Protein AF-A0A5N7AML8-F1 (afdb_monomer_lite)

Structure (mmCIF, N/CA/C/O backbone):
data_AF-A0A5N7AML8-F1
#
_entry.id   AF-A0A5N7AML8-F1
#
loop_
_atom_site.group_PDB
_atom_site.id
_atom_site.type_symbol
_atom_site.label_atom_id
_atom_site.label_alt_id
_atom_site.label_comp_id
_atom_site.label_asym_id
_atom_site.label_entity_id
_atom_site.label_seq_id
_atom_site.pdbx_PDB_ins_code
_atom_site.Cartn_x
_atom_site.Cartn_y
_atom_site.Cartn_z
_atom_site.occupancy
_atom_site.B_iso_or_equiv
_atom_site.auth_seq_id
_atom_site.auth_comp_id
_atom_site.auth_asym_id
_atom_site.auth_atom_id
_atom_site.pdbx_PDB_model_num
ATOM 1 N N . MET A 1 1 ? -9.901 -1.190 57.148 1.00 31.34 1 MET A N 1
ATOM 2 C CA . MET A 1 1 ? -10.291 -2.579 56.826 1.00 31.34 1 MET A CA 1
ATOM 3 C C . MET A 1 1 ? -9.968 -2.795 55.362 1.00 31.34 1 MET A C 1
ATOM 5 O O . MET A 1 1 ? -10.323 -1.932 54.569 1.00 31.34 1 MET A O 1
ATOM 9 N N . SER A 1 2 ? -9.229 -3.846 55.004 1.00 43.22 2 SER A N 1
ATOM 10 C CA . SER A 1 2 ? -9.078 -4.234 53.597 1.00 43.22 2 SER A CA 1
ATOM 11 C C . SER A 1 2 ? -10.476 -4.530 53.052 1.00 43.22 2 SER A C 1
ATOM 13 O O . SER A 1 2 ? -11.112 -5.478 53.507 1.00 43.22 2 SER A O 1
ATOM 15 N N . GLY A 1 3 ? -10.994 -3.649 52.194 1.00 60.44 3 GLY A N 1
ATOM 16 C CA . GLY A 1 3 ? -12.309 -3.821 51.578 1.00 60.44 3 GLY A CA 1
ATOM 17 C C . GLY A 1 3 ? -12.346 -5.071 50.697 1.00 60.44 3 GLY A C 1
ATOM 18 O O . GLY A 1 3 ? -11.305 -5.507 50.209 1.00 60.44 3 GLY A O 1
ATOM 19 N N . LEU A 1 4 ? -13.539 -5.641 50.519 1.00 68.75 4 LEU A N 1
ATOM 20 C CA . LEU A 1 4 ? -13.793 -6.784 49.634 1.00 68.75 4 LEU A CA 1
ATOM 21 C C . LEU A 1 4 ? -13.397 -6.442 48.191 1.00 68.75 4 LEU A C 1
ATOM 23 O O . LEU A 1 4 ? -13.870 -5.457 47.647 1.00 68.75 4 LEU A O 1
ATOM 27 N N . GLU A 1 5 ? -12.556 -7.225 47.528 1.00 75.69 5 GLU A N 1
ATOM 28 C CA . GLU A 1 5 ? -12.208 -6.944 46.132 1.00 75.69 5 GLU A CA 1
ATOM 29 C C . GLU A 1 5 ? -13.267 -7.513 45.168 1.00 75.69 5 GLU A C 1
ATOM 31 O O . GLU A 1 5 ? -14.006 -8.440 45.486 1.00 75.69 5 GLU A O 1
ATOM 36 N N . TYR A 1 6 ? -13.310 -7.017 43.928 1.00 81.31 6 TYR A N 1
ATOM 37 C CA . TYR A 1 6 ? -14.171 -7.542 42.852 1.00 81.31 6 TYR A CA 1
ATOM 38 C C . TYR A 1 6 ? -14.155 -9.081 42.728 1.00 81.31 6 TYR A C 1
ATOM 40 O O . TYR A 1 6 ? -15.182 -9.707 42.468 1.00 81.31 6 TYR A O 1
ATOM 48 N N . ALA A 1 7 ? -12.993 -9.711 42.938 1.00 81.69 7 ALA A N 1
ATOM 49 C CA . ALA A 1 7 ? -12.851 -11.165 42.903 1.00 81.69 7 ALA A CA 1
ATOM 50 C C . ALA A 1 7 ? -13.606 -11.879 44.039 1.00 81.69 7 ALA A C 1
ATOM 52 O O . ALA A 1 7 ? -13.976 -13.042 43.880 1.00 81.69 7 ALA A O 1
ATOM 53 N N . ASP A 1 8 ? -13.837 -11.216 45.171 1.00 83.81 8 ASP A N 1
ATOM 54 C CA . ASP A 1 8 ? -14.619 -11.753 46.285 1.00 83.81 8 ASP A CA 1
ATOM 55 C C . ASP A 1 8 ? -16.102 -11.801 45.911 1.00 83.81 8 ASP A C 1
ATOM 57 O O . ASP A 1 8 ? -16.722 -12.858 46.004 1.00 83.81 8 ASP A O 1
ATOM 61 N N . TYR A 1 9 ? -16.637 -10.712 45.350 1.00 85.31 9 TYR A N 1
ATOM 62 C CA . TYR A 1 9 ? -18.018 -10.664 44.854 1.00 85.31 9 TYR A CA 1
ATOM 63 C C . TYR A 1 9 ? -18.273 -11.643 43.702 1.00 85.31 9 TYR A C 1
ATOM 65 O O . TYR A 1 9 ? -19.340 -12.248 43.636 1.00 85.31 9 TYR A O 1
ATOM 73 N N . ARG A 1 10 ? -17.289 -11.837 42.812 1.00 85.31 10 ARG A N 1
ATOM 74 C CA . ARG A 1 10 ? -17.400 -12.779 41.686 1.00 85.31 10 ARG A CA 1
ATOM 75 C C . ARG A 1 10 ? -17.424 -14.243 42.125 1.00 85.31 10 ARG A C 1
ATOM 77 O O . ARG A 1 10 ? -18.009 -15.076 41.440 1.00 85.31 10 ARG A O 1
ATOM 84 N N . ARG A 1 11 ? -16.751 -14.569 43.233 1.00 86.44 11 ARG A N 1
ATOM 85 C CA . ARG A 1 11 ? -16.707 -15.928 43.800 1.00 86.44 11 ARG A CA 1
ATOM 86 C C . ARG A 1 11 ? -17.864 -16.210 44.753 1.00 86.44 11 ARG A C 1
ATOM 88 O O . ARG A 1 11 ? -18.130 -17.376 45.033 1.00 86.44 11 ARG A O 1
ATOM 95 N N . ALA A 1 12 ? -18.517 -15.173 45.271 1.00 88.06 12 ALA A N 1
ATOM 96 C CA . ALA A 1 12 ? -19.638 -15.328 46.179 1.00 88.06 12 ALA A CA 1
ATOM 97 C C . ALA A 1 12 ? -20.819 -16.018 45.465 1.00 88.06 12 ALA A C 1
ATOM 99 O O . ALA A 1 12 ? -21.200 -15.587 44.374 1.00 88.06 12 ALA A O 1
ATOM 100 N N . PRO A 1 13 ? -21.432 -17.053 46.070 1.00 86.38 13 PRO A N 1
ATOM 101 C CA . PRO A 1 13 ? -22.597 -17.716 45.485 1.00 86.38 13 PRO A CA 1
ATOM 102 C C . PRO A 1 13 ? -23.830 -16.803 45.450 1.00 86.38 13 PRO A C 1
ATOM 104 O O . PRO A 1 13 ? -24.708 -16.996 44.618 1.00 86.38 13 PRO A O 1
ATOM 107 N N . MET A 1 14 ? -23.895 -15.815 46.347 1.00 87.50 14 MET A N 1
ATOM 108 C CA . MET A 1 14 ? -24.961 -14.822 46.431 1.00 87.50 14 MET A CA 1
ATOM 109 C C . MET A 1 14 ? -24.443 -13.561 47.131 1.00 87.50 14 MET A C 1
ATOM 111 O O . MET A 1 14 ? -23.677 -13.652 48.092 1.00 87.50 14 MET A O 1
ATOM 115 N N . CYS A 1 15 ? -24.889 -12.392 46.677 1.00 90.19 15 CYS A N 1
ATOM 116 C CA . CYS A 1 15 ? -24.667 -11.105 47.326 1.00 90.19 15 CYS A CA 1
ATOM 117 C C . CYS A 1 15 ? -25.982 -10.590 47.933 1.00 90.19 15 CYS A C 1
ATOM 119 O O . CYS A 1 15 ? -26.996 -10.462 47.246 1.00 90.19 15 CYS A O 1
ATOM 121 N N . LEU A 1 16 ? -25.974 -10.300 49.234 1.00 89.94 16 LEU A N 1
ATOM 122 C CA . LEU A 1 16 ? -27.120 -9.725 49.938 1.00 89.94 16 LEU A CA 1
ATOM 123 C C . LEU A 1 16 ? -26.881 -8.226 50.118 1.00 89.94 16 LEU A C 1
ATOM 125 O O . LEU A 1 16 ? -25.919 -7.818 50.770 1.00 89.94 16 LEU A O 1
ATOM 129 N N . VAL A 1 17 ? -27.752 -7.408 49.535 1.00 87.62 17 VAL A N 1
ATOM 130 C CA . VAL A 1 17 ? -27.670 -5.948 49.605 1.00 87.62 17 VAL A CA 1
ATOM 131 C C . VAL A 1 17 ? -28.743 -5.454 50.563 1.00 87.62 17 VAL A C 1
ATOM 133 O O . VAL A 1 17 ? -29.922 -5.407 50.224 1.00 87.62 17 VAL A O 1
ATOM 136 N N . TYR A 1 18 ? -28.319 -5.093 51.770 1.00 87.38 18 TYR A N 1
ATOM 137 C CA . TYR A 1 18 ? -29.163 -4.424 52.755 1.00 87.38 18 TYR A CA 1
ATOM 138 C C . TYR A 1 18 ? -29.206 -2.916 52.477 1.00 87.38 18 TYR A C 1
ATOM 140 O O . TYR A 1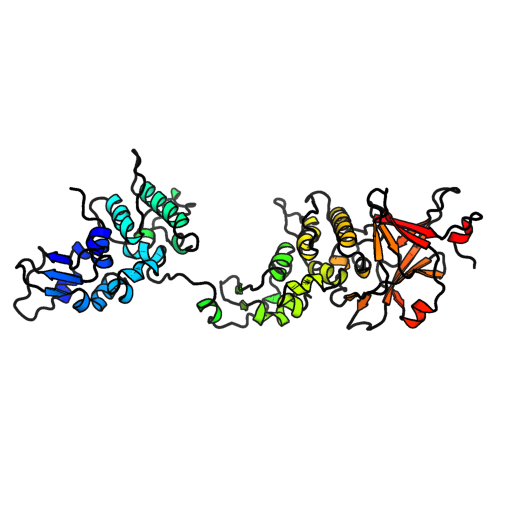 18 ? -28.155 -2.280 52.333 1.00 87.38 18 TYR A O 1
ATOM 148 N N . LEU A 1 19 ? -30.416 -2.371 52.366 1.00 85.56 19 LEU A N 1
ATOM 149 C CA . LEU A 1 19 ? -30.694 -0.978 52.026 1.00 85.56 19 LEU A CA 1
ATOM 150 C C . LEU A 1 19 ? -31.276 -0.264 53.246 1.00 85.56 19 LEU A C 1
ATOM 152 O O . LEU A 1 19 ? -32.486 -0.249 53.463 1.00 85.56 19 LEU A O 1
ATOM 156 N N . GLU A 1 20 ? -30.393 0.309 54.059 1.00 83.56 20 GLU A N 1
ATOM 157 C CA . GLU A 1 20 ? -30.750 0.966 55.323 1.00 83.56 20 GLU A CA 1
ATOM 158 C C . GLU A 1 20 ? -31.683 2.176 55.134 1.00 83.56 20 GLU A C 1
ATOM 160 O O . GLU A 1 20 ? -32.464 2.507 56.022 1.00 83.56 20 GLU A O 1
ATOM 165 N N . ASP A 1 21 ? -31.633 2.818 53.967 1.00 82.12 21 ASP A N 1
ATOM 166 C CA . ASP A 1 21 ? -32.429 3.987 53.593 1.00 82.12 21 ASP A CA 1
ATOM 167 C C . ASP A 1 21 ? -33.782 3.642 52.941 1.00 82.12 21 ASP A C 1
ATOM 169 O O . ASP A 1 21 ? -34.565 4.548 52.648 1.00 82.12 21 ASP A O 1
ATOM 173 N N . VAL A 1 22 ? -34.101 2.356 52.744 1.00 82.38 22 VAL A N 1
ATOM 174 C CA . VAL A 1 22 ? -35.320 1.916 52.044 1.00 82.38 22 VAL A CA 1
ATOM 175 C C . VAL A 1 22 ? -36.285 1.218 52.996 1.00 82.38 22 VAL A C 1
ATOM 177 O O . VAL A 1 22 ? -36.000 0.137 53.502 1.00 82.38 22 VAL A O 1
ATOM 180 N N . VAL A 1 23 ? -37.462 1.811 53.188 1.00 83.44 23 VAL A N 1
ATOM 181 C CA . VAL A 1 23 ? -38.575 1.219 53.951 1.00 83.44 23 VAL A CA 1
ATOM 182 C C . VAL A 1 23 ? -39.371 0.279 53.050 1.00 83.44 23 VAL A C 1
ATOM 184 O O . VAL A 1 23 ? -39.671 0.635 51.909 1.00 83.44 23 VAL A O 1
ATOM 187 N N . TYR A 1 24 ? -39.728 -0.907 53.544 1.00 81.25 24 TYR A N 1
ATOM 188 C CA . TYR A 1 24 ? -40.573 -1.835 52.790 1.00 81.25 24 TYR A CA 1
ATOM 189 C C . TYR A 1 24 ? -41.964 -1.223 52.516 1.00 81.25 24 TYR A C 1
ATOM 191 O O . TYR A 1 24 ? -42.627 -0.781 53.459 1.00 81.25 24 TYR A O 1
ATOM 199 N N . PRO A 1 25 ? -42.448 -1.196 51.260 1.00 77.31 25 PRO A N 1
ATOM 200 C CA . PRO A 1 25 ? -43.792 -0.714 50.965 1.00 77.31 25 PRO A CA 1
ATOM 201 C C . PRO A 1 25 ? -44.823 -1.747 51.453 1.00 77.31 25 PRO A C 1
ATOM 203 O O . PRO A 1 25 ? -44.999 -2.797 50.845 1.00 77.31 25 PRO A O 1
ATOM 206 N N . HIS A 1 26 ? -45.472 -1.476 52.591 1.00 69.19 26 HIS A N 1
ATOM 207 C CA . HIS A 1 26 ? -46.481 -2.369 53.188 1.00 69.19 26 HIS A CA 1
ATOM 208 C C . HIS A 1 26 ? -47.805 -2.426 52.400 1.00 69.19 26 HIS A C 1
ATOM 210 O O . HIS A 1 26 ? -48.512 -3.428 52.464 1.00 69.19 26 HIS A O 1
ATOM 216 N N . GLU A 1 27 ? -48.125 -1.373 51.649 1.00 61.12 27 GLU A N 1
ATOM 217 C CA . GLU A 1 27 ? -49.216 -1.329 50.664 1.00 61.12 27 GLU A CA 1
ATOM 218 C C . GLU A 1 27 ? -48.614 -1.325 49.253 1.00 61.12 27 GLU A C 1
ATOM 220 O O . GLU A 1 27 ? -47.395 -1.252 49.144 1.00 61.12 27 GLU A O 1
ATOM 225 N N . SER A 1 28 ? -49.425 -1.421 48.190 1.00 57.75 28 SER A N 1
ATOM 226 C CA . SER A 1 28 ? -49.054 -1.577 46.764 1.00 57.75 28 SER A CA 1
ATOM 227 C C . SER A 1 28 ? -48.188 -0.448 46.159 1.00 57.75 28 SER A C 1
ATOM 229 O O . SER A 1 28 ? -48.493 0.092 45.095 1.00 57.75 28 SER A O 1
ATOM 231 N N . GLY A 1 29 ? -47.128 -0.044 46.847 1.00 60.75 29 GLY A N 1
ATOM 232 C CA . GLY A 1 29 ? -46.110 0.886 46.417 1.00 60.75 29 GLY A CA 1
ATOM 233 C C . GLY A 1 29 ? -45.116 0.186 45.505 1.00 60.75 29 GLY A C 1
ATOM 234 O O . GLY A 1 29 ? -44.716 -0.958 45.728 1.00 60.75 29 GLY A O 1
ATOM 235 N N . ASP A 1 30 ? -44.714 0.898 44.462 1.00 73.12 30 ASP A N 1
ATOM 236 C CA . ASP A 1 30 ? -43.780 0.394 43.473 1.00 73.12 30 ASP A CA 1
ATOM 237 C C . ASP A 1 30 ? -42.346 0.419 44.026 1.00 73.12 30 ASP A C 1
ATOM 239 O O . ASP A 1 30 ? -41.678 1.460 44.032 1.00 73.12 30 ASP A O 1
ATOM 243 N N . PHE A 1 31 ? -41.859 -0.740 44.482 1.00 73.69 31 PHE A N 1
ATOM 244 C CA . PHE A 1 31 ? -40.484 -0.912 44.958 1.00 73.69 31 PHE A CA 1
ATOM 245 C C . PHE A 1 31 ? -39.437 -0.501 43.906 1.00 73.69 31 PHE A C 1
ATOM 247 O O . PHE A 1 31 ? -38.312 -0.159 44.272 1.00 73.69 31 PHE A O 1
ATOM 254 N N . MET A 1 32 ? -39.793 -0.450 42.616 1.00 75.25 32 MET A N 1
ATOM 255 C CA . MET A 1 32 ? -38.900 0.014 41.552 1.00 75.25 32 MET A CA 1
ATOM 256 C C . MET A 1 32 ? -38.517 1.483 41.725 1.00 75.25 32 MET A C 1
ATOM 258 O O . MET A 1 32 ? -37.357 1.844 41.521 1.00 75.25 32 MET A O 1
ATOM 262 N N . THR A 1 33 ? -39.459 2.328 42.153 1.00 75.50 33 THR A N 1
ATOM 263 C CA . THR A 1 33 ? -39.199 3.756 42.409 1.00 75.50 33 THR A CA 1
ATOM 264 C C . THR A 1 33 ? -38.303 3.968 43.628 1.00 75.50 33 THR A C 1
ATOM 266 O O . THR A 1 33 ? -37.468 4.877 43.636 1.00 75.50 33 THR A O 1
ATOM 269 N N . LEU A 1 34 ? -38.430 3.097 44.636 1.00 74.62 34 LEU A N 1
ATOM 270 C CA . LEU A 1 34 ? -37.553 3.086 45.803 1.00 74.62 34 LEU A CA 1
ATOM 271 C C . LEU A 1 34 ? -36.131 2.730 45.374 1.00 74.62 34 LEU A C 1
ATOM 273 O O . LEU A 1 34 ? -35.203 3.470 45.687 1.00 74.62 34 LEU A O 1
ATOM 277 N N . ILE A 1 35 ? -35.974 1.662 44.581 1.00 75.56 35 ILE A N 1
ATOM 278 C CA . ILE A 1 35 ? -34.658 1.193 44.138 1.00 75.56 35 ILE A CA 1
ATOM 279 C C . ILE A 1 35 ? -33.960 2.204 43.226 1.00 75.56 35 ILE A C 1
ATOM 281 O O . ILE A 1 35 ? -32.763 2.447 43.382 1.00 75.56 35 ILE A O 1
ATOM 285 N N . GLN A 1 36 ? -34.697 2.848 42.321 1.00 76.31 36 GLN A N 1
ATOM 286 C CA . GLN A 1 36 ? -34.146 3.856 41.414 1.00 76.31 36 GLN A CA 1
ATOM 287 C C . GLN A 1 36 ? -33.448 5.012 42.149 1.00 76.31 36 GLN A C 1
ATOM 289 O O . GLN A 1 36 ? -32.462 5.564 41.654 1.00 76.31 36 GLN A O 1
ATOM 294 N N . ASN A 1 37 ? -33.965 5.398 43.317 1.00 71.94 37 ASN A N 1
ATOM 295 C CA . ASN A 1 37 ? -33.485 6.559 44.063 1.00 71.94 37 ASN A CA 1
ATOM 296 C C . ASN A 1 37 ? -32.366 6.240 45.061 1.00 71.94 37 ASN A C 1
ATOM 298 O O . ASN A 1 37 ? -31.838 7.165 45.682 1.00 71.94 37 ASN A O 1
ATOM 302 N N . ILE A 1 38 ? -31.961 4.972 45.181 1.00 74.94 38 ILE A N 1
ATOM 303 C CA . ILE A 1 38 ? -30.946 4.548 46.147 1.00 74.94 38 ILE A CA 1
ATOM 304 C C . ILE A 1 38 ? -29.604 5.228 45.862 1.00 74.94 38 ILE A C 1
ATOM 306 O O . ILE A 1 38 ? -29.041 5.152 44.765 1.00 74.94 38 ILE A O 1
ATOM 310 N N . SER A 1 39 ? -29.057 5.840 46.911 1.00 66.38 39 SER A N 1
ATOM 311 C CA . SER A 1 39 ? -27.739 6.481 46.935 1.00 66.38 39 SER A CA 1
ATOM 312 C C . SER A 1 39 ? -26.613 5.522 46.521 1.00 66.38 39 SER A C 1
ATOM 314 O O . SER A 1 39 ? -25.782 5.863 45.679 1.00 66.38 39 SER A O 1
ATOM 316 N N . ARG A 1 40 ? -26.662 4.280 47.013 1.00 73.81 40 ARG A N 1
ATOM 317 C CA . ARG A 1 40 ? -25.714 3.194 46.728 1.00 73.81 40 ARG A CA 1
ATOM 318 C C . ARG A 1 40 ? -25.516 2.912 45.235 1.00 73.81 40 ARG A C 1
ATOM 320 O O . ARG A 1 40 ? -24.384 2.703 44.827 1.00 73.81 40 ARG A O 1
ATOM 327 N N . LEU A 1 41 ? -26.544 2.984 44.378 1.00 72.81 41 LEU A N 1
ATOM 328 C CA . LEU A 1 41 ? -26.370 2.771 42.923 1.00 72.81 41 LEU A CA 1
ATOM 329 C C . LEU A 1 41 ? -25.516 3.864 42.248 1.00 72.81 41 LEU A C 1
ATOM 331 O O . LEU A 1 41 ? -24.949 3.642 41.172 1.00 72.81 41 LEU A O 1
ATOM 335 N N . LYS A 1 42 ? -25.403 5.035 42.885 1.00 74.19 42 LYS A N 1
ATOM 336 C CA . LYS A 1 42 ? -24.563 6.152 42.439 1.00 74.19 42 LYS A CA 1
ATOM 337 C C . LYS A 1 42 ? -23.140 6.064 42.991 1.00 74.19 42 LYS A C 1
ATOM 339 O O . LYS A 1 42 ? -22.281 6.799 42.512 1.00 74.19 42 LYS A O 1
ATOM 344 N N . GLU A 1 43 ? -22.859 5.172 43.940 1.00 80.06 43 GLU A N 1
ATOM 345 C CA . GLU A 1 43 ? -21.527 5.010 44.521 1.00 80.06 43 GLU A CA 1
ATOM 346 C C . GLU A 1 43 ? -20.588 4.228 43.603 1.00 80.06 43 GLU A C 1
ATOM 348 O O . GLU A 1 43 ? -20.958 3.214 43.009 1.00 80.06 43 GLU A O 1
ATOM 353 N N . ALA A 1 44 ? -19.331 4.668 43.516 1.00 76.94 44 ALA A N 1
ATOM 354 C CA . ALA A 1 44 ? -18.315 4.022 42.686 1.00 76.94 44 ALA A CA 1
ATOM 355 C C . ALA A 1 44 ? -18.157 2.521 42.990 1.00 76.94 44 ALA A C 1
ATOM 357 O O . ALA A 1 44 ? -18.019 1.714 42.071 1.00 76.94 44 ALA A O 1
ATOM 358 N N . TRP A 1 45 ? -18.228 2.145 44.270 1.00 77.44 45 TRP A N 1
ATOM 359 C CA . TRP A 1 45 ? -18.021 0.771 44.722 1.00 77.44 45 TRP A CA 1
ATOM 360 C C . TRP A 1 45 ? -19.149 -0.186 44.336 1.00 77.44 45 TRP A C 1
ATOM 362 O O . TRP A 1 45 ? -18.881 -1.320 43.939 1.00 77.44 45 TRP A O 1
ATOM 372 N N . ALA A 1 46 ? -20.398 0.285 44.363 1.00 81.12 46 ALA A N 1
ATOM 373 C CA . ALA A 1 46 ? -21.563 -0.529 44.031 1.00 81.12 46 ALA A CA 1
ATOM 374 C C . ALA A 1 46 ? -21.504 -1.102 42.610 1.00 81.12 46 ALA A C 1
ATOM 376 O O . ALA A 1 46 ? -22.131 -2.121 42.330 1.00 81.12 46 ALA A O 1
ATOM 377 N N . LEU A 1 47 ? -20.710 -0.500 41.714 1.00 83.62 47 LEU A N 1
ATOM 378 C CA . LEU A 1 47 ? -20.488 -1.062 40.386 1.00 83.62 47 LEU A CA 1
ATOM 379 C C . LEU A 1 47 ? -19.802 -2.420 40.425 1.00 83.62 47 LEU A C 1
ATOM 381 O O . LEU A 1 47 ? -20.171 -3.305 39.659 1.00 83.62 47 LEU A O 1
ATOM 385 N N . GLN A 1 48 ? -18.799 -2.583 41.287 1.00 84.25 48 GLN A N 1
ATOM 386 C CA . GLN A 1 48 ? -18.117 -3.864 41.414 1.00 84.25 48 GLN A CA 1
ATOM 387 C C . GLN A 1 48 ? -19.077 -4.920 41.951 1.00 84.25 48 GLN A C 1
ATOM 389 O O . GLN A 1 48 ? -19.112 -6.014 41.404 1.00 84.25 48 GLN A O 1
ATOM 394 N N . GLU A 1 49 ? -19.896 -4.578 42.947 1.00 85.81 49 GLU A N 1
ATOM 395 C CA . GLU A 1 49 ? -20.900 -5.488 43.509 1.00 85.81 49 GLU A CA 1
ATOM 396 C C . GLU A 1 49 ? -21.907 -5.917 42.433 1.00 85.81 49 GLU A C 1
ATOM 398 O O . GLU A 1 49 ? -22.134 -7.110 42.223 1.00 85.81 49 GLU A O 1
ATOM 403 N N . LEU A 1 50 ? -22.433 -4.935 41.690 1.00 87.81 50 LEU A N 1
ATOM 404 C CA . LEU A 1 50 ? -23.431 -5.134 40.646 1.00 87.81 50 LEU A CA 1
ATOM 405 C C . LEU A 1 50 ? -22.904 -5.964 39.471 1.00 87.81 50 LEU A C 1
ATOM 407 O O . LEU A 1 50 ? -23.629 -6.809 38.956 1.00 87.81 50 LEU A O 1
ATOM 411 N N . LEU A 1 51 ? -21.669 -5.721 39.028 1.00 88.81 51 LEU A N 1
ATOM 412 C CA . LEU A 1 51 ? -21.088 -6.380 37.855 1.00 88.81 51 LEU A CA 1
ATOM 413 C C . LEU A 1 51 ? -20.390 -7.703 38.173 1.00 88.81 51 LEU A C 1
ATOM 415 O O . LEU A 1 51 ? -20.303 -8.564 37.306 1.00 88.81 51 LEU A O 1
ATOM 419 N N . ALA A 1 52 ? -19.838 -7.872 39.372 1.00 87.44 52 ALA A N 1
ATOM 420 C CA . ALA A 1 52 ? -19.105 -9.087 39.714 1.00 87.44 52 ALA A CA 1
ATOM 421 C C . ALA A 1 52 ? -20.037 -10.247 40.066 1.00 87.44 52 ALA A C 1
ATOM 423 O O . ALA A 1 52 ? -19.735 -11.389 39.722 1.00 87.44 52 ALA A O 1
ATOM 424 N N . SER A 1 53 ? -21.137 -9.968 40.772 1.00 88.69 53 SER A N 1
ATOM 425 C CA . SER A 1 53 ? -22.006 -11.010 41.309 1.00 88.69 53 SER A CA 1
ATOM 426 C C . SER A 1 53 ? -23.127 -11.381 40.338 1.00 88.69 53 SER A C 1
ATOM 428 O O . SER A 1 53 ? -23.814 -10.516 39.781 1.00 88.69 53 SER A O 1
ATOM 430 N N . LYS A 1 54 ? -23.316 -12.690 40.148 1.00 86.75 54 LYS A N 1
ATOM 431 C CA . LYS A 1 54 ? -24.403 -13.241 39.330 1.00 86.75 54 LYS A CA 1
ATOM 432 C C . LYS A 1 54 ? -25.753 -13.106 40.041 1.00 86.75 54 LYS A C 1
ATOM 434 O O . LYS A 1 54 ? -26.711 -12.634 39.444 1.00 86.75 54 LYS A O 1
ATOM 439 N N . GLU A 1 55 ? -25.786 -13.433 41.330 1.00 89.44 55 GLU A N 1
ATOM 440 C CA . GLU A 1 55 ? -26.996 -13.440 42.154 1.00 89.44 55 GLU A CA 1
ATOM 441 C C . GLU A 1 55 ? -26.930 -12.323 43.200 1.00 89.44 55 GLU A C 1
ATOM 443 O O . GLU A 1 55 ? -26.113 -12.376 44.122 1.00 89.44 55 GLU A O 1
ATOM 448 N N . ILE A 1 56 ? -27.803 -11.318 43.086 1.00 91.00 56 ILE A N 1
ATOM 449 C CA . ILE A 1 56 ? -27.936 -10.249 44.088 1.00 91.00 56 ILE A CA 1
ATOM 450 C C . ILE A 1 56 ? -29.378 -10.198 44.571 1.00 91.00 56 ILE A C 1
ATOM 452 O O . ILE A 1 56 ? -30.300 -10.193 43.758 1.00 91.00 56 ILE A O 1
ATOM 456 N N . THR A 1 57 ? -29.574 -10.137 45.886 1.00 91.38 57 THR A N 1
ATOM 457 C CA . THR A 1 57 ? -30.894 -9.954 46.499 1.00 91.38 57 THR A CA 1
ATOM 458 C C . THR A 1 57 ? -30.908 -8.687 47.345 1.00 91.38 57 THR A C 1
ATOM 460 O O . THR A 1 57 ? -30.043 -8.508 48.204 1.00 91.38 57 THR A O 1
ATOM 463 N N . PHE A 1 58 ? -31.892 -7.822 47.108 1.00 89.62 58 PHE A N 1
ATOM 464 C CA . PHE A 1 58 ? -32.067 -6.553 47.808 1.00 89.62 58 PHE A CA 1
ATOM 465 C C . PHE A 1 58 ? -33.037 -6.707 48.981 1.00 89.62 58 PHE A C 1
ATOM 467 O O . PHE A 1 58 ? -34.105 -7.308 48.840 1.00 89.62 58 PHE A O 1
ATOM 474 N N . TYR A 1 59 ? -32.674 -6.137 50.127 1.00 89.38 59 TYR A N 1
ATOM 475 C CA . TYR A 1 59 ? -33.463 -6.141 51.357 1.00 89.38 59 TYR A CA 1
ATOM 476 C C . TYR A 1 59 ? -33.717 -4.714 51.824 1.00 89.38 59 TYR A C 1
ATOM 478 O O . TYR A 1 59 ? -32.818 -3.877 51.750 1.00 89.38 59 TYR A O 1
ATOM 486 N N . SER A 1 60 ? -34.926 -4.456 52.320 1.00 89.00 60 SER A N 1
ATOM 487 C CA . SER A 1 60 ? -35.273 -3.196 52.978 1.00 89.00 60 SER A CA 1
ATOM 488 C C . SER A 1 60 ? -34.585 -3.065 54.342 1.00 89.00 60 SER A C 1
ATOM 490 O O . SER A 1 60 ? -34.002 -4.023 54.861 1.00 89.00 60 SER A O 1
ATOM 492 N N . ARG A 1 61 ? -34.726 -1.894 54.963 1.00 88.00 61 ARG A N 1
ATOM 493 C CA . ARG A 1 61 ? -34.308 -1.596 56.337 1.00 88.00 61 ARG A CA 1
ATOM 494 C C . ARG A 1 61 ? -34.923 -2.547 57.368 1.00 88.00 61 ARG A C 1
ATOM 496 O O . ARG A 1 61 ? -34.297 -2.885 58.362 1.00 88.00 61 ARG A O 1
ATOM 503 N N . GLU A 1 62 ? -36.136 -3.029 57.128 1.00 91.25 62 GLU A N 1
ATOM 504 C CA . GLU A 1 62 ? -36.820 -4.011 57.980 1.00 91.25 62 GLU A CA 1
ATOM 505 C C . GLU A 1 62 ? -36.346 -5.458 57.719 1.00 91.25 62 GLU A C 1
ATOM 507 O O . GLU A 1 62 ? -36.955 -6.408 58.208 1.00 91.25 62 GLU A O 1
ATOM 512 N N . ALA A 1 63 ? -35.270 -5.637 56.940 1.00 89.75 63 ALA A N 1
ATOM 513 C CA . ALA A 1 63 ? -34.728 -6.923 56.500 1.00 89.75 63 ALA A CA 1
ATOM 514 C C . ALA A 1 63 ? -35.731 -7.781 55.705 1.00 89.75 63 ALA A C 1
ATOM 516 O O . ALA A 1 63 ? -35.628 -9.009 55.664 1.00 89.75 63 ALA A O 1
ATOM 517 N N . ILE A 1 64 ? -36.680 -7.136 55.022 1.00 89.38 64 ILE A N 1
ATOM 518 C CA . ILE A 1 64 ? -37.646 -7.806 54.149 1.00 89.38 64 ILE A CA 1
ATOM 519 C C . ILE A 1 64 ? -37.094 -7.819 52.724 1.00 89.38 64 ILE A C 1
ATOM 521 O O . ILE A 1 64 ? -36.632 -6.798 52.211 1.00 89.38 64 ILE A O 1
ATOM 525 N N . ARG A 1 65 ? -37.136 -8.985 52.069 1.00 89.88 65 ARG A N 1
ATOM 526 C CA . ARG A 1 65 ? -36.690 -9.135 50.678 1.00 89.88 65 ARG A CA 1
ATOM 527 C C . ARG A 1 65 ? -37.572 -8.298 49.749 1.00 89.88 65 ARG A C 1
ATOM 529 O O . ARG A 1 65 ? -38.776 -8.532 49.678 1.00 89.88 65 ARG A O 1
ATOM 536 N N . LEU A 1 66 ? -36.954 -7.382 49.007 1.00 87.94 66 LEU A N 1
ATOM 537 C CA . LEU A 1 66 ? -37.618 -6.548 48.004 1.00 87.94 66 LEU A CA 1
ATOM 538 C C . LEU A 1 66 ? -37.683 -7.279 46.661 1.00 87.94 66 LEU A C 1
ATOM 540 O O . LEU A 1 66 ? -38.763 -7.608 46.183 1.00 87.94 66 LEU A O 1
ATOM 544 N N . CYS A 1 67 ? -36.521 -7.575 46.078 1.00 88.88 67 CYS A N 1
ATOM 545 C CA . CYS A 1 67 ? -36.397 -8.248 44.786 1.00 88.88 67 CYS A CA 1
ATOM 546 C C . CYS A 1 67 ? -34.996 -8.854 44.606 1.00 88.88 67 CYS A C 1
ATOM 548 O O . CYS A 1 67 ? -34.075 -8.600 45.390 1.00 88.88 67 CYS A O 1
ATOM 550 N N . THR A 1 68 ? -34.823 -9.645 43.554 1.00 90.88 68 THR A N 1
ATOM 551 C CA . THR A 1 68 ? -33.522 -10.101 43.053 1.00 90.88 68 THR A CA 1
ATOM 552 C C . THR A 1 68 ? -33.052 -9.229 41.889 1.00 90.88 68 THR A C 1
ATOM 554 O O . THR A 1 68 ? -33.833 -8.496 41.286 1.00 90.88 68 THR A O 1
ATOM 557 N N . LYS A 1 69 ? -31.762 -9.300 41.549 1.00 90.56 69 LYS A N 1
ATOM 558 C CA . LYS A 1 69 ? -31.183 -8.633 40.372 1.00 90.56 69 LYS A CA 1
ATOM 559 C C . LYS A 1 69 ? -31.918 -9.008 39.090 1.00 90.56 69 LYS A C 1
ATOM 561 O O . LYS A 1 69 ? -32.216 -8.122 38.293 1.00 90.56 69 LYS A O 1
ATOM 566 N N . SER A 1 70 ? -32.222 -10.296 38.935 1.00 90.88 70 SER A N 1
ATOM 567 C CA . SER A 1 70 ? -32.932 -10.864 37.788 1.00 90.88 70 SER A CA 1
ATOM 568 C C . SER A 1 70 ? -34.315 -10.238 37.604 1.00 90.88 70 SER A C 1
ATOM 570 O O . SER A 1 70 ? -34.691 -9.932 36.475 1.00 90.88 70 SER A O 1
ATOM 572 N N . ASP A 1 71 ? -35.017 -9.939 38.703 1.00 89.75 71 ASP A N 1
ATOM 573 C CA . ASP A 1 71 ? -36.348 -9.313 38.673 1.00 89.75 71 ASP A CA 1
ATOM 574 C C . ASP A 1 71 ? -36.323 -7.882 38.105 1.00 89.75 71 ASP A C 1
ATOM 576 O O . ASP A 1 71 ? -37.334 -7.394 37.604 1.00 89.75 71 ASP A O 1
ATOM 580 N N . ILE A 1 72 ? -35.174 -7.197 38.170 1.00 89.00 72 ILE A N 1
ATOM 581 C CA . ILE A 1 72 ? -35.047 -5.769 37.838 1.00 89.00 72 ILE A CA 1
ATOM 582 C C . ILE A 1 72 ? -33.995 -5.469 36.762 1.00 89.00 72 ILE A C 1
ATOM 584 O O . ILE A 1 72 ? -33.619 -4.310 36.590 1.00 89.00 72 ILE A O 1
ATOM 588 N N . LEU A 1 73 ? -33.524 -6.471 36.009 1.00 90.88 73 LEU A N 1
ATOM 589 C CA . LEU A 1 73 ? -32.446 -6.313 35.017 1.00 90.88 73 LEU A CA 1
ATOM 590 C C . LEU A 1 73 ? -32.709 -5.196 34.000 1.00 90.88 73 LEU A C 1
ATOM 592 O O . LEU A 1 73 ? -31.824 -4.384 33.730 1.00 90.88 73 LEU A O 1
ATOM 596 N N . GLN A 1 74 ? -33.928 -5.127 33.460 1.00 90.88 74 GLN A N 1
ATOM 597 C CA . GLN A 1 74 ? -34.296 -4.113 32.466 1.00 90.88 74 GLN A CA 1
ATOM 598 C C . GLN A 1 74 ? -34.235 -2.698 33.046 1.00 90.88 74 GLN A C 1
ATOM 600 O O . GLN A 1 74 ? -33.695 -1.778 32.430 1.00 90.88 74 GLN A O 1
ATOM 605 N N . SER A 1 75 ? -34.728 -2.528 34.268 1.00 89.38 75 SER A N 1
ATOM 606 C CA . SER A 1 75 ? -34.710 -1.236 34.948 1.00 89.38 75 SER A CA 1
ATOM 607 C C . SER A 1 75 ? -33.306 -0.855 35.405 1.00 89.38 75 SER A C 1
ATOM 609 O O . SER A 1 75 ? -32.897 0.287 35.213 1.00 89.38 75 SER A O 1
ATOM 611 N N . LEU A 1 76 ? -32.508 -1.813 35.889 1.00 89.12 76 LEU A N 1
ATOM 612 C CA . LEU A 1 76 ? -31.085 -1.606 36.164 1.00 89.12 76 LEU A CA 1
ATOM 613 C C . LEU A 1 76 ? -30.334 -1.165 34.908 1.00 89.12 76 LEU A C 1
ATOM 615 O O . LEU A 1 76 ? -29.538 -0.229 34.981 1.00 89.12 76 LEU A O 1
ATOM 619 N N . SER A 1 77 ? -30.606 -1.784 33.758 1.00 90.81 77 SER A N 1
ATOM 620 C CA . SER A 1 77 ? -30.024 -1.374 32.480 1.00 90.81 77 SER A CA 1
ATOM 621 C C . SER A 1 77 ? -30.431 0.054 32.116 1.00 90.81 77 SER A C 1
ATOM 623 O O . SER A 1 77 ? -29.586 0.882 31.769 1.00 90.81 77 SER A O 1
ATOM 625 N N . LEU A 1 78 ? -31.708 0.402 32.300 1.00 88.19 78 LEU A N 1
ATOM 626 C CA . LEU A 1 78 ? -32.210 1.749 32.050 1.00 88.19 78 LEU A CA 1
ATOM 627 C C . LEU A 1 78 ? -31.550 2.805 32.951 1.00 88.19 78 LEU A C 1
ATOM 629 O O . LEU A 1 78 ? -31.229 3.893 32.462 1.00 88.19 78 LEU A O 1
ATOM 633 N N . TRP A 1 79 ? -31.351 2.507 34.236 1.00 86.19 79 TRP A N 1
ATOM 634 C CA . TRP A 1 79 ? -30.798 3.443 35.218 1.00 86.19 79 TRP A CA 1
ATOM 635 C C . TRP A 1 79 ? -29.277 3.573 35.114 1.00 86.19 79 TRP A C 1
ATOM 637 O O . TRP A 1 79 ? -28.752 4.683 35.129 1.00 86.19 79 TRP A O 1
ATOM 647 N N . THR A 1 80 ? -28.568 2.452 34.975 1.00 86.44 80 THR A N 1
ATOM 648 C CA . THR A 1 80 ? -27.094 2.416 34.956 1.00 86.44 80 THR A CA 1
ATOM 649 C C . THR A 1 80 ? -26.499 2.581 33.563 1.00 86.44 80 THR A C 1
ATOM 651 O O . THR A 1 80 ? -25.305 2.850 33.444 1.00 86.44 80 THR A O 1
ATOM 654 N N . LYS A 1 81 ? -27.317 2.421 32.511 1.00 87.69 81 LYS A N 1
ATOM 655 C CA . LYS A 1 81 ? -26.893 2.386 31.101 1.00 87.69 81 LYS A CA 1
ATOM 656 C C . LYS A 1 81 ? -25.881 1.271 30.801 1.00 87.69 81 LYS A C 1
ATOM 658 O O . LYS A 1 81 ? -25.077 1.391 29.877 1.00 87.69 81 LYS A O 1
ATOM 663 N N . ILE A 1 82 ? -25.915 0.200 31.590 1.00 90.31 82 ILE A N 1
ATOM 664 C CA . ILE A 1 82 ? -25.176 -1.042 31.353 1.00 90.31 82 ILE A CA 1
ATOM 665 C C . ILE A 1 82 ? -26.111 -1.992 30.608 1.00 90.31 82 ILE A C 1
ATOM 667 O O . ILE A 1 82 ? -27.281 -2.100 30.971 1.00 90.31 82 ILE A O 1
ATOM 671 N N . ASP A 1 83 ? -25.628 -2.663 29.566 1.00 90.62 83 ASP A N 1
ATOM 672 C CA . ASP A 1 83 ? -26.463 -3.579 28.787 1.00 90.62 83 ASP A CA 1
ATOM 673 C C . ASP A 1 83 ? -26.954 -4.754 29.650 1.00 90.62 83 ASP A C 1
ATOM 675 O O . ASP A 1 83 ? -26.253 -5.226 30.551 1.00 90.62 83 ASP A O 1
ATOM 679 N N . VAL A 1 84 ? -28.179 -5.213 29.383 1.00 91.94 84 VAL A N 1
ATOM 680 C CA . VAL A 1 84 ? -28.844 -6.282 30.150 1.00 91.94 84 VAL A CA 1
ATOM 681 C C . VAL A 1 84 ? -28.012 -7.559 30.177 1.00 91.94 84 VAL A C 1
ATOM 683 O O . VAL A 1 84 ? -27.889 -8.181 31.225 1.00 91.94 84 VAL A O 1
ATOM 686 N N . ASP A 1 85 ? -27.402 -7.922 29.053 1.00 91.31 85 ASP A N 1
ATOM 687 C CA . ASP A 1 85 ? -26.594 -9.131 28.925 1.00 91.31 85 ASP A CA 1
ATOM 688 C C . ASP A 1 85 ? -25.309 -9.080 29.768 1.00 91.31 85 ASP A C 1
ATOM 690 O O . ASP A 1 85 ? -24.896 -10.100 30.313 1.00 91.31 85 ASP A O 1
ATOM 694 N N . ILE A 1 86 ? -24.710 -7.897 29.926 1.00 91.56 86 ILE A N 1
ATOM 695 C CA . ILE A 1 86 ? -23.559 -7.663 30.811 1.00 91.56 86 ILE A CA 1
ATOM 696 C C . ILE A 1 86 ? -23.982 -7.704 32.284 1.00 91.56 86 ILE A C 1
ATOM 698 O O . ILE A 1 86 ? -23.236 -8.199 33.128 1.00 91.56 86 ILE A O 1
ATOM 702 N N . LEU A 1 87 ? -25.167 -7.176 32.611 1.00 91.38 87 LEU A N 1
ATOM 703 C CA . LEU A 1 87 ? -25.716 -7.270 33.965 1.00 91.38 87 LEU A CA 1
ATOM 704 C C . LEU A 1 87 ? -26.067 -8.718 34.321 1.00 91.38 87 LEU A C 1
ATOM 706 O O . LEU A 1 87 ? -25.834 -9.128 35.452 1.00 91.38 87 LEU A O 1
ATOM 710 N N . GLU A 1 88 ? -26.606 -9.492 33.388 1.00 91.44 88 GLU A N 1
ATOM 711 C CA . GLU A 1 88 ? -27.001 -10.885 33.600 1.00 91.44 88 GLU A CA 1
ATOM 712 C C . GLU A 1 88 ? -25.792 -11.822 33.753 1.00 91.44 88 GLU A C 1
ATOM 714 O O . GLU A 1 88 ? -25.774 -12.672 34.646 1.00 91.44 88 GLU A O 1
ATOM 719 N N . ASP A 1 89 ? -24.757 -11.643 32.925 1.00 90.31 89 ASP A N 1
ATOM 720 C CA . ASP A 1 89 ? -23.572 -12.500 32.912 1.00 90.31 89 ASP A CA 1
ATOM 721 C C . ASP A 1 89 ? -22.267 -11.709 33.141 1.00 90.31 89 ASP A C 1
ATOM 723 O O . ASP A 1 89 ? -21.741 -11.079 32.214 1.00 90.31 89 ASP A O 1
ATOM 727 N N . PRO A 1 90 ? -21.656 -11.817 34.341 1.00 87.50 90 PRO A N 1
ATOM 728 C CA . PRO A 1 90 ? -20.356 -11.215 34.639 1.00 87.50 90 PRO A CA 1
ATOM 729 C C . PRO A 1 90 ? -19.228 -11.609 33.669 1.00 87.50 90 PRO A C 1
ATOM 731 O O . PRO A 1 90 ? -18.222 -10.902 33.578 1.00 87.50 90 PRO A O 1
ATOM 734 N N . ALA A 1 91 ? -19.339 -12.732 32.946 1.00 87.06 91 ALA A N 1
ATOM 735 C CA . ALA A 1 91 ? -18.331 -13.137 31.966 1.00 87.06 91 ALA A CA 1
ATOM 736 C C . ALA A 1 91 ? -18.253 -12.181 30.760 1.00 87.06 91 ALA A C 1
ATOM 738 O O . ALA A 1 91 ? -17.157 -11.968 30.233 1.00 87.06 91 ALA A O 1
ATOM 739 N N . LYS A 1 92 ? -19.369 -11.539 30.385 1.00 88.88 92 LYS A N 1
ATOM 740 C CA . LYS A 1 92 ? -19.476 -10.646 29.215 1.00 88.88 92 LYS A CA 1
ATOM 741 C C . LYS A 1 92 ? -18.865 -9.262 29.414 1.00 88.88 92 LYS A C 1
ATOM 743 O O . LYS A 1 92 ? -18.702 -8.499 28.467 1.00 88.88 92 LYS A O 1
ATOM 748 N N . ILE A 1 93 ? -18.441 -8.923 30.631 1.00 88.94 93 ILE A N 1
ATOM 749 C CA . ILE A 1 93 ? -17.769 -7.643 30.922 1.00 88.94 93 ILE A CA 1
ATOM 750 C C . ILE A 1 93 ? -16.519 -7.437 30.058 1.00 88.94 93 ILE A C 1
ATOM 752 O O . ILE A 1 93 ? -16.170 -6.300 29.735 1.00 88.94 93 ILE A O 1
ATOM 756 N N . ARG A 1 94 ? -15.834 -8.526 29.688 1.00 86.25 94 ARG A N 1
ATOM 757 C CA . ARG A 1 94 ? -14.630 -8.480 28.848 1.00 86.25 94 ARG A CA 1
ATOM 758 C C . ARG A 1 94 ? -14.924 -8.173 27.378 1.00 86.25 94 ARG A C 1
ATOM 760 O O . ARG A 1 94 ? -14.011 -7.723 26.694 1.00 86.25 94 ARG A O 1
ATOM 767 N N . ASP A 1 95 ? -16.163 -8.356 26.930 1.00 86.25 95 ASP A N 1
ATOM 768 C CA . ASP A 1 95 ? -16.584 -8.068 25.554 1.00 86.25 95 ASP A CA 1
ATOM 769 C C . ASP A 1 95 ? -16.816 -6.563 25.341 1.00 86.25 95 ASP A C 1
ATOM 771 O O . ASP A 1 95 ? -16.764 -6.054 24.219 1.00 86.25 95 ASP A O 1
ATOM 775 N N . ALA A 1 96 ? -17.036 -5.819 26.430 1.00 90.06 96 ALA A N 1
ATOM 776 C CA . ALA A 1 96 ? -17.150 -4.371 26.395 1.00 90.06 96 ALA A CA 1
ATOM 777 C C . ALA A 1 96 ? -15.781 -3.696 26.228 1.00 90.06 96 ALA A C 1
ATOM 779 O O . ALA A 1 96 ? -14.807 -4.004 26.923 1.00 90.06 96 ALA A O 1
ATOM 780 N N . CYS A 1 97 ? -15.736 -2.697 25.349 1.00 92.06 97 CYS A N 1
ATOM 781 C CA . CYS A 1 97 ? -14.538 -1.900 25.120 1.00 92.06 97 CYS A CA 1
ATOM 782 C C . CYS A 1 97 ? -14.156 -1.040 26.335 1.00 92.06 97 CYS A C 1
ATOM 784 O O . CYS A 1 97 ? -14.970 -0.789 27.234 1.00 92.06 97 CYS A O 1
ATOM 786 N N . ILE A 1 98 ? -12.919 -0.540 26.347 1.00 94.56 98 ILE A N 1
ATOM 787 C CA . ILE A 1 98 ? -12.392 0.325 27.403 1.00 94.56 98 ILE A CA 1
ATOM 788 C C . ILE A 1 98 ? -13.297 1.533 27.621 1.00 94.56 98 ILE A C 1
ATOM 790 O O . ILE A 1 98 ? -13.676 1.788 28.763 1.00 94.56 98 ILE A O 1
ATOM 794 N N . ALA A 1 99 ? -13.686 2.248 26.561 1.00 94.31 99 ALA A N 1
ATOM 795 C CA . ALA A 1 99 ? -14.527 3.439 26.689 1.00 94.31 99 ALA A CA 1
ATOM 796 C C . ALA A 1 99 ? -15.868 3.143 27.364 1.00 94.31 99 ALA A C 1
ATOM 798 O O . ALA A 1 99 ? -16.340 3.937 28.174 1.00 94.31 99 ALA A O 1
ATOM 799 N N . LYS A 1 100 ? -16.473 1.991 27.061 1.00 92.69 100 LYS A N 1
ATOM 800 C CA . LYS A 1 100 ? -17.766 1.584 27.618 1.00 92.69 100 LYS A CA 1
ATOM 801 C C . LYS A 1 100 ? -17.643 1.206 29.094 1.00 92.69 100 LYS A C 1
ATOM 803 O O . LYS A 1 100 ? -18.438 1.655 29.913 1.00 92.69 100 LYS A O 1
ATOM 808 N N . ARG A 1 101 ? -16.583 0.479 29.459 1.00 92.75 101 ARG A N 1
ATOM 809 C CA . ARG A 1 101 ? -16.252 0.173 30.863 1.00 92.75 101 ARG A CA 1
ATOM 810 C C . ARG A 1 101 ? -15.929 1.434 31.669 1.00 92.75 101 ARG A C 1
ATOM 812 O O . ARG A 1 101 ? -16.367 1.554 32.810 1.00 92.75 101 ARG A O 1
ATOM 819 N N . MET A 1 102 ? -15.218 2.395 31.073 1.00 92.62 102 MET A N 1
ATOM 820 C CA . MET A 1 102 ? -14.980 3.714 31.673 1.00 92.62 102 MET A CA 1
ATOM 821 C C . MET A 1 102 ? -16.282 4.498 31.845 1.00 92.62 102 MET A C 1
ATOM 823 O O . MET A 1 102 ? -16.503 5.076 32.907 1.00 92.62 102 MET A O 1
ATOM 827 N N . PHE A 1 103 ? -17.159 4.474 30.836 1.00 92.25 103 PHE A N 1
ATOM 828 C CA . PHE A 1 103 ? -18.481 5.092 30.893 1.00 92.25 103 PHE A CA 1
ATOM 829 C C . PHE A 1 103 ? -19.308 4.557 32.058 1.00 92.25 103 PHE A C 1
ATOM 831 O O . PHE A 1 103 ? -19.945 5.346 32.746 1.00 92.25 103 PHE A O 1
ATOM 838 N N . TRP A 1 104 ? -19.259 3.254 32.350 1.00 89.50 104 TRP A N 1
ATOM 839 C CA . TRP A 1 104 ? -19.995 2.728 33.496 1.00 89.50 104 TRP A CA 1
ATOM 840 C C . TRP A 1 104 ? -19.570 3.381 34.799 1.00 89.50 104 TRP A C 1
ATOM 842 O O . TRP A 1 104 ? -20.408 3.499 35.676 1.00 89.50 104 TRP A O 1
ATOM 852 N N . ALA A 1 105 ? -18.313 3.799 34.956 1.00 88.00 105 ALA A N 1
ATOM 853 C CA . ALA A 1 105 ? -17.846 4.552 36.122 1.00 88.00 105 ALA A CA 1
ATOM 854 C C . ALA A 1 105 ? -18.042 6.073 36.003 1.00 88.00 105 ALA A C 1
ATOM 856 O O . ALA A 1 105 ? -17.861 6.786 36.992 1.00 88.00 105 ALA A O 1
ATOM 857 N N . ALA A 1 106 ? -18.414 6.581 34.828 1.00 85.88 106 ALA A N 1
ATOM 858 C CA . ALA A 1 106 ? -18.645 7.998 34.610 1.00 85.88 106 ALA A CA 1
ATOM 859 C C . ALA A 1 106 ? -19.882 8.465 35.395 1.00 85.88 106 ALA A C 1
ATOM 861 O O . ALA A 1 106 ? -20.964 7.898 35.280 1.00 85.88 106 ALA A O 1
ATOM 862 N N . GLY A 1 107 ? -19.716 9.505 36.215 1.00 77.94 107 GLY A N 1
ATOM 863 C CA . GLY A 1 107 ? -20.803 10.091 37.008 1.00 77.94 107 GLY A CA 1
ATOM 864 C C . GLY A 1 107 ? -21.070 9.421 38.359 1.00 77.94 107 GLY A C 1
ATOM 865 O O . GLY A 1 107 ? -21.974 9.860 39.068 1.00 77.94 107 GLY A O 1
ATOM 866 N N . ARG A 1 108 ? -20.290 8.403 38.752 1.00 82.31 108 ARG A N 1
ATOM 867 C CA . ARG A 1 108 ? -20.389 7.839 40.105 1.00 82.31 108 ARG A CA 1
ATOM 868 C C . ARG A 1 108 ? -19.663 8.678 41.145 1.00 82.31 108 ARG A C 1
ATOM 870 O O . ARG A 1 108 ? -18.601 9.239 40.887 1.00 82.31 108 ARG A O 1
ATOM 877 N N . GLN A 1 109 ? -20.252 8.724 42.331 1.00 76.19 109 GLN A N 1
ATOM 878 C CA . GLN A 1 109 ? -19.777 9.482 43.476 1.00 76.19 109 GLN A CA 1
ATOM 879 C C . GLN A 1 109 ? -18.916 8.594 44.380 1.00 76.19 109 GLN A C 1
ATOM 881 O O . GLN A 1 109 ? -19.170 7.400 44.542 1.00 76.19 109 GLN A O 1
ATOM 886 N N . SER A 1 110 ? -17.886 9.180 44.978 1.00 75.81 110 SER A N 1
ATOM 887 C CA . SER A 1 110 ? -17.159 8.583 46.096 1.00 75.81 110 SER A CA 1
ATOM 888 C C . SER A 1 110 ? -16.632 9.681 47.014 1.00 75.81 110 SER A C 1
ATOM 890 O O . SER A 1 110 ? -16.487 10.827 46.590 1.00 75.81 110 SER A O 1
ATOM 892 N N . ARG A 1 111 ? -16.322 9.326 48.265 1.00 70.44 111 ARG A N 1
ATOM 893 C CA . ARG A 1 111 ? -15.716 10.238 49.249 1.00 70.44 111 ARG A CA 1
ATOM 894 C C . ARG A 1 111 ? -14.307 10.673 48.840 1.00 70.44 111 ARG A C 1
ATOM 896 O O . ARG A 1 111 ? -13.904 11.788 49.151 1.00 70.44 111 ARG A O 1
ATOM 903 N N . LEU A 1 112 ? -13.574 9.807 48.139 1.00 72.44 112 LEU A N 1
ATOM 904 C CA . LEU A 1 112 ? -12.262 10.097 47.566 1.00 72.44 112 LEU A CA 1
ATOM 905 C C . LEU A 1 112 ? -12.279 9.777 46.067 1.00 72.44 112 LEU A C 1
ATOM 907 O O . LEU A 1 112 ? -12.660 8.678 45.664 1.00 72.44 112 LEU A O 1
ATOM 911 N N . GLU A 1 113 ? -11.795 10.694 45.225 1.00 69.31 1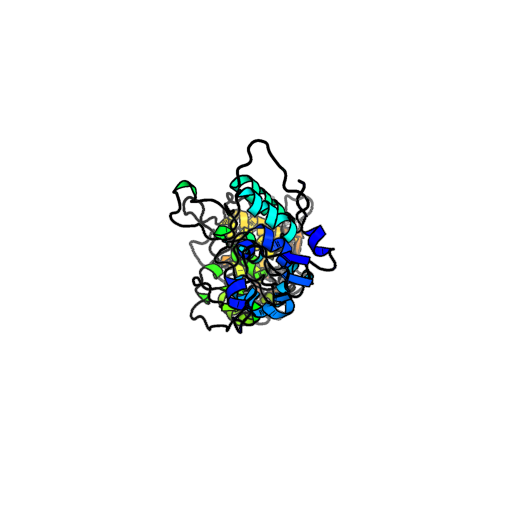13 GLU A N 1
ATOM 912 C CA . GLU A 1 113 ? -11.680 10.462 43.772 1.00 69.31 113 GLU A CA 1
ATOM 913 C C . GLU A 1 113 ? -10.804 9.240 43.433 1.00 69.31 113 GLU A C 1
ATOM 915 O O . GLU A 1 113 ? -11.005 8.572 42.417 1.00 69.31 113 GLU A O 1
ATOM 920 N N . THR A 1 114 ? -9.851 8.896 44.306 1.00 73.62 114 THR A N 1
ATOM 921 C CA . THR A 1 114 ? -9.026 7.689 44.171 1.00 73.62 114 THR A CA 1
ATOM 922 C C . THR A 1 114 ? -9.842 6.404 44.234 1.00 73.62 114 THR A C 1
ATOM 924 O O . THR A 1 114 ? -9.483 5.435 43.567 1.00 73.62 114 THR A O 1
ATOM 927 N N . ASP A 1 115 ? -10.947 6.389 44.977 1.00 74.81 115 ASP A N 1
ATOM 928 C CA . ASP A 1 115 ? -11.791 5.203 45.127 1.00 74.81 115 ASP A CA 1
ATOM 929 C C . ASP A 1 115 ? -12.553 4.903 43.838 1.00 74.81 115 ASP A C 1
ATOM 931 O O . ASP A 1 115 ? -12.783 3.739 43.517 1.00 74.81 115 ASP A O 1
ATOM 935 N N . VAL A 1 116 ? -12.866 5.930 43.037 1.00 76.44 116 VAL A N 1
ATOM 936 C CA . VAL A 1 116 ? -13.435 5.739 41.696 1.00 76.44 116 VAL A CA 1
ATOM 937 C C . VAL A 1 116 ? -12.447 4.970 40.822 1.00 76.44 116 VAL A C 1
ATOM 939 O O . VAL A 1 116 ? -12.814 3.987 40.180 1.00 76.44 116 VAL A O 1
ATOM 942 N N . VAL A 1 117 ? -11.165 5.342 40.850 1.00 77.88 117 VAL A N 1
ATOM 943 C CA . VAL A 1 117 ? -10.124 4.638 40.086 1.00 77.88 117 VAL A CA 1
ATOM 944 C C . VAL A 1 117 ? -9.886 3.224 40.627 1.00 77.88 117 VAL A C 1
ATOM 946 O O . VAL A 1 117 ? -9.690 2.295 39.845 1.00 77.88 117 VAL A O 1
ATOM 949 N N . GLN A 1 118 ? -9.956 3.020 41.945 1.00 77.00 118 GLN A N 1
ATOM 950 C CA . GLN A 1 118 ? -9.860 1.679 42.534 1.00 77.00 118 GLN A CA 1
ATOM 951 C C . GLN A 1 118 ? -11.075 0.806 42.194 1.00 77.00 118 GLN A C 1
ATOM 953 O O . GLN A 1 118 ? -10.913 -0.383 41.920 1.00 77.00 118 GLN A O 1
ATOM 958 N N . SER A 1 119 ? -12.275 1.386 42.097 1.00 78.69 119 SER A N 1
ATOM 959 C CA . SER A 1 119 ? -13.482 0.670 41.665 1.00 78.69 119 SER A CA 1
ATOM 960 C C . SER A 1 119 ? -13.366 0.138 40.226 1.00 78.69 119 SER A C 1
ATOM 962 O O . SER A 1 119 ? -13.951 -0.886 39.878 1.00 78.69 119 SER A O 1
ATOM 964 N N . LEU A 1 120 ? -12.521 0.753 39.395 1.00 86.44 120 LEU A N 1
ATOM 965 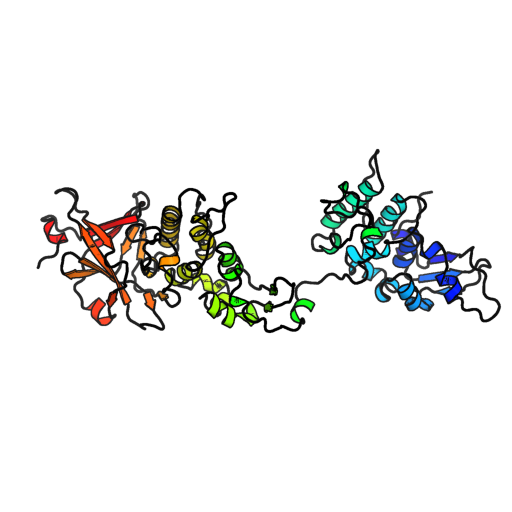C CA . LEU A 1 120 ? -12.247 0.294 38.033 1.00 86.44 120 LEU A CA 1
ATOM 966 C C . LEU A 1 120 ? -11.283 -0.894 37.967 1.00 86.44 120 LEU A C 1
ATOM 968 O O . LEU A 1 120 ? -11.299 -1.640 36.989 1.00 86.44 120 LEU A O 1
ATOM 972 N N . LYS A 1 121 ? -10.464 -1.108 39.000 1.00 84.19 121 LYS A N 1
ATOM 973 C CA . LYS A 1 121 ? -9.430 -2.149 39.036 1.00 84.19 121 LYS A CA 1
ATOM 974 C C . LYS A 1 121 ? -10.004 -3.536 38.729 1.00 84.19 121 LYS A C 1
ATOM 976 O O . LYS A 1 121 ? -9.505 -4.226 37.844 1.00 84.19 121 LYS A O 1
ATOM 981 N N . GLY A 1 122 ? -11.074 -3.910 39.430 1.00 79.12 122 GLY A N 1
ATOM 982 C CA . GLY A 1 122 ? -11.744 -5.197 39.257 1.00 79.12 122 GLY A CA 1
ATOM 983 C C . GLY A 1 122 ? -12.472 -5.323 37.926 1.00 79.12 122 GLY A C 1
ATOM 984 O O . GLY A 1 122 ? -12.348 -6.336 37.245 1.00 79.12 122 GLY A O 1
ATOM 985 N N . ILE A 1 123 ? -13.136 -4.243 37.507 1.00 87.75 123 ILE A N 1
ATOM 986 C CA . ILE A 1 123 ? -13.855 -4.186 36.232 1.00 87.75 123 ILE A CA 1
ATOM 987 C C . ILE A 1 123 ? -12.892 -4.416 35.081 1.00 87.75 123 ILE A C 1
ATOM 989 O O . ILE A 1 123 ? -13.277 -5.109 34.152 1.00 87.75 123 ILE A O 1
ATOM 993 N N . PHE A 1 124 ? -11.666 -3.881 35.153 1.00 89.38 124 PHE A N 1
ATOM 994 C CA . PHE A 1 124 ? -10.610 -4.027 34.147 1.00 89.38 124 PHE A CA 1
ATOM 995 C C . PHE A 1 124 ? -9.693 -5.250 34.306 1.00 89.38 124 PHE A C 1
ATOM 997 O O . PHE A 1 124 ? -8.850 -5.477 33.433 1.00 89.38 124 PHE A O 1
ATOM 1004 N N . ASP A 1 125 ? -9.869 -6.038 35.372 1.00 85.75 125 ASP A N 1
ATOM 1005 C CA . ASP A 1 125 ? -8.988 -7.152 35.759 1.00 85.75 125 ASP A CA 1
ATOM 1006 C C . ASP A 1 125 ? -7.514 -6.722 35.952 1.00 85.75 125 ASP A C 1
ATOM 1008 O O . ASP A 1 125 ? -6.554 -7.404 35.582 1.00 85.75 125 ASP A O 1
ATOM 1012 N N . VAL A 1 126 ? -7.309 -5.524 36.509 1.00 86.44 126 VAL A N 1
ATOM 1013 C CA . VAL A 1 126 ? -5.981 -4.956 36.774 1.00 86.44 126 VAL A CA 1
ATOM 1014 C C . VAL A 1 126 ? -5.497 -5.415 38.147 1.00 86.44 126 VAL A C 1
ATOM 1016 O O . VAL A 1 126 ? -6.023 -5.008 39.171 1.00 86.44 126 VAL A O 1
ATOM 1019 N N . LYS A 1 127 ? -4.436 -6.224 38.213 1.00 78.88 127 LYS A N 1
ATOM 1020 C CA . LYS A 1 127 ? -3.955 -6.771 39.502 1.00 78.88 127 LYS A CA 1
ATOM 1021 C C . LYS A 1 127 ? -3.426 -5.720 40.483 1.00 78.88 127 LYS A C 1
ATOM 1023 O O . LYS A 1 127 ? -3.700 -5.797 41.676 1.00 78.88 127 LYS A O 1
ATOM 1028 N N . VAL A 1 128 ? -2.650 -4.750 40.000 1.00 78.44 128 VAL A N 1
ATOM 1029 C CA . VAL A 1 128 ? -2.018 -3.711 40.828 1.00 78.44 128 VAL A CA 1
ATOM 1030 C C . VAL A 1 128 ? -1.937 -2.415 40.029 1.00 78.44 128 VAL A C 1
ATOM 1032 O O . VAL A 1 128 ? -1.471 -2.420 38.888 1.00 78.44 128 VAL A O 1
ATOM 1035 N N . ILE A 1 129 ? -2.348 -1.308 40.648 1.00 76.56 129 ILE A N 1
ATOM 1036 C CA . ILE A 1 129 ? -2.044 0.048 40.184 1.00 76.56 129 ILE A CA 1
ATOM 1037 C C . ILE A 1 129 ? -0.931 0.573 41.103 1.00 76.56 129 ILE A C 1
ATOM 1039 O O . ILE A 1 129 ? -1.184 0.733 42.298 1.00 76.56 129 ILE A O 1
ATOM 1043 N N . PRO A 1 130 ? 0.301 0.791 40.604 1.00 68.00 130 PRO A N 1
ATOM 1044 C CA . PRO A 1 130 ? 1.424 1.198 41.445 1.00 68.00 130 PRO A CA 1
ATOM 1045 C C . PRO A 1 130 ? 1.126 2.487 42.221 1.00 68.00 130 PRO A C 1
ATOM 1047 O O . PRO A 1 130 ? 0.778 3.514 41.630 1.00 68.00 130 PRO A O 1
ATOM 1050 N N . TYR A 1 131 ? 1.272 2.432 43.545 1.00 63.41 131 TYR A N 1
ATOM 1051 C CA . TYR A 1 131 ? 1.135 3.589 44.426 1.00 63.41 131 TYR A CA 1
ATOM 1052 C C . TYR A 1 131 ? 2.452 4.376 44.481 1.00 63.41 131 TYR A C 1
ATOM 1054 O O . TYR A 1 131 ? 3.523 3.783 44.601 1.00 63.41 131 TYR A O 1
ATOM 1062 N N . GLN A 1 132 ? 2.387 5.707 44.401 1.00 68.06 132 GLN A N 1
ATOM 1063 C CA . GLN A 1 132 ? 3.538 6.595 44.584 1.00 68.06 132 GLN A CA 1
ATOM 1064 C C . GLN A 1 132 ? 3.210 7.661 45.635 1.00 68.06 132 GLN A C 1
ATOM 1066 O O . GLN A 1 132 ? 2.052 8.039 45.809 1.00 68.06 132 GLN A O 1
ATOM 1071 N N . ARG A 1 133 ? 4.245 8.156 46.329 1.00 51.16 133 ARG A N 1
ATOM 1072 C CA . ARG A 1 133 ? 4.128 9.061 47.490 1.00 51.16 133 ARG A CA 1
ATOM 1073 C C . ARG A 1 133 ? 3.420 10.394 47.176 1.00 51.16 133 ARG A C 1
ATOM 1075 O O . ARG A 1 133 ? 2.846 10.977 48.084 1.00 51.16 133 ARG A O 1
ATOM 1082 N N . ASN A 1 134 ? 3.389 10.815 45.903 1.00 64.56 134 ASN A N 1
ATOM 1083 C CA . ASN A 1 134 ? 2.772 12.066 45.426 1.00 64.56 134 ASN A CA 1
ATOM 1084 C C . ASN A 1 134 ? 1.553 11.812 44.507 1.00 64.56 134 ASN A C 1
ATOM 1086 O O . ASN A 1 134 ? 1.424 12.423 43.446 1.00 64.56 134 ASN A O 1
ATOM 1090 N N . ASN A 1 135 ? 0.683 10.858 44.851 1.00 70.62 135 ASN A N 1
ATOM 1091 C CA . ASN A 1 135 ? -0.441 10.470 43.996 1.00 70.62 135 ASN A CA 1
ATOM 1092 C C . ASN A 1 135 ? -1.582 11.496 43.990 1.00 70.62 135 ASN A C 1
ATOM 1094 O O . ASN A 1 135 ? -2.326 11.610 44.957 1.00 70.62 135 ASN A O 1
ATOM 1098 N N . THR A 1 136 ? -1.795 12.149 42.846 1.00 81.19 136 THR A N 1
ATOM 1099 C CA . THR A 1 136 ? -3.074 12.806 42.528 1.00 81.19 136 THR A CA 1
ATOM 1100 C C . THR A 1 136 ? -4.032 11.806 41.865 1.00 81.19 136 THR A C 1
ATOM 1102 O O . THR A 1 136 ? -3.551 10.907 41.162 1.00 81.19 136 THR A O 1
ATOM 1105 N N . PRO A 1 137 ? -5.364 11.945 42.006 1.00 79.19 137 PRO A N 1
ATOM 1106 C CA . PRO A 1 137 ? -6.343 11.096 41.314 1.00 79.19 137 PRO A CA 1
ATOM 1107 C C . PRO A 1 137 ? -6.078 10.993 39.805 1.00 79.19 137 PRO A C 1
ATOM 1109 O O . PRO A 1 137 ? -5.989 9.889 39.264 1.00 79.19 137 PRO A O 1
ATOM 1112 N N . LYS A 1 138 ? -5.777 12.133 39.170 1.00 83.00 138 LYS A N 1
ATOM 1113 C CA . LYS A 1 138 ? -5.327 12.230 37.774 1.00 83.00 138 LYS A CA 1
ATOM 1114 C C . LYS A 1 138 ? -4.113 11.343 37.482 1.00 83.00 138 LYS A C 1
ATOM 1116 O O . LYS A 1 138 ? -4.138 10.549 36.548 1.00 83.00 138 LYS A O 1
ATOM 1121 N N . SER A 1 139 ? -3.056 11.403 38.298 1.00 83.81 139 SER A N 1
ATOM 1122 C CA . SER A 1 139 ? -1.861 10.566 38.093 1.00 83.81 139 SER A CA 1
ATOM 1123 C C . SER A 1 139 ? -2.157 9.062 38.206 1.00 83.81 139 SER A C 1
ATOM 1125 O O . SER A 1 139 ? -1.597 8.253 37.463 1.00 83.81 139 SER A O 1
ATOM 1127 N N . VAL A 1 140 ? -3.050 8.661 39.122 1.00 85.50 140 VAL A N 1
ATOM 1128 C CA . VAL A 1 140 ? -3.479 7.261 39.292 1.00 85.50 140 VAL A CA 1
ATOM 1129 C C . VAL A 1 140 ? -4.280 6.811 38.076 1.00 85.50 140 VAL A C 1
ATOM 1131 O O . VAL A 1 140 ? -4.011 5.736 37.540 1.00 85.50 140 VAL A O 1
ATOM 1134 N N . PHE A 1 141 ? -5.190 7.653 37.591 1.00 88.75 141 PHE A N 1
ATOM 1135 C CA . PHE A 1 141 ? -6.003 7.355 36.422 1.00 88.75 141 PHE A CA 1
ATOM 1136 C C . PHE A 1 141 ? -5.191 7.304 35.119 1.00 88.75 141 PHE A C 1
ATOM 1138 O O . PHE A 1 141 ? -5.380 6.390 34.315 1.00 88.75 141 PHE A O 1
ATOM 1145 N N . CYS A 1 142 ? -4.214 8.196 34.929 1.00 88.69 142 CYS A N 1
ATOM 1146 C CA . CYS A 1 142 ? -3.271 8.120 33.808 1.00 88.69 142 CYS A CA 1
ATOM 1147 C C . CYS A 1 142 ? -2.488 6.798 33.808 1.00 88.69 142 CYS A C 1
ATOM 1149 O O . CYS A 1 142 ? -2.328 6.165 32.765 1.00 88.69 142 CYS A O 1
ATOM 1151 N N . ARG A 1 143 ? -2.030 6.330 34.979 1.00 88.44 143 ARG A N 1
ATOM 1152 C CA . ARG A 1 143 ? -1.341 5.031 35.090 1.00 88.44 143 ARG A CA 1
ATOM 1153 C C . ARG A 1 143 ? -2.267 3.851 34.815 1.00 88.44 143 ARG A C 1
ATOM 1155 O O . ARG A 1 143 ? -1.818 2.885 34.200 1.00 88.44 143 ARG A O 1
ATOM 1162 N N . LEU A 1 144 ? -3.533 3.926 35.235 1.00 90.50 144 LEU A N 1
ATOM 1163 C CA . LEU A 1 144 ? -4.540 2.935 34.858 1.00 90.50 144 LEU A CA 1
ATOM 1164 C C . LEU A 1 144 ? -4.673 2.882 33.334 1.00 90.50 144 LEU A C 1
ATOM 1166 O O . LEU A 1 144 ? -4.483 1.814 32.765 1.00 90.50 144 LEU A O 1
ATOM 1170 N N . GLN A 1 145 ? -4.890 4.016 32.663 1.00 93.38 145 GLN A N 1
ATOM 1171 C CA . GLN A 1 145 ? -4.985 4.066 31.199 1.00 93.38 145 GLN A CA 1
ATOM 1172 C C . GLN A 1 145 ? -3.743 3.479 30.518 1.00 93.38 145 GLN A C 1
ATOM 1174 O O . GLN A 1 145 ? -3.867 2.608 29.663 1.00 93.38 145 GLN A O 1
ATOM 1179 N N . PHE A 1 146 ? -2.539 3.847 30.964 1.00 90.56 146 PHE A N 1
ATOM 1180 C CA . PHE A 1 146 ? -1.299 3.278 30.430 1.00 90.56 146 PHE A CA 1
ATOM 1181 C C . PHE A 1 146 ? -1.211 1.754 30.621 1.00 90.56 146 PHE A C 1
ATOM 1183 O O . PHE A 1 146 ? -0.710 1.028 29.761 1.00 90.56 146 PHE A O 1
ATOM 1190 N N . ARG A 1 147 ? -1.718 1.237 31.747 1.00 91.44 147 ARG A N 1
ATOM 1191 C CA . ARG A 1 147 ? -1.814 -0.206 31.990 1.00 91.44 147 ARG A CA 1
ATOM 1192 C C . ARG A 1 147 ? -2.814 -0.865 31.040 1.00 91.44 147 ARG A C 1
ATOM 1194 O O . ARG A 1 147 ? -2.507 -1.934 30.520 1.00 91.44 147 ARG A O 1
ATOM 1201 N N . LEU A 1 148 ? -3.953 -0.225 30.784 1.00 93.06 148 LEU A N 1
ATOM 1202 C CA . LEU A 1 148 ? -4.969 -0.718 29.853 1.00 93.06 148 LEU A CA 1
ATOM 1203 C C . LEU A 1 148 ? -4.453 -0.768 28.417 1.00 93.06 148 LEU A C 1
ATOM 1205 O O . LEU A 1 148 ? -4.666 -1.778 27.761 1.00 93.06 148 LEU A O 1
ATOM 1209 N N . MET A 1 149 ? -3.684 0.227 27.969 1.00 93.12 149 MET A N 1
ATOM 1210 C CA . MET A 1 149 ? -3.033 0.198 26.648 1.00 93.12 149 MET A CA 1
ATOM 1211 C C . MET A 1 149 ? -2.128 -1.029 26.476 1.00 93.12 149 MET A C 1
ATOM 1213 O O . MET A 1 149 ? -2.051 -1.601 25.395 1.00 93.12 149 MET A O 1
ATOM 1217 N N . LYS A 1 150 ? -1.456 -1.461 27.552 1.00 90.31 150 LYS A N 1
ATOM 1218 C CA . LYS A 1 150 ? -0.627 -2.677 27.537 1.00 90.31 150 LYS A CA 1
ATOM 1219 C C . LYS A 1 150 ? -1.452 -3.963 27.569 1.00 90.31 150 LYS A C 1
ATOM 1221 O O . LYS A 1 150 ? -1.014 -4.964 27.018 1.00 90.31 150 LYS A O 1
ATOM 1226 N N . MET A 1 151 ? -2.590 -3.961 28.261 1.00 89.69 151 MET A N 1
ATOM 1227 C CA . MET A 1 151 ? -3.450 -5.143 28.397 1.00 89.69 151 MET A CA 1
ATOM 1228 C C . MET A 1 151 ? -4.351 -5.362 27.176 1.00 89.69 151 MET A C 1
ATOM 1230 O O . MET A 1 151 ? -4.640 -6.505 26.841 1.00 89.69 151 MET A O 1
ATOM 1234 N N . TYR A 1 152 ? -4.763 -4.285 26.509 1.00 89.88 152 TYR A N 1
ATOM 1235 C CA . TYR A 1 152 ? -5.711 -4.288 25.396 1.00 89.88 152 TYR A CA 1
ATOM 1236 C C . TYR A 1 152 ? -5.178 -3.425 24.231 1.00 89.88 152 TYR A C 1
ATOM 1238 O O . TYR A 1 152 ? -5.767 -2.394 23.905 1.00 89.88 152 TYR A O 1
ATOM 1246 N N . PRO A 1 153 ? -4.060 -3.807 23.584 1.00 87.75 153 PRO A N 1
ATOM 1247 C CA . PRO A 1 153 ? -3.408 -2.972 22.567 1.00 87.75 153 PRO A CA 1
ATOM 1248 C C . PRO A 1 153 ? -4.267 -2.724 21.315 1.00 87.75 153 PRO A C 1
ATOM 1250 O O . PRO A 1 153 ? -4.048 -1.744 20.612 1.00 87.75 153 PRO A O 1
ATOM 1253 N N . GLY A 1 154 ? -5.247 -3.591 21.038 1.00 84.69 154 GLY A N 1
ATOM 1254 C CA . GLY A 1 154 ? -6.188 -3.432 19.923 1.00 84.69 154 GLY A CA 1
ATOM 1255 C C . GLY A 1 154 ? -7.406 -2.555 20.231 1.00 84.69 154 GLY A C 1
ATOM 1256 O O . GLY A 1 154 ? -8.188 -2.277 19.326 1.00 84.69 154 GLY A O 1
ATOM 1257 N N . ASP A 1 155 ? -7.593 -2.120 21.481 1.00 89.81 155 ASP A N 1
ATOM 1258 C CA . ASP A 1 155 ? -8.754 -1.327 21.880 1.00 89.81 155 ASP A CA 1
ATOM 1259 C C . ASP A 1 155 ? -8.432 0.170 21.935 1.00 89.81 155 ASP A C 1
ATOM 1261 O O . ASP A 1 155 ? -8.106 0.746 22.976 1.00 89.81 155 ASP A O 1
ATOM 1265 N N . LEU A 1 156 ? -8.574 0.820 20.780 1.00 91.12 156 LEU A N 1
ATOM 1266 C CA . LEU A 1 156 ? -8.361 2.261 20.633 1.00 91.12 156 LEU A CA 1
ATOM 1267 C C . LEU A 1 156 ? -9.471 3.113 21.266 1.00 91.12 156 LEU A C 1
ATOM 1269 O O . LEU A 1 156 ? -9.339 4.337 21.317 1.00 91.12 156 LEU A O 1
ATOM 1273 N N . SER A 1 157 ? -10.544 2.506 21.792 1.00 93.25 157 SER A N 1
ATOM 1274 C CA . SER A 1 157 ? -11.620 3.260 22.448 1.00 93.25 157 SER A CA 1
ATOM 1275 C C . SER A 1 157 ? -11.135 4.004 23.698 1.00 93.25 157 SER A C 1
ATOM 1277 O O . SER A 1 157 ? -11.762 4.974 24.112 1.00 93.25 157 SER A O 1
ATOM 1279 N N . ILE A 1 158 ? -9.971 3.645 24.251 1.00 93.94 158 ILE A N 1
ATOM 1280 C CA . ILE A 1 158 ? -9.324 4.395 25.335 1.00 93.94 158 ILE A CA 1
ATOM 1281 C C . ILE A 1 158 ? -9.132 5.891 25.022 1.00 93.94 158 ILE A C 1
ATOM 1283 O O . ILE A 1 158 ? -9.098 6.702 25.942 1.00 93.94 158 ILE A O 1
ATOM 1287 N N . PHE A 1 159 ? -9.058 6.274 23.744 1.00 93.44 159 PHE A N 1
ATOM 1288 C CA . PHE A 1 159 ? -8.910 7.668 23.315 1.00 93.44 159 PHE A CA 1
ATOM 1289 C C . PHE A 1 159 ? -10.241 8.374 23.009 1.00 93.44 159 PHE A C 1
ATOM 1291 O O . PHE A 1 159 ? -10.238 9.547 22.653 1.00 93.44 159 PHE A O 1
ATOM 1298 N N . ALA A 1 160 ? -11.384 7.698 23.146 1.00 92.06 160 ALA A N 1
ATOM 1299 C CA . ALA A 1 160 ? -12.694 8.216 22.747 1.00 92.06 160 ALA A CA 1
ATOM 1300 C C . ALA A 1 160 ? -13.385 9.084 23.822 1.00 92.06 160 ALA A C 1
ATOM 1302 O O . ALA A 1 160 ? -14.610 9.107 23.912 1.00 92.06 160 ALA A O 1
ATOM 1303 N N . TRP A 1 161 ? -12.611 9.772 24.661 1.00 91.69 161 TRP A N 1
ATOM 1304 C CA . TRP A 1 161 ? -13.112 10.642 25.727 1.00 91.69 161 TRP A CA 1
ATOM 1305 C C . TRP A 1 161 ? -13.329 12.082 25.236 1.00 91.69 161 TRP A C 1
ATOM 1307 O O . TRP A 1 161 ? -12.820 12.491 24.193 1.00 91.69 161 TRP A O 1
ATOM 1317 N N . ARG A 1 162 ? -14.086 12.876 26.001 1.00 88.12 162 ARG A N 1
ATOM 1318 C CA . ARG A 1 162 ? -14.312 14.307 25.749 1.00 88.12 162 ARG A CA 1
ATOM 1319 C C . ARG A 1 162 ? -13.993 15.116 27.004 1.00 88.12 162 ARG A C 1
ATOM 1321 O O . ARG A 1 162 ? -14.469 14.782 28.086 1.00 88.12 162 ARG A O 1
ATOM 1328 N N . ALA A 1 163 ? -13.202 16.181 26.857 1.00 81.31 163 ALA A N 1
ATOM 1329 C CA . ALA A 1 163 ? -12.910 17.098 27.958 1.00 81.31 163 ALA A CA 1
ATOM 1330 C C . ALA A 1 163 ? -14.204 17.731 28.500 1.00 81.31 163 ALA A C 1
ATOM 1332 O O . ALA A 1 163 ? -15.109 18.054 27.727 1.00 81.31 163 ALA A O 1
ATOM 1333 N N . GLN A 1 164 ? -14.288 17.907 29.819 1.00 73.81 164 GLN A N 1
ATOM 1334 C CA . GLN A 1 164 ? -15.389 18.640 30.443 1.00 73.81 164 GLN A CA 1
ATOM 1335 C C . GLN A 1 164 ? -15.145 20.150 30.331 1.00 73.81 164 GLN A C 1
ATOM 1337 O O . GLN A 1 164 ? -14.047 20.627 30.612 1.00 73.81 164 GLN A O 1
ATOM 1342 N N . GLU A 1 165 ? -16.166 20.886 29.893 1.00 68.00 165 GLU A N 1
ATOM 1343 C CA . GLU A 1 165 ? -16.141 22.348 29.790 1.00 68.00 165 GLU A CA 1
ATOM 1344 C C . GLU A 1 165 ? -16.430 23.009 31.154 1.00 68.00 165 GLU A C 1
ATOM 1346 O O . GLU A 1 165 ? -17.224 22.461 31.924 1.00 68.00 165 GLU A O 1
ATOM 1351 N N . PRO A 1 166 ? -15.875 24.202 31.445 1.00 61.16 166 PRO A N 1
ATOM 1352 C CA . PRO A 1 166 ? -14.950 24.967 30.610 1.00 61.16 166 PRO A CA 1
ATOM 1353 C C . PRO A 1 166 ? -13.540 24.367 30.633 1.00 61.16 166 PRO A C 1
ATOM 1355 O O . PRO A 1 166 ? -12.971 24.142 31.700 1.00 61.16 166 PRO A O 1
ATOM 1358 N N . VAL A 1 167 ? -12.967 24.126 29.453 1.00 61.78 167 VAL A N 1
ATOM 1359 C CA . VAL A 1 167 ? -11.623 23.549 29.315 1.00 61.78 167 VAL A CA 1
ATOM 1360 C C . VAL A 1 167 ? -10.569 24.608 29.686 1.00 61.78 167 VAL A C 1
ATOM 1362 O O . VAL A 1 167 ? -10.421 25.594 28.961 1.00 61.78 167 VAL A O 1
ATOM 1365 N N . PRO A 1 168 ? -9.790 24.450 30.779 1.00 59.53 168 PRO A N 1
ATOM 1366 C CA . PRO A 1 168 ? -8.698 25.374 31.082 1.00 59.53 168 PRO A CA 1
ATOM 1367 C C . PRO A 1 168 ? -7.662 25.348 29.952 1.00 59.53 168 PRO A C 1
ATOM 1369 O O . PRO A 1 168 ? -7.388 24.284 29.393 1.00 59.53 168 PRO A O 1
ATOM 1372 N N . SER A 1 169 ? -7.016 26.477 29.645 1.00 56.50 169 SER A N 1
ATOM 1373 C CA . SER A 1 169 ? -6.037 26.592 28.546 1.00 56.50 169 SER A CA 1
ATOM 1374 C C . SER A 1 169 ? -4.936 25.514 28.586 1.00 56.50 169 SER A C 1
ATOM 1376 O O . SER A 1 169 ? -4.470 25.081 27.536 1.00 56.50 169 SER A O 1
ATOM 1378 N N . ALA A 1 170 ? -4.591 25.013 29.781 1.00 56.09 170 ALA A N 1
ATOM 1379 C CA . ALA A 1 170 ? -3.619 23.941 30.023 1.00 56.09 170 ALA A CA 1
ATOM 1380 C C . ALA A 1 170 ? -4.038 22.530 29.541 1.00 56.09 170 ALA A C 1
ATOM 1382 O O . ALA A 1 170 ? -3.217 21.615 29.551 1.00 56.09 170 ALA A O 1
ATOM 1383 N N . SER A 1 171 ? -5.291 22.330 29.126 1.00 55.25 171 SER A N 1
ATOM 1384 C CA . SER A 1 171 ? -5.809 21.041 28.639 1.00 55.25 171 SER A CA 1
ATOM 1385 C C . SER A 1 171 ? -5.679 20.856 27.119 1.00 55.25 171 SER A C 1
ATOM 1387 O O . SER A 1 171 ? -5.950 19.764 26.614 1.00 55.25 171 SER A O 1
ATOM 1389 N N . HIS A 1 172 ? -5.242 21.885 26.382 1.00 52.66 172 HIS A N 1
ATOM 1390 C CA . HIS A 1 172 ? -4.945 21.792 24.951 1.00 52.66 172 HIS A CA 1
ATOM 1391 C C . HIS A 1 172 ? -3.647 20.990 24.754 1.00 52.66 172 HIS A C 1
ATOM 1393 O O . HIS A 1 172 ? -2.555 21.520 24.928 1.00 52.66 172 HIS A O 1
ATOM 1399 N N . GLY A 1 173 ? -3.761 19.699 24.421 1.00 64.12 173 GLY A N 1
ATOM 1400 C CA . GLY A 1 173 ? -2.607 18.850 24.081 1.00 64.12 173 GLY A CA 1
ATOM 1401 C C . GLY A 1 173 ? -2.448 17.554 24.880 1.00 64.12 173 GLY A C 1
ATOM 1402 O O . GLY A 1 173 ? -1.381 16.945 24.824 1.00 64.12 173 GLY A O 1
ATOM 1403 N N . ARG A 1 174 ? -3.470 17.100 25.620 1.00 81.19 174 ARG A N 1
ATOM 1404 C CA . ARG A 1 174 ? -3.424 15.799 26.313 1.00 81.19 174 ARG A CA 1
ATOM 1405 C C . ARG A 1 174 ? -4.063 14.681 25.489 1.00 81.19 174 ARG A C 1
ATOM 1407 O O . ARG A 1 174 ? -5.122 14.865 24.902 1.00 81.19 174 ARG A O 1
ATOM 1414 N N . LEU A 1 175 ? -3.414 13.516 25.482 1.00 87.44 175 LEU A N 1
ATOM 1415 C CA . LEU A 1 175 ? -3.892 12.310 24.795 1.00 87.44 175 LEU A CA 1
ATOM 1416 C C . LEU A 1 175 ? -4.777 11.426 25.692 1.00 87.44 175 LEU A C 1
ATOM 1418 O O . LEU A 1 175 ? -5.673 10.740 25.207 1.00 87.44 175 LEU A O 1
ATOM 1422 N N . LEU A 1 176 ? -4.523 11.433 27.003 1.00 91.19 176 LEU A N 1
ATOM 1423 C CA . LEU A 1 176 ? -5.236 10.611 27.981 1.00 91.19 176 LEU A CA 1
ATOM 1424 C C . LEU A 1 176 ? -6.247 11.439 28.779 1.00 91.19 176 LEU A C 1
ATOM 1426 O O . LEU A 1 176 ? -6.043 12.634 29.020 1.00 91.19 176 LEU A O 1
ATOM 1430 N N . ALA A 1 177 ? -7.318 10.772 29.201 1.00 90.31 177 ALA A N 1
ATOM 1431 C CA . ALA A 1 177 ? -8.368 11.343 30.030 1.00 90.31 177 ALA A CA 1
ATOM 1432 C C . ALA A 1 177 ? -7.862 11.645 31.452 1.00 90.31 177 ALA A C 1
ATOM 1434 O O . ALA A 1 177 ? -7.019 10.914 31.973 1.00 90.31 177 ALA A O 1
ATOM 1435 N N . ASP A 1 178 ? -8.401 12.666 32.118 1.00 87.50 178 ASP A N 1
ATOM 1436 C CA . ASP A 1 178 ? -8.005 12.998 33.498 1.00 87.50 178 ASP A CA 1
ATOM 1437 C C . ASP A 1 178 ? -8.846 12.257 34.546 1.00 87.50 178 ASP A C 1
ATOM 1439 O O . ASP A 1 178 ? -8.386 12.019 35.665 1.00 87.50 178 ASP A O 1
ATOM 1443 N N . SER A 1 179 ? -10.057 11.837 34.173 1.00 87.75 179 SER A N 1
ATOM 1444 C CA . SER A 1 179 ? -10.942 11.033 35.014 1.00 87.75 179 SER A CA 1
ATOM 1445 C C . SER A 1 179 ? -11.928 10.204 34.173 1.00 87.75 179 SER A C 1
ATOM 1447 O O . SER A 1 179 ? -12.153 10.517 33.000 1.00 87.75 179 SER A O 1
ATOM 1449 N N . PRO A 1 180 ? -12.583 9.180 34.757 1.00 89.94 180 PRO A N 1
ATOM 1450 C CA . PRO A 1 180 ? -13.629 8.413 34.074 1.00 89.94 180 PRO A CA 1
ATOM 1451 C C . PRO A 1 180 ? -14.808 9.270 33.596 1.00 89.94 180 PRO A C 1
ATOM 1453 O O . PRO A 1 180 ? -15.491 8.909 32.643 1.00 89.94 180 PRO A O 1
ATOM 1456 N N . SER A 1 181 ? -15.043 10.422 34.230 1.00 88.44 181 SER A N 1
ATOM 1457 C CA . SER A 1 181 ? -16.158 11.312 33.898 1.00 88.44 181 SER A CA 1
ATOM 1458 C C . SER A 1 181 ? -16.070 11.912 32.485 1.00 88.44 181 SER A C 1
ATOM 1460 O O . SER A 1 181 ? -17.091 12.271 31.902 1.00 88.44 181 SER A O 1
ATOM 1462 N N . GLU A 1 182 ? -14.881 11.931 31.880 1.00 90.62 182 GLU A N 1
ATOM 1463 C CA . GLU A 1 182 ? -14.666 12.349 30.486 1.00 90.62 182 GLU A CA 1
ATOM 1464 C C . GLU A 1 182 ? -15.144 11.302 29.467 1.00 90.62 182 GLU A C 1
ATOM 1466 O O . GLU A 1 182 ? -15.290 11.593 28.281 1.00 90.62 182 GLU A O 1
ATOM 1471 N N . PHE A 1 183 ? -15.465 10.090 29.928 1.00 92.56 183 PHE A N 1
ATOM 1472 C CA . PHE A 1 183 ? -16.096 9.047 29.123 1.00 92.56 183 PHE A CA 1
ATOM 1473 C C . PHE A 1 183 ? -17.627 9.046 29.247 1.00 92.56 183 PHE A C 1
ATOM 1475 O O . PHE A 1 183 ? -18.272 8.159 28.695 1.00 92.56 183 PHE A O 1
ATOM 1482 N N . ALA A 1 184 ? -18.250 10.036 29.903 1.00 89.50 184 ALA A N 1
ATOM 1483 C CA . ALA A 1 184 ? -19.706 10.086 30.108 1.00 89.50 184 ALA A CA 1
ATOM 1484 C C . ALA A 1 184 ? -20.538 10.012 28.808 1.00 89.50 184 ALA A C 1
ATOM 1486 O O . ALA A 1 184 ? -21.687 9.583 28.824 1.00 89.50 184 ALA A O 1
ATOM 1487 N N . SER A 1 185 ? -19.962 10.384 27.660 1.00 89.25 185 SER A N 1
ATOM 1488 C CA . SER A 1 185 ? -20.626 10.283 26.349 1.00 89.25 185 SER A CA 1
ATOM 1489 C C . SER A 1 185 ? -20.430 8.929 25.643 1.00 89.25 185 SER A C 1
ATOM 1491 O O . SER A 1 185 ? -21.006 8.710 24.580 1.00 89.25 185 SER A O 1
ATOM 1493 N N . CYS A 1 186 ? -19.670 7.991 26.219 1.00 90.25 186 CYS A N 1
ATOM 1494 C CA . CYS A 1 186 ? -19.222 6.766 25.542 1.00 90.25 186 CYS A CA 1
ATOM 1495 C C . CYS A 1 186 ? -20.199 5.580 25.615 1.00 90.25 186 CYS A C 1
ATOM 1497 O O . CYS A 1 186 ? -19.852 4.479 25.197 1.00 90.25 186 CYS A O 1
ATOM 1499 N N . HIS A 1 187 ? -21.426 5.781 26.101 1.00 84.94 187 HIS A N 1
ATOM 1500 C CA . HIS A 1 187 ? -22.421 4.716 26.297 1.00 84.94 187 HIS A CA 1
ATOM 1501 C C . HIS A 1 187 ? -22.763 3.897 25.036 1.00 84.94 187 HIS A C 1
ATOM 1503 O O . HIS A 1 187 ? -23.147 2.736 25.143 1.00 84.94 187 HIS A O 1
ATOM 1509 N N . ARG A 1 188 ? -22.606 4.478 23.836 1.00 84.75 188 ARG A N 1
ATOM 1510 C CA . ARG A 1 188 ? -22.856 3.806 22.542 1.00 84.75 188 ARG A CA 1
ATOM 1511 C C . ARG A 1 188 ? -21.594 3.318 21.831 1.00 84.75 188 ARG A C 1
ATOM 1513 O O . ARG A 1 188 ? -21.696 2.789 20.725 1.00 84.75 188 ARG A O 1
ATOM 1520 N N . ILE A 1 189 ? -20.413 3.502 22.421 1.00 87.00 189 ILE A N 1
ATOM 1521 C CA . ILE A 1 189 ? -19.161 3.053 21.810 1.00 87.00 189 ILE A CA 1
ATOM 1522 C C . ILE A 1 189 ? -19.055 1.541 21.978 1.00 87.00 189 ILE A C 1
ATOM 1524 O O . ILE A 1 189 ? -19.156 1.019 23.083 1.00 87.00 189 ILE A O 1
ATOM 1528 N N . ASN A 1 190 ? -18.829 0.842 20.872 1.00 82.69 190 ASN A N 1
ATOM 1529 C CA . ASN A 1 190 ? -18.542 -0.585 20.856 1.00 82.69 190 ASN A CA 1
ATOM 1530 C C . ASN A 1 190 ? -17.263 -0.809 20.047 1.00 82.69 190 ASN A C 1
ATOM 1532 O O . ASN A 1 190 ? -17.003 -0.071 19.093 1.00 82.69 190 ASN A O 1
ATOM 1536 N N . LEU A 1 191 ? -16.480 -1.824 20.414 1.00 76.88 191 LEU A N 1
ATOM 1537 C CA . LEU A 1 191 ? -15.357 -2.261 19.592 1.00 76.88 191 LEU A CA 1
ATOM 1538 C C . LEU A 1 191 ? -15.885 -2.709 18.230 1.00 76.88 191 LEU A C 1
ATOM 1540 O O . LEU A 1 191 ? -16.804 -3.523 18.138 1.00 76.88 191 LEU A O 1
ATOM 1544 N N . ILE A 1 192 ? -15.303 -2.162 17.170 1.00 68.38 192 ILE A N 1
ATOM 1545 C CA . ILE A 1 192 ? -15.497 -2.694 15.829 1.00 68.38 192 ILE A CA 1
ATOM 1546 C C . ILE A 1 192 ? -14.439 -3.776 15.677 1.00 68.38 192 ILE A C 1
ATOM 1548 O O . ILE A 1 192 ? -13.253 -3.470 15.579 1.00 68.38 192 ILE A O 1
ATOM 1552 N N . THR A 1 193 ? -14.848 -5.042 15.666 1.00 57.19 193 THR A N 1
ATOM 1553 C CA . THR A 1 193 ? -13.989 -6.078 15.093 1.00 57.19 193 THR A CA 1
ATOM 1554 C C . THR A 1 193 ? -13.801 -5.702 13.622 1.00 57.19 193 THR A C 1
ATOM 1556 O O . THR A 1 193 ? -14.814 -5.502 12.934 1.00 57.19 193 THR A O 1
ATOM 1559 N N . PRO A 1 194 ? -12.560 -5.535 13.130 1.00 52.12 194 PRO A N 1
ATOM 1560 C CA . PRO A 1 194 ? -12.344 -5.280 11.715 1.00 52.12 194 PRO A CA 1
ATOM 1561 C C . PRO A 1 194 ? -13.080 -6.371 10.929 1.00 52.12 194 PRO A C 1
ATOM 1563 O O . PRO A 1 194 ? -12.986 -7.543 11.286 1.00 52.12 194 PRO A O 1
ATOM 1566 N N . CYS A 1 195 ? -13.840 -5.961 9.912 1.00 49.50 195 CYS A N 1
ATOM 1567 C CA . CYS A 1 195 ? -14.508 -6.808 8.912 1.00 49.50 195 CYS A CA 1
ATOM 1568 C C . CYS A 1 195 ? -16.000 -7.170 9.057 1.00 49.50 195 CYS A C 1
ATOM 1570 O O . CYS A 1 195 ? -16.474 -7.864 8.173 1.00 49.50 195 CYS A O 1
ATOM 1572 N N . SER A 1 196 ? -16.806 -6.702 10.023 1.00 47.50 196 SER A N 1
ATOM 1573 C CA . SER A 1 196 ? -18.263 -7.022 9.990 1.00 47.50 196 SER A CA 1
ATOM 1574 C C . SER A 1 196 ? -19.189 -5.833 9.710 1.00 47.50 196 SER A C 1
ATOM 1576 O O . SER A 1 196 ? -19.994 -5.890 8.784 1.00 47.50 196 SER A O 1
ATOM 1578 N N . ARG A 1 197 ? -19.073 -4.721 10.449 1.00 44.91 197 ARG A N 1
ATOM 1579 C CA . ARG A 1 197 ? -19.978 -3.562 10.269 1.00 44.91 197 ARG A CA 1
ATOM 1580 C C . ARG A 1 197 ? -19.582 -2.592 9.155 1.00 44.91 197 ARG A C 1
ATOM 1582 O O . ARG A 1 197 ? -20.465 -1.991 8.554 1.00 44.91 197 ARG A O 1
ATOM 1589 N N . LEU A 1 198 ? -18.291 -2.450 8.848 1.00 49.91 198 LEU A N 1
ATOM 1590 C CA . LEU A 1 198 ? -17.843 -1.586 7.742 1.00 49.91 198 LEU A CA 1
ATOM 1591 C C . LEU A 1 198 ? -18.265 -2.130 6.365 1.00 49.91 198 LEU A C 1
ATOM 1593 O O . LEU A 1 198 ? -18.421 -1.347 5.436 1.00 49.91 198 LEU A O 1
ATOM 1597 N N . LEU A 1 199 ? -18.511 -3.442 6.248 1.00 49.62 199 LEU A N 1
ATOM 1598 C CA . LEU A 1 199 ? -19.012 -4.083 5.024 1.00 49.62 199 LEU A CA 1
ATOM 1599 C C . LEU A 1 199 ? -20.492 -3.776 4.726 1.00 49.62 199 LEU A C 1
ATOM 1601 O O . LEU A 1 199 ? -20.960 -4.081 3.634 1.00 49.62 199 LEU A O 1
ATOM 1605 N N . GLN A 1 200 ? -21.241 -3.214 5.683 1.00 52.34 200 GLN A N 1
ATOM 1606 C CA . GLN A 1 200 ? -22.697 -3.033 5.578 1.00 52.34 200 GLN A CA 1
ATOM 1607 C C . GLN A 1 200 ? -23.135 -1.569 5.449 1.00 52.34 200 GLN A C 1
ATOM 1609 O O . GLN A 1 200 ? -24.328 -1.303 5.302 1.00 52.34 200 GLN A O 1
ATOM 1614 N N . ALA A 1 201 ? -22.208 -0.607 5.527 1.00 53.62 201 ALA A N 1
ATOM 1615 C CA . ALA A 1 201 ? -22.560 0.791 5.311 1.00 53.62 201 ALA A CA 1
ATOM 1616 C C . ALA A 1 201 ? -23.015 0.981 3.851 1.00 53.62 201 ALA A C 1
ATOM 1618 O O . ALA A 1 201 ? -22.342 0.478 2.947 1.00 53.62 201 ALA A O 1
ATOM 1619 N N . PRO A 1 202 ? -24.135 1.682 3.594 1.00 56.62 202 PRO A N 1
ATOM 1620 C CA . PRO A 1 202 ? -24.583 1.935 2.234 1.00 56.62 202 PRO A CA 1
ATOM 1621 C C . PRO A 1 202 ? -23.481 2.680 1.475 1.00 56.62 202 PRO A C 1
ATOM 1623 O O . PRO A 1 202 ? -23.068 3.774 1.863 1.00 56.62 202 PRO A O 1
ATOM 1626 N N . LEU A 1 203 ? -22.974 2.053 0.414 1.00 60.59 203 LEU A N 1
ATOM 1627 C CA . LEU A 1 203 ? -21.994 2.662 -0.474 1.00 60.59 203 LEU A CA 1
ATOM 1628 C C . LEU A 1 203 ? -22.699 3.775 -1.245 1.00 60.59 203 LEU A C 1
ATOM 1630 O O . LEU A 1 203 ? -23.591 3.520 -2.055 1.00 60.59 203 LEU A O 1
ATOM 1634 N N . HIS A 1 204 ? -22.327 5.018 -0.963 1.00 61.44 204 HIS A N 1
ATOM 1635 C CA . HIS A 1 204 ? -22.814 6.155 -1.726 1.00 61.44 204 HIS A CA 1
ATOM 1636 C C . HIS A 1 204 ? -21.945 6.321 -2.970 1.00 61.44 204 HIS A C 1
ATOM 1638 O O . HIS A 1 204 ? -20.721 6.359 -2.874 1.00 61.44 204 HIS A O 1
ATOM 1644 N N . THR A 1 205 ? -22.566 6.471 -4.141 1.00 67.19 205 THR A N 1
ATOM 1645 C CA . THR A 1 205 ? -21.846 6.878 -5.351 1.00 67.19 205 THR A CA 1
ATOM 1646 C C . THR A 1 205 ? -21.361 8.315 -5.167 1.00 67.19 205 THR A C 1
ATOM 1648 O O . THR A 1 205 ? -22.104 9.275 -5.382 1.00 67.19 205 THR A O 1
ATOM 1651 N N . VAL A 1 206 ? -20.116 8.473 -4.722 1.00 75.12 206 VAL A N 1
ATOM 1652 C CA . VAL A 1 206 ? -19.478 9.782 -4.580 1.00 75.12 206 VAL A CA 1
ATOM 1653 C C . VAL A 1 206 ? -19.008 10.229 -5.958 1.00 75.12 206 VAL A C 1
ATOM 1655 O O . VAL A 1 206 ? -18.070 9.667 -6.520 1.00 75.12 206 VAL A O 1
ATOM 1658 N N . LYS A 1 207 ? -19.669 11.243 -6.519 1.00 75.25 207 LYS A N 1
ATOM 1659 C CA . LYS A 1 207 ? -19.236 11.858 -7.779 1.00 75.25 207 LYS A CA 1
ATOM 1660 C C . LYS A 1 207 ? -17.842 12.474 -7.603 1.00 75.25 207 LYS A C 1
ATOM 1662 O O . LYS A 1 207 ? -17.533 13.017 -6.547 1.00 75.25 207 LYS A O 1
ATOM 1667 N N . ASP A 1 208 ? -17.009 12.360 -8.635 1.00 79.31 208 ASP A N 1
ATOM 1668 C CA . ASP A 1 208 ? -15.698 13.020 -8.746 1.00 79.31 208 ASP A CA 1
ATOM 1669 C C . ASP A 1 208 ? -14.618 12.622 -7.724 1.00 79.31 208 ASP A C 1
ATOM 1671 O O . ASP A 1 208 ? -13.558 13.248 -7.674 1.00 79.31 208 ASP A O 1
ATOM 1675 N N . TRP A 1 209 ? -14.800 11.541 -6.955 1.00 88.44 209 TRP A N 1
ATOM 1676 C CA . TRP A 1 209 ? -13.781 11.084 -5.996 1.00 88.44 209 TRP A CA 1
ATOM 1677 C C . TRP A 1 209 ? -12.440 10.721 -6.665 1.00 88.44 209 TRP A C 1
ATOM 1679 O O . TRP A 1 209 ? -11.382 10.874 -6.053 1.00 88.44 209 TRP A O 1
ATOM 1689 N N . GLY A 1 210 ? -12.463 10.337 -7.948 1.00 86.44 210 GLY A N 1
ATOM 1690 C CA . GLY A 1 210 ? -11.266 10.114 -8.763 1.00 86.44 210 GLY A CA 1
ATOM 1691 C C . GLY A 1 210 ? -10.399 11.360 -8.981 1.00 86.44 210 GLY A C 1
ATOM 1692 O O . GLY A 1 210 ? -9.221 11.237 -9.303 1.00 86.44 210 GLY A O 1
ATOM 1693 N N . GLN A 1 211 ? -10.927 12.563 -8.731 1.00 88.94 211 GLN A N 1
ATOM 1694 C CA . GLN A 1 211 ? -10.152 13.810 -8.737 1.00 88.94 211 GLN A CA 1
ATOM 1695 C C . GLN A 1 211 ? -9.399 14.050 -7.417 1.00 88.94 211 GLN A C 1
ATOM 1697 O O . GLN A 1 211 ? -8.713 15.064 -7.262 1.00 88.94 211 GLN A O 1
ATOM 1702 N N . SER A 1 212 ? -9.519 13.136 -6.449 1.00 92.00 212 SER A N 1
ATOM 1703 C CA . SER A 1 212 ? -8.831 13.235 -5.167 1.00 92.00 212 SER A CA 1
ATOM 1704 C C . SER A 1 212 ? -7.322 13.377 -5.352 1.00 92.00 212 SER A C 1
ATOM 1706 O O . SER A 1 212 ? -6.677 12.627 -6.089 1.00 92.00 212 SER A O 1
ATOM 1708 N N . LYS A 1 213 ? -6.734 14.306 -4.590 1.00 91.62 213 LYS A N 1
ATOM 1709 C CA . LYS A 1 213 ? -5.280 14.510 -4.534 1.00 91.62 213 LYS A CA 1
ATOM 1710 C C . LYS A 1 213 ? -4.541 13.241 -4.109 1.00 91.62 213 LYS A C 1
ATOM 1712 O O . LYS A 1 213 ? -3.393 13.067 -4.499 1.00 91.62 213 LYS A O 1
ATOM 1717 N N . TRP A 1 214 ? -5.201 12.344 -3.370 1.00 92.88 214 TRP A N 1
ATOM 1718 C CA . TRP A 1 214 ? -4.621 11.079 -2.919 1.00 92.88 214 TRP A CA 1
ATOM 1719 C C . TRP A 1 214 ? -4.062 10.253 -4.084 1.00 92.88 214 TRP A C 1
ATOM 1721 O O . TRP A 1 214 ? -2.942 9.763 -3.994 1.00 92.88 214 TRP A O 1
ATOM 1731 N N . PHE A 1 215 ? -4.761 10.188 -5.222 1.00 93.88 215 PHE A N 1
ATOM 1732 C CA . PHE A 1 215 ? -4.298 9.450 -6.407 1.00 93.88 215 PHE A CA 1
ATOM 1733 C C . PHE A 1 215 ? -3.089 10.069 -7.101 1.00 93.88 215 PHE A C 1
ATOM 1735 O O . PHE A 1 215 ? -2.402 9.394 -7.863 1.00 93.88 215 PHE A O 1
ATOM 1742 N N . ARG A 1 216 ? -2.820 11.346 -6.828 1.00 92.31 216 ARG A N 1
ATOM 1743 C CA . ARG A 1 216 ? -1.723 12.095 -7.431 1.00 92.31 216 ARG A CA 1
ATOM 1744 C C . ARG A 1 216 ? -0.490 12.146 -6.551 1.00 92.31 216 ARG A C 1
ATOM 1746 O O . ARG A 1 216 ? 0.455 12.791 -6.954 1.00 92.31 216 ARG A O 1
ATOM 1753 N N . HIS A 1 217 ? -0.458 11.534 -5.374 1.00 94.12 217 HIS A N 1
ATOM 1754 C CA . HIS A 1 217 ? 0.727 11.578 -4.516 1.00 94.12 217 HIS A CA 1
ATOM 1755 C C . HIS A 1 217 ? 1.618 10.345 -4.698 1.00 94.12 217 HIS A C 1
ATOM 1757 O O . HIS A 1 217 ? 1.125 9.240 -4.904 1.00 94.12 217 HIS A O 1
ATOM 1763 N N . THR A 1 218 ? 2.939 10.516 -4.621 1.00 93.56 218 THR A N 1
ATOM 1764 C CA . THR A 1 218 ? 3.922 9.421 -4.760 1.00 93.56 218 THR A CA 1
ATOM 1765 C C . THR A 1 218 ? 3.779 8.373 -3.654 1.00 93.56 218 THR A C 1
ATOM 1767 O O . THR A 1 218 ? 3.692 7.182 -3.943 1.00 93.56 218 THR A O 1
ATOM 1770 N N . TYR A 1 219 ? 3.665 8.800 -2.393 1.00 90.81 219 TYR A N 1
ATOM 1771 C CA . TYR A 1 219 ? 3.587 7.907 -1.228 1.00 90.81 219 TYR A CA 1
ATOM 1772 C C . TYR A 1 219 ? 2.346 7.001 -1.206 1.00 90.81 219 TYR A C 1
ATOM 1774 O O . TYR A 1 219 ? 2.389 5.923 -0.622 1.00 90.81 219 TYR A O 1
ATOM 1782 N N . THR A 1 220 ? 1.267 7.369 -1.899 1.00 94.69 220 THR A N 1
ATOM 1783 C CA . THR A 1 220 ? 0.042 6.557 -1.939 1.00 94.69 220 THR A CA 1
ATOM 1784 C C . THR A 1 220 ? 0.120 5.410 -2.949 1.00 94.69 220 THR A C 1
ATOM 1786 O O . THR A 1 220 ? -0.725 4.519 -2.930 1.00 94.69 220 THR A O 1
ATOM 1789 N N . LEU A 1 221 ? 1.120 5.400 -3.843 1.00 95.75 221 LEU A N 1
ATOM 1790 C CA . LEU A 1 221 ? 1.328 4.307 -4.797 1.00 95.75 221 LEU A CA 1
ATOM 1791 C C . LEU A 1 221 ? 1.611 2.979 -4.086 1.00 95.75 221 LEU A C 1
ATOM 1793 O O . LEU A 1 221 ? 0.845 2.034 -4.294 1.00 95.75 221 LEU A O 1
ATOM 1797 N N . PRO A 1 222 ? 2.659 2.878 -3.242 1.00 93.94 222 PRO A N 1
ATOM 1798 C CA . PRO A 1 222 ? 2.921 1.647 -2.512 1.00 93.94 222 PRO A CA 1
ATOM 1799 C C . PRO A 1 222 ? 1.776 1.302 -1.556 1.00 93.94 222 PRO A C 1
ATOM 1801 O O . PRO A 1 222 ? 1.440 0.129 -1.444 1.00 93.94 222 PRO A O 1
ATOM 1804 N N . GLU A 1 223 ? 1.120 2.288 -0.932 1.00 94.50 223 GLU A N 1
ATOM 1805 C CA . GLU A 1 223 ? -0.053 2.044 -0.078 1.00 94.50 223 GLU A CA 1
ATOM 1806 C C . GLU A 1 223 ? -1.187 1.356 -0.852 1.00 94.50 223 GLU A C 1
ATOM 1808 O O . GLU A 1 223 ? -1.734 0.354 -0.383 1.00 94.50 223 GLU A O 1
ATOM 1813 N N . LEU A 1 224 ? -1.505 1.860 -2.053 1.00 95.56 224 LEU A N 1
ATOM 1814 C CA . LEU A 1 224 ? -2.542 1.308 -2.923 1.00 95.56 224 LEU A CA 1
ATOM 1815 C C . LEU A 1 224 ? -2.206 -0.112 -3.374 1.00 95.56 224 LEU A C 1
ATOM 1817 O O . LEU A 1 224 ? -3.066 -0.991 -3.341 1.00 95.56 224 LEU A O 1
ATOM 1821 N N . VAL A 1 225 ? -0.975 -0.326 -3.834 1.00 94.06 225 VAL A N 1
ATOM 1822 C CA . VAL A 1 225 ? -0.565 -1.577 -4.477 1.00 94.06 225 VAL A CA 1
ATOM 1823 C C . VAL A 1 225 ? -0.299 -2.682 -3.450 1.00 94.06 225 VAL A C 1
ATOM 1825 O O . VAL A 1 225 ? -0.759 -3.803 -3.643 1.00 94.06 225 VAL A O 1
ATOM 1828 N N . ALA A 1 226 ? 0.377 -2.380 -2.339 1.00 89.38 226 ALA A N 1
ATOM 1829 C CA . ALA A 1 226 ? 0.804 -3.388 -1.364 1.00 89.38 226 ALA A CA 1
ATOM 1830 C C . ALA A 1 226 ? -0.323 -3.886 -0.438 1.00 89.38 226 ALA A C 1
ATOM 1832 O O . ALA A 1 226 ? -0.244 -4.994 0.105 1.00 89.38 226 ALA A O 1
ATOM 1833 N N . SER A 1 227 ? -1.369 -3.077 -0.240 1.00 89.75 227 SER A N 1
ATOM 1834 C CA . SER A 1 227 ? -2.486 -3.414 0.650 1.00 89.75 227 SER A CA 1
ATOM 1835 C C . SER A 1 227 ? -3.488 -4.356 -0.024 1.00 89.75 227 SER A C 1
ATOM 1837 O O . SER A 1 227 ? -3.969 -4.077 -1.126 1.00 89.75 227 SER A O 1
ATOM 1839 N N . ASN A 1 228 ? -3.863 -5.438 0.667 1.00 82.44 228 ASN A N 1
ATOM 1840 C CA . ASN A 1 228 ? -4.883 -6.386 0.193 1.00 82.44 228 ASN A CA 1
ATOM 1841 C C . ASN A 1 228 ? -6.265 -5.727 0.096 1.00 82.44 228 ASN A C 1
ATOM 1843 O O . ASN A 1 228 ? -6.989 -5.918 -0.876 1.00 82.44 228 ASN A O 1
ATOM 1847 N N . GLU A 1 229 ? -6.615 -4.913 1.090 1.00 83.94 229 GLU A N 1
ATOM 1848 C CA . GLU A 1 229 ? -7.889 -4.208 1.149 1.00 83.94 229 GLU A CA 1
ATOM 1849 C C . GLU A 1 229 ? -7.676 -2.789 1.686 1.00 83.94 229 GLU A C 1
ATOM 1851 O O . GLU A 1 229 ? -6.871 -2.566 2.588 1.00 83.94 229 GLU A O 1
ATOM 1856 N N . ILE A 1 230 ? -8.388 -1.825 1.103 1.00 89.62 230 ILE A N 1
ATOM 1857 C CA . ILE A 1 230 ? -8.418 -0.422 1.531 1.00 89.62 230 ILE A CA 1
ATOM 1858 C C . ILE A 1 230 ? -9.879 0.006 1.529 1.00 89.62 230 ILE A C 1
ATOM 1860 O O . ILE A 1 230 ? -10.581 -0.252 0.551 1.00 89.62 230 ILE A O 1
ATOM 1864 N N . LEU A 1 231 ? -10.325 0.671 2.592 1.00 87.81 231 LEU A N 1
ATOM 1865 C CA . LEU A 1 231 ? -11.624 1.334 2.639 1.00 87.81 231 LEU A CA 1
ATOM 1866 C C . LEU A 1 231 ? -11.423 2.839 2.461 1.00 87.81 231 LEU A C 1
ATOM 1868 O O . LEU A 1 231 ? -10.778 3.488 3.284 1.00 87.81 231 LEU A O 1
ATOM 1872 N N . PHE A 1 232 ? -11.974 3.385 1.381 1.00 89.06 232 PHE A N 1
ATOM 1873 C CA . PHE A 1 232 ? -11.857 4.802 1.059 1.00 89.06 232 PHE A CA 1
ATOM 1874 C C . PHE A 1 232 ? -12.962 5.615 1.733 1.00 89.06 232 PHE A C 1
ATOM 1876 O O . PHE A 1 232 ? -14.124 5.205 1.761 1.00 89.06 232 PHE A O 1
ATOM 1883 N N . PHE A 1 233 ? -12.600 6.802 2.219 1.00 86.62 233 PHE A N 1
ATOM 1884 C CA . PHE A 1 233 ? -13.516 7.770 2.817 1.00 86.62 233 PHE A CA 1
ATOM 1885 C C . PHE A 1 233 ? -13.360 9.140 2.160 1.00 86.62 233 PHE A C 1
ATOM 1887 O O . PHE A 1 233 ? -12.278 9.519 1.710 1.00 86.62 233 PHE A O 1
ATOM 1894 N N . THR A 1 234 ? -14.452 9.896 2.137 1.00 86.06 234 THR A N 1
ATOM 1895 C CA . THR A 1 234 ? -14.438 11.324 1.804 1.00 86.06 234 THR A CA 1
ATOM 1896 C C . THR A 1 234 ? -13.917 12.161 2.977 1.00 86.06 234 THR A C 1
ATOM 1898 O O . THR A 1 234 ? -13.767 11.676 4.099 1.00 86.06 234 THR A O 1
ATOM 1901 N N . ASN A 1 235 ? -13.694 13.457 2.746 1.00 83.88 235 ASN A N 1
ATOM 1902 C CA . ASN A 1 235 ? -13.332 14.410 3.801 1.00 83.88 235 ASN A CA 1
ATOM 1903 C C . ASN A 1 235 ? -14.418 14.582 4.885 1.00 83.88 235 ASN A C 1
ATOM 1905 O O . ASN A 1 235 ? -14.111 15.061 5.973 1.00 83.88 235 ASN A O 1
ATOM 1909 N N . THR A 1 236 ? -15.663 14.181 4.614 1.00 84.50 236 THR A N 1
ATOM 1910 C CA . THR A 1 236 ? -16.772 14.150 5.580 1.00 84.50 236 THR A CA 1
ATOM 1911 C C . THR A 1 236 ? -16.924 12.791 6.264 1.00 84.50 236 THR A C 1
ATOM 1913 O O . THR A 1 236 ? -17.953 12.538 6.885 1.00 84.50 236 THR A O 1
ATOM 1916 N N . TRP A 1 237 ? -15.927 11.902 6.145 1.00 81.25 237 TRP A N 1
ATOM 1917 C CA . TRP A 1 237 ? -15.958 10.530 6.670 1.00 81.25 237 TRP A CA 1
ATOM 1918 C C . TRP A 1 237 ? -17.097 9.668 6.111 1.00 81.25 237 TRP A C 1
ATOM 1920 O O . TRP A 1 237 ? -17.471 8.650 6.692 1.00 81.25 237 TRP A O 1
ATOM 1930 N N . THR A 1 238 ? -17.635 10.036 4.948 1.00 81.44 238 THR A N 1
ATOM 1931 C CA . THR A 1 238 ? -18.596 9.199 4.226 1.00 81.44 238 THR A CA 1
ATOM 1932 C C . THR A 1 238 ? -17.833 8.084 3.507 1.00 81.44 238 THR A C 1
ATOM 1934 O O . THR A 1 238 ? -16.894 8.405 2.767 1.00 81.44 238 THR A O 1
ATOM 1937 N N . PRO A 1 239 ? -18.190 6.801 3.705 1.00 81.50 239 PRO A N 1
ATOM 1938 C CA . PRO A 1 239 ? -17.522 5.693 3.032 1.00 81.50 239 PRO A CA 1
ATOM 1939 C C . PRO A 1 239 ? -17.790 5.743 1.523 1.00 81.50 239 PRO A C 1
ATOM 1941 O O . PRO A 1 239 ? -18.934 5.877 1.093 1.00 81.50 239 PRO A O 1
ATOM 1944 N N . VAL A 1 240 ? -16.722 5.632 0.733 1.00 86.62 240 VAL A N 1
ATOM 1945 C CA . VAL A 1 240 ? -16.776 5.536 -0.735 1.00 86.62 240 VAL A CA 1
ATOM 1946 C C . VAL A 1 240 ? -16.890 4.070 -1.146 1.00 86.62 240 VAL A C 1
ATOM 1948 O O . VAL A 1 240 ? -17.773 3.702 -1.912 1.00 86.62 240 VAL A O 1
ATOM 1951 N N . GLY A 1 241 ? -16.015 3.220 -0.601 1.00 84.75 241 GLY A N 1
ATOM 1952 C CA . GLY A 1 241 ? -16.042 1.780 -0.834 1.00 84.75 241 GLY A CA 1
ATOM 1953 C C . GLY A 1 241 ? -14.694 1.098 -0.668 1.00 84.75 241 GLY A C 1
ATOM 1954 O O . GLY A 1 241 ? -13.674 1.735 -0.393 1.00 84.75 241 GLY A O 1
ATOM 1955 N N . PHE A 1 242 ? -14.717 -0.224 -0.808 1.00 86.62 242 PHE A N 1
ATOM 1956 C CA . PHE A 1 242 ? -13.538 -1.073 -0.695 1.00 86.62 242 PHE A CA 1
ATOM 1957 C C . PHE A 1 242 ? -12.772 -1.140 -2.015 1.00 86.62 242 PHE A C 1
ATOM 1959 O O . PHE A 1 242 ? -13.372 -1.187 -3.090 1.00 86.62 242 PHE A O 1
ATOM 1966 N N . LYS A 1 243 ? -11.442 -1.229 -1.931 1.00 91.06 243 LYS A N 1
ATOM 1967 C CA . LYS A 1 243 ? -10.536 -1.436 -3.072 1.00 91.06 243 LYS A CA 1
ATOM 1968 C C . LYS A 1 243 ? -11.006 -2.572 -3.986 1.00 91.06 243 LYS A C 1
ATOM 1970 O O . LYS A 1 243 ? -11.041 -2.397 -5.200 1.00 91.06 243 LYS A O 1
ATOM 1975 N N . SER A 1 244 ? -11.419 -3.697 -3.402 1.00 87.19 244 SER A N 1
ATOM 1976 C CA . SER A 1 244 ? -11.939 -4.883 -4.098 1.00 87.19 244 SER A CA 1
ATOM 1977 C C . SER A 1 244 ? -13.139 -4.570 -5.002 1.00 87.19 244 SER A C 1
ATOM 1979 O O . SER A 1 244 ? -13.186 -5.024 -6.146 1.00 87.19 244 SER A O 1
ATOM 1981 N N . ASN A 1 245 ? -14.060 -3.730 -4.527 1.00 86.75 245 ASN A N 1
ATOM 1982 C CA . ASN A 1 245 ? -15.267 -3.335 -5.258 1.00 86.75 245 ASN A CA 1
ATOM 1983 C C . ASN A 1 245 ? -14.998 -2.211 -6.269 1.00 86.75 245 ASN A C 1
ATOM 1985 O O . ASN A 1 245 ? -15.717 -2.080 -7.255 1.00 86.75 245 ASN A O 1
ATOM 1989 N 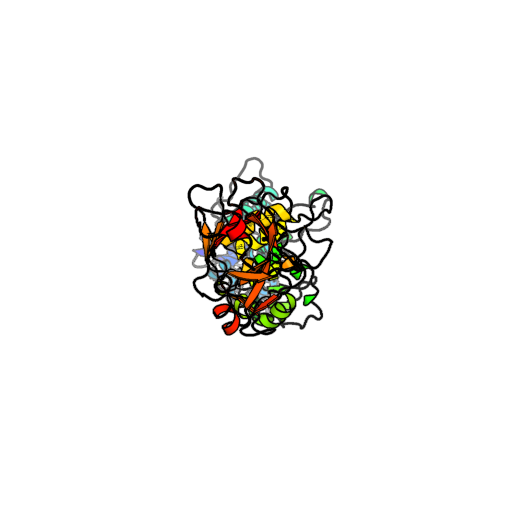N . LEU A 1 246 ? -13.957 -1.410 -6.037 1.00 91.00 246 LEU A N 1
ATOM 1990 C CA . LEU A 1 246 ? -13.627 -0.222 -6.826 1.00 91.00 246 LEU A CA 1
ATOM 1991 C C . LEU A 1 246 ? -12.520 -0.464 -7.863 1.00 91.00 246 LEU A C 1
ATOM 1993 O O . LEU A 1 246 ? -12.064 0.488 -8.486 1.00 91.00 246 LEU A O 1
ATOM 1997 N N . CYS A 1 247 ? -12.080 -1.710 -8.084 1.00 92.56 247 CYS A N 1
ATOM 1998 C CA . CYS A 1 247 ? -10.934 -2.022 -8.953 1.00 92.56 247 CYS A CA 1
ATOM 1999 C C . CYS A 1 247 ? -11.036 -1.406 -10.356 1.00 92.56 247 CYS A C 1
ATOM 2001 O O . CYS A 1 247 ? -10.050 -0.862 -10.840 1.00 92.56 247 CYS A O 1
ATOM 2003 N N . LYS A 1 248 ? -12.215 -1.444 -10.988 1.00 92.62 248 LYS A N 1
ATOM 2004 C CA . LYS A 1 248 ? -12.425 -0.873 -12.327 1.00 92.62 248 LYS A CA 1
ATOM 2005 C C . LYS A 1 248 ? -12.250 0.649 -12.343 1.00 92.62 248 LYS A C 1
ATOM 2007 O O . LYS A 1 248 ? -11.551 1.187 -13.197 1.00 92.62 248 LYS A O 1
ATOM 2012 N N . GLU A 1 249 ? -12.852 1.341 -11.377 1.00 92.62 249 GLU A N 1
ATOM 2013 C CA . GLU A 1 249 ? -12.706 2.795 -11.236 1.00 92.62 249 GLU A CA 1
ATOM 2014 C C . GLU A 1 249 ? -11.258 3.166 -10.900 1.00 92.62 249 GLU A C 1
ATOM 2016 O O . GLU A 1 249 ? -10.660 4.008 -11.565 1.00 92.62 249 GLU A O 1
ATOM 2021 N N . LEU A 1 250 ? -10.655 2.478 -9.930 1.00 94.75 250 LEU A N 1
ATOM 2022 C CA . LEU A 1 250 ? -9.258 2.661 -9.540 1.00 94.75 250 LEU A CA 1
ATOM 2023 C C . LEU A 1 250 ? -8.300 2.440 -10.714 1.00 94.75 250 LEU A C 1
ATOM 2025 O O . LEU A 1 250 ? -7.358 3.214 -10.876 1.00 94.75 250 LEU A O 1
ATOM 2029 N N . SER A 1 251 ? -8.552 1.430 -11.545 1.00 95.00 251 SER A N 1
ATOM 2030 C CA . SER A 1 251 ? -7.759 1.160 -12.743 1.00 95.00 251 SER A CA 1
ATOM 2031 C C . SER A 1 251 ? -7.833 2.329 -13.723 1.00 95.00 251 SER A C 1
ATOM 2033 O O . SER A 1 251 ? -6.797 2.836 -14.145 1.00 95.00 251 SER A O 1
ATOM 2035 N N . SER A 1 252 ? -9.035 2.865 -13.969 1.00 92.94 252 SER A N 1
ATOM 2036 C CA . SER A 1 252 ? -9.215 4.038 -14.836 1.00 92.94 252 SER A CA 1
ATOM 2037 C C . SER A 1 252 ? -8.538 5.312 -14.310 1.00 92.94 252 SER A C 1
ATOM 2039 O O . SER A 1 252 ? -8.068 6.127 -15.098 1.00 92.94 252 SER A O 1
ATOM 2041 N N . ILE A 1 253 ? -8.459 5.483 -12.986 1.00 93.12 253 ILE A N 1
ATOM 2042 C CA . ILE A 1 253 ? -7.851 6.662 -12.352 1.00 93.12 253 ILE A CA 1
ATOM 2043 C C . ILE A 1 253 ? -6.322 6.558 -12.333 1.00 93.12 253 ILE A C 1
ATOM 2045 O O . ILE A 1 253 ? -5.629 7.558 -12.508 1.00 93.12 253 ILE A O 1
ATOM 2049 N N . THR A 1 254 ? -5.794 5.364 -12.060 1.00 94.38 254 THR A N 1
ATOM 2050 C CA . THR A 1 254 ? -4.372 5.171 -11.727 1.00 94.38 254 THR A CA 1
ATOM 2051 C C . THR A 1 254 ? -3.544 4.542 -12.842 1.00 94.38 254 THR A C 1
ATOM 2053 O O . THR A 1 254 ? -2.319 4.587 -12.763 1.00 94.38 254 THR A O 1
ATOM 2056 N N . GLY A 1 255 ? -4.183 3.949 -13.855 1.00 92.75 255 GLY A N 1
ATOM 2057 C CA . GLY A 1 255 ? -3.508 3.170 -14.896 1.00 92.75 255 GLY A CA 1
ATOM 2058 C C . GLY A 1 255 ? -2.945 1.832 -14.401 1.00 92.75 255 GLY A C 1
ATOM 2059 O O . GLY A 1 255 ? -2.103 1.239 -15.066 1.00 92.75 255 GLY A O 1
ATOM 2060 N N . ILE A 1 256 ? -3.359 1.370 -13.216 1.00 95.62 256 ILE A N 1
ATOM 2061 C CA . ILE A 1 256 ? -2.941 0.084 -12.648 1.00 95.62 256 ILE A CA 1
ATOM 2062 C C . ILE A 1 256 ? -3.978 -0.974 -13.024 1.00 95.62 256 ILE A C 1
ATOM 2064 O O . ILE A 1 256 ? -5.173 -0.780 -12.799 1.00 95.62 256 ILE A O 1
ATOM 2068 N N . ASP A 1 257 ? -3.529 -2.105 -13.563 1.00 94.25 257 ASP A N 1
ATOM 2069 C CA . ASP A 1 257 ? -4.409 -3.192 -13.998 1.00 94.25 257 ASP A CA 1
ATOM 2070 C C . ASP A 1 257 ? -5.325 -3.678 -12.859 1.00 94.25 257 ASP A C 1
ATOM 2072 O O . ASP A 1 257 ? -4.880 -3.907 -11.729 1.00 94.25 257 ASP A O 1
ATOM 2076 N N . GLU A 1 258 ? -6.605 -3.930 -13.162 1.00 95.00 258 GLU A N 1
ATOM 2077 C CA . GLU A 1 258 ? -7.562 -4.474 -12.182 1.00 95.00 258 GLU A CA 1
ATOM 2078 C C . GLU A 1 258 ? -7.049 -5.756 -11.514 1.00 95.00 258 GLU A C 1
ATOM 2080 O O . GLU A 1 258 ? -7.304 -6.003 -10.336 1.00 95.00 258 GLU A O 1
ATOM 2085 N N . ALA A 1 259 ? -6.319 -6.582 -12.267 1.00 93.38 259 ALA A N 1
ATOM 2086 C CA . ALA A 1 259 ? -5.735 -7.814 -11.762 1.00 93.38 259 ALA A CA 1
ATOM 2087 C C . ALA A 1 259 ? -4.713 -7.552 -10.644 1.00 93.38 259 ALA A C 1
ATOM 2089 O O . ALA A 1 259 ? -4.736 -8.268 -9.649 1.00 93.38 259 ALA A O 1
ATOM 2090 N N . VAL A 1 260 ? -3.875 -6.520 -10.785 1.00 94.81 260 VAL A N 1
ATOM 2091 C CA . VAL A 1 260 ? -2.885 -6.104 -9.776 1.00 94.81 260 VAL A CA 1
ATOM 2092 C C . VAL A 1 260 ? -3.571 -5.459 -8.573 1.00 94.81 260 VAL A C 1
ATOM 2094 O O . VAL A 1 260 ? -3.184 -5.683 -7.429 1.00 94.81 260 VAL A O 1
ATOM 2097 N N . LEU A 1 261 ? -4.632 -4.681 -8.804 1.00 95.31 261 LEU A N 1
ATOM 2098 C CA . LEU A 1 261 ? -5.405 -4.080 -7.717 1.00 95.31 261 LEU A CA 1
ATOM 2099 C C . LEU A 1 261 ? -6.113 -5.140 -6.859 1.00 95.31 261 LEU A C 1
ATOM 2101 O O . LEU A 1 261 ? -6.179 -4.977 -5.642 1.00 95.31 261 LEU A O 1
ATOM 2105 N N . ARG A 1 262 ? -6.604 -6.227 -7.464 1.00 92.31 262 ARG A N 1
ATOM 2106 C CA . ARG A 1 262 ? -7.203 -7.356 -6.732 1.00 92.31 262 ARG A CA 1
ATOM 2107 C C . ARG A 1 262 ? -6.166 -8.233 -6.037 1.00 92.31 262 ARG A C 1
ATOM 2109 O O . ARG A 1 262 ? -6.449 -8.760 -4.968 1.00 92.31 262 ARG A O 1
ATOM 2116 N N . ASP A 1 263 ? -5.006 -8.410 -6.658 1.00 91.94 263 ASP A N 1
ATOM 2117 C CA . ASP A 1 263 ? -3.984 -9.352 -6.221 1.00 91.94 263 ASP A CA 1
ATOM 2118 C C . ASP A 1 263 ? -2.589 -8.732 -6.337 1.00 91.94 263 ASP A C 1
ATOM 2120 O O . ASP A 1 263 ? -2.018 -8.611 -7.426 1.00 91.94 263 ASP A O 1
ATOM 2124 N N . ARG A 1 264 ? -2.028 -8.359 -5.182 1.00 90.88 264 ARG A N 1
ATOM 2125 C CA . ARG A 1 264 ? -0.706 -7.729 -5.091 1.00 90.88 264 ARG A CA 1
ATOM 2126 C C . ARG A 1 264 ? 0.426 -8.638 -5.573 1.00 90.88 264 ARG A C 1
ATOM 2128 O O . ARG A 1 264 ? 1.470 -8.131 -5.971 1.00 90.88 264 ARG A O 1
ATOM 2135 N N . GLU A 1 265 ? 0.238 -9.958 -5.576 1.00 91.12 265 GLU A N 1
ATOM 2136 C CA . GLU A 1 265 ? 1.275 -10.898 -6.014 1.00 91.12 265 GLU A CA 1
ATOM 2137 C C . GLU A 1 265 ? 1.524 -10.785 -7.529 1.00 91.12 265 GLU A C 1
ATOM 2139 O O . GLU A 1 265 ? 2.577 -11.168 -8.034 1.00 91.12 265 GLU A O 1
ATOM 2144 N N . LYS A 1 266 ? 0.597 -10.163 -8.273 1.00 93.38 266 LYS A N 1
ATOM 2145 C CA . LYS A 1 266 ? 0.749 -9.911 -9.711 1.00 93.38 266 LYS A CA 1
ATOM 2146 C C . LYS A 1 266 ? 1.650 -8.735 -10.049 1.00 93.38 266 LYS A C 1
ATOM 2148 O O . LYS A 1 266 ? 2.001 -8.594 -11.217 1.00 93.38 266 LYS A O 1
ATOM 2153 N N . VAL A 1 267 ? 2.051 -7.914 -9.075 1.00 94.56 267 VAL A N 1
ATOM 2154 C CA . VAL A 1 267 ? 2.933 -6.761 -9.321 1.00 94.56 267 VAL A CA 1
ATOM 2155 C C . VAL A 1 267 ? 4.195 -7.196 -10.060 1.00 94.56 267 VAL A C 1
ATOM 2157 O O . VAL A 1 267 ? 4.537 -6.609 -11.081 1.00 94.56 267 VAL A O 1
ATOM 2160 N N . GLN A 1 268 ? 4.846 -8.270 -9.614 1.00 93.56 268 GLN A N 1
ATOM 2161 C CA . GLN A 1 268 ? 6.118 -8.711 -10.197 1.00 93.56 268 GLN A CA 1
ATOM 2162 C C . GLN A 1 268 ? 5.977 -9.387 -11.568 1.00 93.56 268 GLN A C 1
ATOM 2164 O O . GLN A 1 268 ? 6.961 -9.510 -12.289 1.00 93.56 268 GLN A O 1
ATOM 2169 N N . ASN A 1 269 ? 4.753 -9.746 -11.966 1.00 92.31 269 ASN A N 1
ATOM 2170 C CA . ASN A 1 269 ? 4.452 -10.305 -13.287 1.00 92.31 269 ASN A CA 1
ATOM 2171 C C . ASN A 1 269 ? 4.186 -9.221 -14.343 1.00 92.31 269 ASN A C 1
ATOM 2173 O O . ASN A 1 269 ? 3.895 -9.540 -15.493 1.00 92.31 269 ASN A O 1
ATOM 2177 N N . THR A 1 270 ? 4.234 -7.943 -13.958 1.00 95.25 270 THR A N 1
ATOM 2178 C CA . THR A 1 270 ? 4.064 -6.820 -14.883 1.00 95.25 270 THR A CA 1
ATOM 2179 C C . THR A 1 270 ? 5.412 -6.278 -15.344 1.00 95.25 270 THR A C 1
ATOM 2181 O O . THR A 1 270 ? 6.384 -6.247 -14.578 1.00 95.25 270 THR A O 1
ATOM 2184 N N . SER A 1 271 ? 5.461 -5.834 -16.603 1.00 96.06 271 SER A N 1
ATOM 2185 C CA . SER A 1 271 ? 6.688 -5.318 -17.211 1.00 96.06 271 SER A CA 1
ATOM 2186 C C . SER A 1 271 ? 7.259 -4.133 -16.431 1.00 96.06 271 SER A C 1
ATOM 2188 O O . SER A 1 271 ? 6.535 -3.390 -15.753 1.00 96.06 271 SER A O 1
ATOM 2190 N N . VAL A 1 272 ? 8.572 -3.934 -16.534 1.00 97.75 272 VAL A N 1
ATOM 2191 C CA . VAL A 1 272 ? 9.253 -2.806 -15.888 1.00 97.75 272 VAL A CA 1
ATOM 2192 C C . VAL A 1 272 ? 8.664 -1.469 -16.341 1.00 97.75 272 VAL A C 1
ATOM 2194 O O . VAL A 1 272 ? 8.354 -0.623 -15.499 1.00 97.75 272 VAL A O 1
ATOM 2197 N N . ALA A 1 273 ? 8.436 -1.287 -17.644 1.00 96.62 273 ALA A N 1
ATOM 2198 C CA . ALA A 1 273 ? 7.855 -0.059 -18.183 1.00 96.62 273 ALA A CA 1
ATOM 2199 C C . ALA A 1 273 ? 6.440 0.208 -17.651 1.00 96.62 273 ALA A C 1
ATOM 2201 O O . ALA A 1 273 ? 6.120 1.340 -17.276 1.00 96.62 273 ALA A O 1
ATOM 2202 N N . LYS A 1 274 ? 5.602 -0.835 -17.562 1.00 96.50 274 LYS A N 1
ATOM 2203 C CA . LYS A 1 274 ? 4.245 -0.719 -17.017 1.00 96.50 274 LYS A CA 1
ATOM 2204 C C . LYS A 1 274 ? 4.283 -0.293 -15.552 1.00 96.50 274 LYS A C 1
ATOM 2206 O O . LYS A 1 274 ? 3.601 0.662 -15.188 1.00 96.50 274 LYS A O 1
ATOM 2211 N N . ARG A 1 275 ? 5.141 -0.900 -14.727 1.00 97.44 275 ARG A N 1
ATOM 2212 C CA . ARG A 1 275 ? 5.309 -0.503 -13.316 1.00 97.44 275 ARG A CA 1
ATOM 2213 C C . ARG A 1 275 ? 5.826 0.922 -13.145 1.00 97.44 275 ARG A C 1
ATOM 2215 O O . ARG A 1 275 ? 5.317 1.649 -12.294 1.00 97.44 275 ARG A O 1
ATOM 2222 N N . MET A 1 276 ? 6.787 1.347 -13.971 1.00 97.00 276 MET A N 1
ATOM 2223 C CA . MET A 1 276 ? 7.260 2.739 -13.991 1.00 97.00 276 MET A CA 1
ATOM 2224 C C . MET A 1 276 ? 6.115 3.716 -14.292 1.00 97.00 276 MET A C 1
ATOM 2226 O O . MET A 1 276 ? 6.007 4.765 -13.651 1.00 97.00 276 MET A O 1
ATOM 2230 N N . SER A 1 277 ? 5.222 3.357 -15.223 1.00 96.12 277 SER A N 1
ATOM 2231 C CA . SER A 1 277 ? 4.095 4.206 -15.625 1.00 96.12 277 SER A CA 1
ATOM 2232 C C . SER A 1 277 ? 3.134 4.530 -14.472 1.00 96.12 277 SER A C 1
ATOM 2234 O O . SER A 1 277 ? 2.563 5.622 -14.450 1.00 96.12 277 SER A O 1
ATOM 2236 N N . TRP A 1 278 ? 3.019 3.661 -13.459 1.00 96.94 278 TRP A N 1
ATOM 2237 C CA . TRP A 1 278 ? 2.140 3.866 -12.297 1.00 96.94 278 TRP A CA 1
ATOM 2238 C C . TRP A 1 278 ? 2.539 5.068 -11.429 1.00 96.94 278 TRP A C 1
ATOM 2240 O O . TRP A 1 278 ? 1.713 5.602 -10.679 1.00 96.94 278 TRP A O 1
ATOM 2250 N N . ALA A 1 279 ? 3.801 5.499 -11.521 1.00 95.88 279 ALA A N 1
ATOM 2251 C CA . ALA A 1 279 ? 4.313 6.695 -10.860 1.00 95.88 279 ALA A CA 1
ATOM 2252 C C . ALA A 1 279 ? 4.336 7.936 -11.768 1.00 95.88 279 ALA A C 1
ATOM 2254 O O . ALA A 1 279 ? 4.586 9.032 -11.275 1.00 95.88 279 ALA A O 1
ATOM 2255 N N . SER A 1 280 ? 4.048 7.796 -13.066 1.00 93.38 280 SER A N 1
ATOM 2256 C CA . SER A 1 280 ? 4.265 8.858 -14.058 1.00 93.38 280 SER A CA 1
ATOM 2257 C C . SER A 1 280 ? 3.497 10.150 -13.765 1.00 93.38 280 SER A C 1
ATOM 2259 O O . SER A 1 280 ? 4.057 11.229 -13.894 1.00 93.38 280 SER A O 1
ATOM 2261 N N . GLN A 1 281 ? 2.237 10.059 -13.334 1.00 90.88 281 GLN A N 1
ATOM 2262 C CA . GLN A 1 281 ? 1.374 11.220 -13.058 1.00 90.88 281 GLN A CA 1
ATOM 2263 C C . GLN A 1 281 ? 1.336 11.609 -11.571 1.00 90.88 281 GLN A C 1
ATOM 2265 O O . GLN A 1 281 ? 0.442 12.342 -11.134 1.00 90.88 281 GLN A O 1
ATOM 2270 N N . ARG A 1 282 ? 2.266 11.083 -10.765 1.00 93.75 282 ARG A N 1
ATOM 2271 C CA . ARG A 1 282 ? 2.313 11.335 -9.323 1.00 93.75 282 ARG A CA 1
ATOM 2272 C C . ARG A 1 282 ? 3.241 12.501 -9.000 1.00 93.75 282 ARG A C 1
ATOM 2274 O O . ARG A 1 282 ? 4.229 12.755 -9.670 1.00 93.75 282 ARG A O 1
ATOM 2281 N N . ILE A 1 283 ? 2.883 13.209 -7.942 1.00 92.94 283 ILE A N 1
ATOM 2282 C CA . ILE A 1 283 ? 3.466 14.452 -7.470 1.00 92.94 283 ILE A CA 1
ATOM 2283 C C . ILE A 1 283 ? 4.128 14.160 -6.119 1.00 92.94 283 ILE A C 1
ATOM 2285 O O . ILE A 1 283 ? 3.448 13.677 -5.197 1.00 92.94 283 ILE A O 1
ATOM 2289 N N . PRO A 1 284 ? 5.426 14.456 -5.978 1.00 92.50 284 PRO A N 1
ATOM 2290 C CA . PRO A 1 284 ? 6.141 14.272 -4.726 1.00 92.50 284 PRO A CA 1
ATOM 2291 C C . PRO A 1 284 ? 5.638 15.221 -3.630 1.00 92.50 284 PRO A C 1
ATOM 2293 O O . PRO A 1 284 ? 5.035 16.272 -3.887 1.00 92.50 284 PRO A O 1
ATOM 2296 N N . GLN A 1 285 ? 5.876 14.852 -2.376 1.00 90.62 285 GLN A N 1
ATOM 2297 C CA . GLN A 1 285 ? 5.652 15.713 -1.227 1.00 90.62 285 GLN A CA 1
ATOM 2298 C C . GLN A 1 285 ? 6.537 16.953 -1.294 1.00 90.62 285 GLN A C 1
ATOM 2300 O O . GLN A 1 285 ? 7.573 17.009 -1.959 1.00 90.62 285 GLN A O 1
ATOM 2305 N N . LYS A 1 286 ? 6.103 17.982 -0.571 1.00 90.88 286 LYS A N 1
ATOM 2306 C CA . LYS A 1 286 ? 6.849 19.223 -0.412 1.00 90.88 286 LYS A CA 1
ATOM 2307 C C . LYS A 1 286 ? 7.549 19.221 0.936 1.00 90.88 286 LYS A C 1
ATOM 2309 O O . LYS A 1 286 ? 6.956 18.853 1.946 1.00 90.88 286 LYS A O 1
ATOM 2314 N N . ASN A 1 287 ? 8.788 19.692 0.964 1.00 87.88 287 ASN A N 1
ATOM 2315 C CA . ASN A 1 287 ? 9.516 19.912 2.207 1.00 87.88 287 ASN A CA 1
ATOM 2316 C C . ASN A 1 287 ? 8.977 21.136 2.978 1.00 87.88 287 ASN A C 1
ATOM 2318 O O . ASN A 1 287 ? 8.099 21.863 2.509 1.00 87.88 287 ASN A O 1
ATOM 2322 N N . ARG A 1 288 ? 9.558 21.415 4.154 1.00 89.62 288 ARG A N 1
ATOM 2323 C CA . ARG A 1 288 ? 9.194 22.559 5.020 1.00 89.62 288 ARG A CA 1
ATOM 2324 C C . ARG A 1 288 ? 9.258 23.938 4.343 1.00 89.62 288 ARG A C 1
ATOM 2326 O O . ARG A 1 288 ? 8.696 24.888 4.873 1.00 89.62 288 ARG A O 1
ATOM 2333 N N . TRP A 1 289 ? 9.952 24.064 3.211 1.00 88.38 289 TRP A N 1
ATOM 2334 C CA . TRP A 1 289 ? 10.070 25.303 2.434 1.00 88.38 289 TRP A CA 1
ATOM 2335 C C . TRP A 1 289 ? 9.129 25.333 1.219 1.00 88.38 289 TRP A C 1
ATOM 2337 O O . TRP A 1 289 ? 9.256 26.205 0.364 1.00 88.38 289 TRP A O 1
ATOM 2347 N N . GLY A 1 290 ? 8.208 24.371 1.107 1.00 88.31 290 GLY A N 1
ATOM 2348 C CA . GLY A 1 290 ? 7.249 24.280 0.009 1.00 88.31 290 GLY A CA 1
ATOM 2349 C C . GLY A 1 290 ? 7.839 23.786 -1.315 1.00 88.31 290 GLY A C 1
ATOM 2350 O O . GLY A 1 290 ? 7.131 23.809 -2.324 1.00 88.31 290 GLY A O 1
ATOM 2351 N N . ARG A 1 291 ? 9.101 23.333 -1.333 1.00 88.19 291 ARG A N 1
ATOM 2352 C CA . ARG A 1 291 ? 9.744 22.785 -2.537 1.00 88.19 291 ARG A CA 1
ATOM 2353 C C . ARG A 1 291 ? 9.455 21.287 -2.662 1.00 88.19 291 ARG A C 1
ATOM 2355 O O . ARG A 1 291 ? 9.526 20.607 -1.635 1.00 88.19 291 ARG A O 1
ATOM 2362 N N . PRO A 1 292 ? 9.144 20.774 -3.864 1.00 88.69 292 PRO A N 1
ATOM 2363 C CA . PRO A 1 292 ? 8.981 19.340 -4.078 1.00 88.69 292 PRO A CA 1
ATOM 2364 C C . PRO A 1 292 ? 10.265 18.568 -3.741 1.00 88.69 292 PRO A C 1
ATOM 2366 O O . PRO A 1 292 ? 11.367 19.050 -4.003 1.00 88.69 292 PRO A O 1
ATOM 2369 N N . ILE A 1 293 ? 10.116 17.390 -3.140 1.00 91.81 293 ILE A N 1
ATOM 2370 C CA . ILE A 1 293 ? 11.198 16.429 -2.895 1.00 91.81 293 ILE A CA 1
ATOM 2371 C C . ILE A 1 293 ? 11.178 15.442 -4.062 1.00 91.81 293 ILE A C 1
ATOM 2373 O O . ILE A 1 293 ? 10.574 14.375 -3.980 1.00 91.81 293 ILE A O 1
ATOM 2377 N N . GLU A 1 294 ? 11.755 15.848 -5.189 1.00 90.88 294 GLU A N 1
ATOM 2378 C CA . GLU A 1 294 ? 11.613 15.150 -6.473 1.00 90.88 294 GLU A CA 1
ATOM 2379 C C . GLU A 1 294 ? 12.022 13.666 -6.398 1.00 90.88 294 GLU A C 1
ATOM 2381 O O . GLU A 1 294 ? 11.408 12.813 -7.038 1.00 90.88 294 GLU A O 1
ATOM 2386 N N . GLU A 1 295 ? 13.000 13.332 -5.554 1.00 92.25 295 GLU A N 1
ATOM 2387 C CA . GLU A 1 295 ? 13.497 11.977 -5.296 1.00 92.25 295 GLU A CA 1
ATOM 2388 C C . GLU A 1 295 ? 12.422 11.009 -4.784 1.00 92.25 295 GLU A C 1
ATOM 2390 O O . GLU A 1 295 ? 12.559 9.796 -4.961 1.00 92.25 295 GLU A O 1
ATOM 2395 N N . GLU A 1 296 ? 11.331 11.504 -4.191 1.00 91.81 296 GLU A N 1
ATOM 2396 C CA . GLU A 1 296 ? 10.227 10.646 -3.755 1.00 91.81 296 GLU A CA 1
ATOM 2397 C C . GLU A 1 296 ? 9.566 9.889 -4.912 1.00 91.81 296 GLU A C 1
ATOM 2399 O O . GLU A 1 296 ? 9.036 8.793 -4.707 1.00 91.81 296 GLU A O 1
ATOM 2404 N N . SER A 1 297 ? 9.627 10.433 -6.130 1.00 92.25 297 SER A N 1
ATOM 2405 C CA . SER A 1 297 ? 9.124 9.767 -7.335 1.00 92.25 297 SER A CA 1
ATOM 2406 C C . SER A 1 297 ? 9.893 8.475 -7.626 1.00 92.25 297 SER A C 1
ATOM 2408 O O . SER A 1 297 ? 9.287 7.482 -8.019 1.00 92.25 297 SER A O 1
ATOM 2410 N N . ALA A 1 298 ? 11.202 8.441 -7.350 1.00 93.19 298 ALA A N 1
ATOM 2411 C CA . ALA A 1 298 ? 12.007 7.220 -7.415 1.00 93.19 298 ALA A CA 1
ATOM 2412 C C . ALA A 1 298 ? 11.812 6.348 -6.161 1.00 93.19 298 ALA A C 1
ATOM 2414 O O . ALA A 1 298 ? 11.669 5.131 -6.255 1.00 93.19 298 ALA A O 1
ATOM 2415 N N . HIS A 1 299 ? 11.750 6.964 -4.977 1.00 91.94 299 HIS A N 1
ATOM 2416 C CA . HIS A 1 299 ? 11.614 6.241 -3.712 1.00 91.94 299 HIS A CA 1
ATOM 2417 C C . HIS A 1 299 ? 10.326 5.403 -3.643 1.00 91.94 299 HIS A C 1
ATOM 2419 O O . HIS A 1 299 ? 10.356 4.250 -3.215 1.00 91.94 299 HIS A O 1
ATOM 2425 N N . CYS A 1 300 ? 9.189 5.938 -4.107 1.00 92.62 300 CYS A N 1
ATOM 2426 C CA . CYS A 1 300 ? 7.912 5.214 -4.082 1.00 92.62 300 CYS A CA 1
ATOM 2427 C C . CYS A 1 300 ? 7.915 3.934 -4.940 1.00 92.62 300 CYS A C 1
ATOM 2429 O O . CYS A 1 300 ? 7.136 3.017 -4.680 1.00 92.62 300 CYS A O 1
ATOM 2431 N N . LEU A 1 301 ? 8.824 3.846 -5.915 1.00 95.50 301 LEU A N 1
ATOM 2432 C CA . LEU A 1 301 ? 8.986 2.702 -6.805 1.00 95.50 301 LEU A CA 1
ATOM 2433 C C . LEU A 1 301 ? 9.885 1.603 -6.219 1.00 95.50 301 LEU A C 1
ATOM 2435 O O . LEU A 1 301 ? 9.792 0.459 -6.658 1.00 95.50 301 LEU A O 1
ATOM 2439 N N . MET A 1 302 ? 10.700 1.886 -5.198 1.00 93.62 302 MET A N 1
ATOM 2440 C CA . MET A 1 302 ? 11.608 0.888 -4.611 1.00 93.62 302 MET A CA 1
ATOM 2441 C C . MET A 1 302 ? 10.871 -0.357 -4.099 1.00 93.62 302 MET A C 1
ATOM 2443 O O . MET A 1 302 ? 11.304 -1.483 -4.339 1.00 93.62 302 MET A O 1
ATOM 2447 N N . GLY A 1 303 ? 9.733 -0.161 -3.425 1.00 89.12 303 GLY A N 1
ATOM 2448 C CA . GLY A 1 303 ? 8.886 -1.261 -2.957 1.00 89.12 303 GLY A CA 1
ATOM 2449 C C . GLY A 1 303 ? 8.163 -1.985 -4.096 1.00 89.12 303 GLY A C 1
ATOM 2450 O O . GLY A 1 303 ? 8.028 -3.203 -4.058 1.00 89.12 303 GLY A O 1
ATOM 2451 N N . ILE A 1 304 ? 7.763 -1.253 -5.142 1.00 95.00 304 ILE A N 1
ATOM 2452 C CA . ILE A 1 304 ? 7.104 -1.809 -6.336 1.00 95.00 304 ILE A CA 1
ATOM 2453 C C . ILE A 1 304 ? 8.052 -2.738 -7.110 1.00 95.00 304 ILE A C 1
ATOM 2455 O O . ILE A 1 304 ? 7.633 -3.782 -7.613 1.00 95.00 304 ILE A O 1
ATOM 2459 N N . PHE A 1 305 ? 9.337 -2.388 -7.166 1.00 95.31 305 PHE A N 1
ATOM 2460 C CA . PHE A 1 305 ? 10.377 -3.169 -7.835 1.00 95.31 305 PHE A CA 1
ATOM 2461 C C . PHE A 1 305 ? 11.117 -4.153 -6.928 1.00 95.31 305 PHE A C 1
ATOM 2463 O O . PHE A 1 305 ? 12.035 -4.810 -7.403 1.00 95.31 305 PHE A O 1
ATOM 2470 N N . HIS A 1 306 ? 10.733 -4.296 -5.655 1.00 90.56 306 HIS A N 1
ATOM 2471 C CA . HIS A 1 306 ? 11.416 -5.196 -4.718 1.00 90.56 306 HIS A CA 1
ATOM 2472 C C . HIS A 1 306 ? 12.931 -4.925 -4.581 1.00 90.56 306 HIS A C 1
ATOM 2474 O O . HIS A 1 306 ? 13.726 -5.828 -4.345 1.00 90.56 306 HIS A O 1
ATOM 2480 N N . VAL A 1 307 ? 13.327 -3.647 -4.605 1.00 89.81 307 VAL A N 1
ATOM 2481 C CA . VAL A 1 307 ? 14.722 -3.199 -4.413 1.00 89.81 307 VAL A CA 1
ATOM 2482 C C . VAL A 1 307 ? 14.906 -2.444 -3.082 1.00 89.81 307 VAL A C 1
ATOM 2484 O O . VAL A 1 307 ? 15.359 -1.299 -3.061 1.00 89.81 307 VAL A O 1
ATOM 2487 N N . PRO A 1 308 ? 14.569 -3.045 -1.919 1.00 77.06 308 PRO A N 1
ATOM 2488 C CA . PRO A 1 308 ? 14.529 -2.335 -0.637 1.00 77.06 308 PRO A CA 1
ATOM 2489 C C . PRO A 1 308 ? 15.913 -1.939 -0.107 1.00 77.06 308 PRO A C 1
ATOM 2491 O O . PRO A 1 308 ? 16.009 -1.098 0.781 1.00 77.06 308 PRO A O 1
ATOM 2494 N N . LYS A 1 309 ? 16.988 -2.552 -0.619 1.00 77.38 309 LYS A N 1
ATOM 2495 C CA . LYS A 1 309 ? 18.370 -2.255 -0.207 1.00 77.38 309 LYS A CA 1
ATOM 2496 C C . LYS A 1 309 ? 18.930 -0.987 -0.855 1.00 77.38 309 LYS A C 1
ATOM 2498 O O . LYS A 1 309 ? 20.008 -0.545 -0.464 1.00 77.38 309 LYS A O 1
ATOM 2503 N N . LEU A 1 310 ? 18.231 -0.412 -1.835 1.00 82.31 310 LEU A N 1
ATOM 2504 C CA . LEU A 1 310 ? 18.663 0.812 -2.490 1.00 82.31 310 LEU A CA 1
ATOM 2505 C C . LEU A 1 310 ? 18.594 1.991 -1.507 1.00 82.31 310 LEU A C 1
ATOM 2507 O O . LEU A 1 310 ? 17.536 2.313 -0.980 1.00 82.31 310 LEU A O 1
ATOM 2511 N N . ALA A 1 311 ? 19.715 2.671 -1.280 1.00 76.31 311 ALA A N 1
ATOM 2512 C CA . ALA A 1 311 ? 19.751 3.885 -0.472 1.00 76.31 311 ALA A CA 1
ATOM 2513 C C . ALA A 1 311 ? 19.629 5.120 -1.377 1.00 76.31 311 ALA A C 1
ATOM 2515 O O . ALA A 1 311 ? 20.619 5.592 -1.935 1.00 76.31 311 ALA A O 1
ATOM 2516 N N . VAL A 1 312 ? 18.413 5.654 -1.524 1.00 75.00 312 VAL A N 1
ATOM 2517 C CA . VAL A 1 312 ? 18.191 6.951 -2.183 1.00 75.00 312 VAL A CA 1
ATOM 2518 C C . VAL A 1 312 ? 18.213 8.051 -1.125 1.00 75.00 312 VAL A C 1
ATOM 2520 O O . VAL A 1 312 ? 17.285 8.186 -0.330 1.00 75.00 312 VAL A O 1
ATOM 2523 N N . HIS A 1 313 ? 19.273 8.858 -1.109 1.00 76.25 313 HIS A N 1
ATOM 2524 C CA . HIS A 1 313 ? 19.301 10.070 -0.292 1.00 76.25 313 HIS A CA 1
ATOM 2525 C C . HIS A 1 313 ? 18.427 11.151 -0.939 1.00 76.25 313 HIS A C 1
ATOM 2527 O O . HIS A 1 313 ? 18.612 11.468 -2.109 1.00 76.25 313 HIS A O 1
ATOM 2533 N N . LEU A 1 314 ? 17.523 11.770 -0.174 1.00 73.75 314 LEU A N 1
ATOM 2534 C CA . LEU A 1 314 ? 16.568 12.798 -0.637 1.00 73.75 314 LEU A CA 1
ATOM 2535 C C . LEU A 1 314 ? 17.215 14.167 -0.967 1.00 73.75 314 LEU A C 1
ATOM 2537 O O . LEU A 1 314 ? 16.597 15.213 -0.791 1.00 73.75 314 LEU A O 1
ATOM 2541 N N . THR A 1 315 ? 18.493 14.171 -1.350 1.00 79.62 315 THR A N 1
ATOM 2542 C CA . THR A 1 315 ? 19.277 15.374 -1.672 1.00 79.62 315 THR A CA 1
ATOM 2543 C C . THR A 1 315 ? 20.063 15.252 -2.977 1.00 79.62 315 THR A C 1
ATOM 2545 O O . THR A 1 315 ? 20.773 16.187 -3.342 1.00 79.62 315 THR A O 1
ATOM 2548 N N . ILE A 1 316 ? 20.020 14.097 -3.647 1.00 87.06 316 ILE A N 1
ATOM 2549 C CA . ILE A 1 316 ? 20.832 13.814 -4.844 1.00 87.06 316 ILE A CA 1
ATOM 2550 C C . ILE A 1 316 ? 20.171 14.299 -6.142 1.00 87.06 316 ILE A C 1
ATOM 2552 O O . ILE A 1 316 ? 20.810 14.313 -7.192 1.00 87.06 316 ILE A O 1
ATOM 2556 N N . GLY A 1 317 ? 18.903 14.703 -6.076 1.00 90.56 317 GLY A N 1
ATOM 2557 C CA . GLY A 1 317 ? 18.058 15.042 -7.210 1.00 90.56 317 GLY A CA 1
ATOM 2558 C C . GLY A 1 317 ? 17.416 13.816 -7.864 1.00 90.56 317 GLY A C 1
ATOM 2559 O O . GLY A 1 317 ? 17.971 12.715 -7.877 1.00 90.56 317 GLY A O 1
ATOM 2560 N N . LEU A 1 318 ? 16.240 14.018 -8.467 1.00 91.81 318 LEU A N 1
ATOM 2561 C CA . LEU A 1 318 ? 15.464 12.951 -9.110 1.00 91.81 318 LEU A CA 1
ATOM 2562 C C . LEU A 1 318 ? 16.246 12.215 -10.199 1.00 91.81 318 LEU A C 1
ATOM 2564 O O . LEU A 1 318 ? 16.215 10.991 -10.248 1.00 91.81 318 LEU A O 1
ATOM 2568 N N . LYS A 1 319 ? 17.017 12.938 -11.015 1.00 91.12 319 LYS A N 1
ATOM 2569 C CA . LYS A 1 319 ? 17.828 12.337 -12.077 1.00 91.12 319 LYS A CA 1
ATOM 2570 C C . LYS A 1 319 ? 18.809 11.289 -11.531 1.00 91.12 319 LYS A C 1
ATOM 2572 O O . LYS A 1 319 ? 18.850 10.170 -12.039 1.00 91.12 319 LYS A O 1
ATOM 2577 N N . ALA A 1 320 ? 19.557 11.619 -10.478 1.00 91.62 320 ALA A N 1
ATOM 2578 C CA . ALA A 1 320 ? 20.497 10.686 -9.858 1.00 91.62 320 ALA A CA 1
ATOM 2579 C C . ALA A 1 320 ? 19.768 9.542 -9.133 1.00 91.62 320 ALA A C 1
ATOM 2581 O O . ALA A 1 320 ? 20.181 8.389 -9.239 1.00 91.62 320 ALA A O 1
ATOM 2582 N N . ALA A 1 321 ? 18.651 9.835 -8.459 1.00 93.88 321 ALA A N 1
ATOM 2583 C CA . ALA A 1 321 ? 17.815 8.816 -7.826 1.00 93.88 321 ALA A CA 1
ATOM 2584 C C . ALA A 1 321 ? 17.271 7.794 -8.842 1.00 93.88 321 ALA A C 1
ATOM 2586 O O . ALA A 1 321 ? 17.336 6.590 -8.600 1.00 93.88 321 ALA A O 1
ATOM 2587 N N . MET A 1 322 ? 16.803 8.258 -10.004 1.00 95.00 322 MET A N 1
ATOM 2588 C CA . MET A 1 322 ? 16.319 7.405 -11.094 1.00 95.00 322 MET A CA 1
ATOM 2589 C C . MET A 1 322 ? 17.425 6.575 -11.736 1.00 95.00 322 MET A C 1
ATOM 2591 O O . MET A 1 322 ? 17.167 5.440 -12.135 1.00 95.00 322 MET A O 1
ATOM 2595 N N . LEU A 1 323 ? 18.644 7.109 -11.841 1.00 93.38 323 LEU A N 1
ATOM 2596 C CA . LEU A 1 323 ? 19.795 6.350 -12.331 1.00 93.38 323 LEU A CA 1
ATOM 2597 C C . LEU A 1 323 ? 20.095 5.165 -11.405 1.00 93.38 323 LEU A C 1
ATOM 2599 O O . LEU A 1 323 ? 20.164 4.030 -11.872 1.00 93.38 323 LEU A O 1
ATOM 2603 N N . LEU A 1 324 ? 20.199 5.416 -10.096 1.00 93.56 324 LEU A N 1
ATOM 2604 C CA . LEU A 1 324 ? 20.452 4.366 -9.106 1.00 93.56 324 LEU A CA 1
ATOM 2605 C C . LEU A 1 324 ? 19.317 3.331 -9.065 1.00 93.56 324 LEU A C 1
ATOM 2607 O O . LEU A 1 324 ? 19.576 2.131 -9.016 1.00 93.56 324 LEU A O 1
ATOM 2611 N N . LEU A 1 325 ? 18.062 3.785 -9.138 1.00 95.62 325 LEU A N 1
ATOM 2612 C CA . LEU A 1 325 ? 16.898 2.902 -9.180 1.00 95.62 325 LEU A CA 1
ATOM 2613 C C . LEU A 1 325 ? 16.928 1.982 -10.405 1.00 95.62 325 LEU A C 1
ATOM 2615 O O . LEU A 1 325 ? 16.787 0.771 -10.260 1.00 95.62 325 LEU A O 1
ATOM 2619 N N . GLN A 1 326 ? 17.140 2.532 -11.603 1.00 95.94 326 GLN A N 1
ATOM 2620 C CA . GLN A 1 326 ? 17.179 1.734 -12.831 1.00 95.94 326 GLN A CA 1
ATOM 2621 C C . GLN A 1 326 ? 18.351 0.745 -12.839 1.00 95.94 326 GLN A C 1
ATOM 2623 O O . GLN A 1 326 ? 18.192 -0.356 -13.352 1.00 95.94 326 GLN A O 1
ATOM 2628 N N . GLN A 1 327 ? 19.492 1.076 -12.226 1.00 93.62 327 GLN A N 1
ATOM 2629 C CA . GLN A 1 327 ? 20.607 0.133 -12.071 1.00 93.62 327 GLN A CA 1
ATOM 2630 C C . GLN A 1 327 ? 20.242 -1.081 -11.215 1.00 93.62 327 GLN A C 1
ATOM 2632 O O . GLN A 1 327 ? 20.571 -2.204 -11.589 1.00 93.62 327 GLN A O 1
ATOM 2637 N N . GLU A 1 328 ? 19.546 -0.885 -10.095 1.00 94.44 328 GLU A N 1
ATOM 2638 C CA . GLU A 1 328 ? 19.078 -2.009 -9.275 1.00 94.44 328 GLU A CA 1
ATOM 2639 C C . GLU A 1 328 ? 17.965 -2.800 -9.977 1.00 94.44 328 GLU A C 1
ATOM 2641 O O . GLU A 1 328 ? 17.959 -4.026 -9.928 1.00 94.44 328 GLU A O 1
ATOM 2646 N N . ILE A 1 329 ? 17.083 -2.130 -10.725 1.00 95.94 329 ILE A N 1
ATOM 2647 C CA . ILE A 1 329 ? 16.057 -2.799 -11.541 1.00 95.94 329 ILE A CA 1
ATOM 2648 C C . ILE A 1 329 ? 16.690 -3.661 -12.636 1.00 95.94 329 ILE A C 1
ATOM 2650 O O . ILE A 1 329 ? 16.228 -4.774 -12.853 1.00 95.94 329 ILE A O 1
ATOM 2654 N N . MET A 1 330 ? 17.754 -3.202 -13.301 1.00 95.06 330 MET A N 1
ATOM 2655 C CA . MET A 1 330 ? 18.463 -4.012 -14.303 1.00 95.06 330 MET A CA 1
ATOM 2656 C C . MET A 1 330 ? 19.105 -5.270 -13.701 1.00 95.06 330 MET A C 1
ATOM 2658 O O . MET A 1 330 ? 19.228 -6.273 -14.398 1.00 95.06 330 MET A O 1
ATOM 2662 N N . LYS A 1 331 ? 19.498 -5.238 -12.419 1.00 93.31 331 LYS A N 1
ATOM 2663 C CA . LYS A 1 331 ? 20.003 -6.421 -11.699 1.00 93.31 331 LYS A CA 1
ATOM 2664 C C . LYS A 1 331 ? 18.878 -7.386 -11.326 1.00 93.31 331 LYS A C 1
ATOM 2666 O O . LYS A 1 331 ? 19.057 -8.592 -11.459 1.00 93.31 331 LYS A O 1
ATOM 2671 N N . GLU A 1 332 ? 17.748 -6.857 -10.863 1.00 94.81 332 GLU A N 1
ATOM 2672 C CA . GLU A 1 332 ? 16.605 -7.653 -10.394 1.00 94.81 332 GLU A CA 1
ATOM 2673 C C . GLU A 1 332 ? 15.784 -8.243 -11.559 1.00 94.81 332 GLU A C 1
ATOM 2675 O O . GLU A 1 332 ? 15.336 -9.386 -11.494 1.00 94.81 332 GLU A O 1
ATOM 2680 N N . TYR A 1 333 ? 15.637 -7.500 -12.663 1.00 95.38 333 TYR A N 1
ATOM 2681 C CA . TYR A 1 333 ? 14.851 -7.879 -13.847 1.00 95.38 333 TYR A CA 1
ATOM 2682 C C . TYR A 1 333 ? 15.703 -7.868 -15.132 1.00 95.38 333 TYR A C 1
ATOM 2684 O O . TYR A 1 333 ? 15.375 -7.164 -16.090 1.00 95.38 333 TYR A O 1
ATOM 2692 N N . PRO A 1 334 ? 16.779 -8.673 -15.218 1.00 95.00 334 PRO A N 1
ATOM 2693 C CA . PRO A 1 334 ? 17.723 -8.624 -16.339 1.00 95.00 334 PRO A CA 1
ATOM 2694 C C . PRO A 1 334 ? 17.099 -9.021 -17.681 1.00 95.00 334 PRO A C 1
ATOM 2696 O O . PRO A 1 334 ? 17.629 -8.687 -18.734 1.00 95.00 334 PRO A O 1
ATOM 2699 N N . LYS A 1 335 ? 15.975 -9.741 -17.668 1.00 95.31 335 LYS A N 1
ATOM 2700 C CA . LYS A 1 335 ? 15.267 -10.181 -18.875 1.00 95.31 335 LYS A CA 1
ATOM 2701 C C . LYS A 1 335 ? 14.230 -9.181 -19.384 1.00 95.31 335 LYS A C 1
ATOM 2703 O O . LYS A 1 335 ? 13.555 -9.492 -20.354 1.00 95.31 335 LYS A O 1
ATOM 2708 N N . ASP A 1 336 ? 14.041 -8.029 -18.747 1.00 96.19 336 ASP A N 1
ATOM 2709 C CA . ASP A 1 336 ? 13.002 -7.076 -19.147 1.00 96.19 336 ASP A CA 1
ATOM 2710 C C . ASP A 1 336 ? 13.612 -5.804 -19.752 1.00 96.19 336 ASP A C 1
ATOM 2712 O O . ASP A 1 336 ? 13.939 -4.846 -19.048 1.00 96.19 336 ASP A O 1
ATOM 2716 N N . LEU A 1 337 ? 13.752 -5.774 -21.084 1.00 95.75 337 LEU A N 1
ATOM 2717 C CA . LEU A 1 337 ? 14.283 -4.607 -21.794 1.00 95.75 337 LEU A CA 1
ATOM 2718 C C . LEU A 1 337 ? 13.262 -3.466 -21.925 1.00 95.75 337 LEU A C 1
ATOM 2720 O O . LEU A 1 337 ? 13.618 -2.403 -22.438 1.00 95.75 337 LEU A O 1
ATOM 2724 N N . SER A 1 338 ? 12.025 -3.623 -21.429 1.00 95.94 338 SER A N 1
ATOM 2725 C CA . SER A 1 338 ? 11.041 -2.530 -21.425 1.00 95.94 338 SER A CA 1
ATOM 2726 C C . SER A 1 338 ? 11.501 -1.337 -20.575 1.00 95.94 338 SER A C 1
ATOM 2728 O O . SER A 1 338 ? 11.042 -0.217 -20.786 1.00 95.94 338 SER A O 1
ATOM 2730 N N . ILE A 1 339 ? 12.497 -1.517 -19.694 1.00 96.19 339 ILE A N 1
ATOM 2731 C CA . ILE A 1 339 ? 13.172 -0.413 -18.992 1.00 96.19 339 ILE A CA 1
ATOM 2732 C C . ILE A 1 339 ? 13.676 0.688 -19.943 1.00 96.19 339 ILE A C 1
ATOM 2734 O O . ILE A 1 339 ? 13.784 1.845 -19.542 1.00 96.19 339 ILE A O 1
ATOM 2738 N N . PHE A 1 340 ? 13.934 0.368 -21.213 1.00 94.44 340 PHE A N 1
ATOM 2739 C CA . PHE A 1 340 ? 14.379 1.332 -22.212 1.00 94.44 340 PHE A CA 1
ATOM 2740 C C . PHE A 1 340 ? 13.232 1.946 -23.049 1.00 94.44 340 PHE A C 1
ATOM 2742 O O . PHE A 1 340 ? 13.480 2.843 -23.845 1.00 94.44 340 PHE A O 1
ATOM 2749 N N . GLU A 1 341 ? 11.967 1.561 -22.871 1.00 92.75 341 GLU A N 1
ATOM 2750 C CA . GLU A 1 341 ? 10.831 1.943 -23.743 1.00 92.75 341 GLU A CA 1
ATOM 2751 C C . GLU A 1 341 ? 10.252 3.359 -23.494 1.00 92.75 341 GLU A C 1
ATOM 2753 O O . GLU A 1 341 ? 9.241 3.757 -24.068 1.00 92.75 341 GLU A O 1
ATOM 2758 N N . TRP A 1 342 ? 10.897 4.161 -22.648 1.00 93.06 342 TRP A N 1
ATOM 2759 C CA . TRP A 1 342 ? 10.439 5.503 -22.265 1.00 93.06 342 TRP A CA 1
ATOM 2760 C C . TRP A 1 342 ? 10.544 6.550 -23.393 1.00 93.06 342 TRP A C 1
ATOM 2762 O O . TRP A 1 342 ? 11.283 6.362 -24.355 1.00 93.06 342 TRP A O 1
ATOM 2772 N N . GLN A 1 343 ? 9.836 7.680 -23.266 1.00 89.88 343 GLN A N 1
ATOM 2773 C CA . GLN A 1 343 ? 9.859 8.812 -24.209 1.00 89.88 343 GLN A CA 1
ATOM 2774 C C . GLN A 1 343 ? 10.030 10.157 -23.481 1.00 89.88 343 GLN A C 1
ATOM 2776 O O . GLN A 1 343 ? 9.443 10.391 -22.428 1.00 89.88 343 GLN A O 1
ATOM 2781 N N . HIS A 1 344 ? 10.796 11.080 -24.059 1.00 83.06 344 HIS A N 1
ATOM 2782 C CA . HIS A 1 344 ? 11.028 12.427 -23.547 1.00 83.06 344 HIS A CA 1
ATOM 2783 C C . HIS A 1 344 ? 10.180 13.436 -24.311 1.00 83.06 344 HIS A C 1
ATOM 2785 O O . HIS A 1 344 ? 10.396 13.706 -25.486 1.00 83.06 344 HIS A O 1
ATOM 2791 N N . THR A 1 345 ? 9.174 13.973 -23.640 1.00 69.94 345 THR A N 1
ATOM 2792 C CA . THR A 1 345 ? 8.060 14.637 -24.322 1.00 69.94 345 THR A CA 1
ATOM 2793 C C . THR A 1 345 ? 7.600 15.891 -23.561 1.00 69.94 345 THR A C 1
ATOM 2795 O O . THR A 1 345 ? 6.518 16.421 -23.793 1.00 69.94 345 THR A O 1
ATOM 2798 N N . ASP A 1 346 ? 8.451 16.382 -22.654 1.00 70.62 346 ASP A N 1
ATOM 2799 C CA . ASP A 1 346 ? 8.328 17.654 -21.939 1.00 70.62 346 ASP A CA 1
ATOM 2800 C C . ASP A 1 346 ? 9.726 18.255 -21.745 1.00 70.62 346 ASP A C 1
ATOM 2802 O O . ASP A 1 346 ? 10.638 17.576 -21.279 1.00 70.62 346 ASP A O 1
ATOM 2806 N N . VAL A 1 347 ? 9.889 19.524 -22.115 1.00 65.69 347 VAL A N 1
ATOM 2807 C CA . VAL A 1 347 ? 11.152 20.274 -22.007 1.00 65.69 347 VAL A CA 1
ATOM 2808 C C . VAL A 1 347 ? 11.520 20.548 -20.542 1.00 65.69 347 VAL A C 1
ATOM 2810 O O . VAL A 1 347 ? 12.685 20.782 -20.235 1.00 65.69 347 VAL A O 1
ATOM 2813 N N . ASN A 1 348 ? 10.540 20.500 -19.635 1.00 65.56 348 ASN A N 1
ATOM 2814 C CA . ASN A 1 348 ? 10.724 20.742 -18.204 1.00 65.56 348 ASN A CA 1
ATOM 2815 C C . ASN A 1 348 ? 11.029 19.466 -17.398 1.00 65.56 348 ASN A C 1
ATOM 2817 O O . ASN A 1 348 ? 11.283 19.559 -16.197 1.00 65.56 348 ASN A O 1
ATOM 2821 N N . ASP A 1 349 ? 10.991 18.287 -18.025 1.00 69.62 349 ASP A N 1
ATOM 2822 C CA . ASP A 1 349 ? 11.343 17.016 -17.383 1.00 69.62 349 ASP A CA 1
ATOM 2823 C C . ASP A 1 349 ? 12.854 17.004 -17.072 1.00 69.62 349 ASP A C 1
ATOM 2825 O O . ASP A 1 349 ? 13.642 17.451 -17.917 1.00 69.62 349 ASP A O 1
ATOM 2829 N N . PRO A 1 350 ? 13.316 16.524 -15.898 1.00 64.75 350 PRO A N 1
ATOM 2830 C CA . PRO A 1 350 ? 14.729 16.223 -15.687 1.00 64.75 350 PRO A CA 1
ATOM 2831 C C . PRO A 1 350 ? 15.294 15.454 -16.884 1.00 64.75 350 PRO A C 1
ATOM 2833 O O . PRO A 1 350 ? 14.815 14.380 -17.242 1.00 64.75 350 PRO A O 1
ATOM 2836 N N . GLY A 1 351 ? 16.323 16.028 -17.510 1.00 78.38 351 GLY A N 1
ATOM 2837 C CA . GLY A 1 351 ? 16.932 15.451 -18.704 1.00 78.38 351 GLY A CA 1
ATOM 2838 C C . GLY A 1 351 ? 17.395 14.003 -18.505 1.00 78.38 351 GLY A C 1
ATOM 2839 O O . GLY A 1 351 ? 17.536 13.499 -17.391 1.00 78.38 351 GLY A O 1
ATOM 2840 N N . THR A 1 352 ? 17.691 13.330 -19.609 1.00 83.38 352 THR A N 1
ATOM 2841 C CA . THR A 1 352 ? 17.945 11.882 -19.646 1.00 83.38 352 THR A CA 1
ATOM 2842 C C . THR A 1 352 ? 19.220 11.465 -18.898 1.00 83.38 352 THR A C 1
ATOM 2844 O O . THR A 1 352 ? 20.179 12.235 -18.774 1.00 83.38 352 THR A O 1
ATOM 2847 N N . ASN A 1 353 ? 19.266 10.217 -18.428 1.00 85.56 353 ASN A N 1
ATOM 2848 C CA . ASN A 1 353 ? 20.464 9.562 -17.891 1.00 85.56 353 ASN A CA 1
ATOM 2849 C C . ASN A 1 353 ? 21.167 8.756 -18.996 1.00 85.56 353 ASN A C 1
ATOM 2851 O O . ASN A 1 353 ? 21.340 7.543 -18.888 1.00 85.56 353 ASN A O 1
ATOM 2855 N N . GLY A 1 354 ? 21.489 9.425 -20.108 1.00 85.38 354 GLY A N 1
ATOM 2856 C CA . GLY A 1 354 ? 22.001 8.772 -21.313 1.00 85.38 354 GLY A CA 1
ATOM 2857 C C . GLY A 1 354 ? 20.914 7.933 -21.984 1.00 85.38 354 GLY A C 1
ATOM 2858 O O . GLY A 1 354 ? 19.955 8.488 -22.524 1.00 85.38 354 GLY A O 1
ATOM 2859 N N . VAL A 1 355 ? 21.055 6.606 -21.946 1.00 89.12 355 VAL A N 1
ATOM 2860 C CA . VAL A 1 355 ? 20.048 5.661 -22.479 1.00 89.12 355 VAL A CA 1
ATOM 2861 C C . VAL A 1 355 ? 18.925 5.341 -21.482 1.00 89.12 355 VAL A C 1
ATOM 2863 O O . VAL A 1 355 ? 17.906 4.765 -21.866 1.00 89.12 355 VAL A O 1
ATOM 2866 N N . LEU A 1 356 ? 19.079 5.746 -20.217 1.00 93.38 356 LEU A N 1
ATOM 2867 C CA . LEU A 1 356 ? 18.100 5.561 -19.143 1.00 93.38 356 LEU A CA 1
ATOM 2868 C C . LEU A 1 356 ? 17.255 6.822 -18.908 1.00 93.38 356 LEU A C 1
ATOM 2870 O O . LEU A 1 356 ? 17.662 7.945 -19.222 1.00 93.38 356 LEU A O 1
ATOM 2874 N N . ALA A 1 357 ? 16.080 6.638 -18.306 1.00 93.38 357 ALA A N 1
ATOM 2875 C CA . ALA A 1 357 ? 15.167 7.732 -17.996 1.00 93.38 357 ALA A CA 1
ATOM 2876 C C . ALA A 1 357 ? 15.695 8.606 -16.841 1.00 93.38 357 ALA A C 1
ATOM 2878 O O . ALA A 1 357 ? 16.372 8.126 -15.927 1.00 93.38 357 ALA A O 1
ATOM 2879 N N . GLY A 1 358 ? 15.374 9.897 -16.874 1.00 92.75 358 GLY A N 1
ATOM 2880 C CA . GLY A 1 358 ? 15.548 10.854 -15.781 1.00 92.75 358 GLY A CA 1
ATOM 2881 C C . GLY A 1 358 ? 14.345 10.933 -14.832 1.00 92.75 358 GLY A C 1
ATOM 2882 O O . GLY A 1 358 ? 14.508 11.423 -13.716 1.00 92.75 358 GLY A O 1
ATOM 2883 N N . SER A 1 359 ? 13.170 10.430 -15.235 1.00 92.88 359 SER A N 1
ATOM 2884 C CA . SER A 1 359 ? 11.919 10.498 -14.463 1.00 92.88 359 SER A CA 1
ATOM 2885 C C . SER A 1 359 ? 10.937 9.369 -14.817 1.00 92.88 359 SER A C 1
ATOM 2887 O O . SER A 1 359 ? 10.890 8.944 -15.975 1.00 92.88 359 SER A O 1
ATOM 2889 N N . PRO A 1 360 ? 10.079 8.917 -13.877 1.00 94.62 360 PRO A N 1
ATOM 2890 C CA . PRO A 1 360 ? 8.968 8.011 -14.184 1.00 94.62 360 PRO A CA 1
ATOM 2891 C C . PRO A 1 360 ? 7.955 8.598 -15.180 1.00 94.62 360 PRO A C 1
ATOM 2893 O O . PRO A 1 360 ? 7.261 7.852 -15.869 1.00 94.62 360 PRO A O 1
ATOM 2896 N N . PHE A 1 361 ? 7.865 9.929 -15.294 1.00 92.81 361 PHE A N 1
ATOM 2897 C CA . PHE A 1 361 ? 6.952 10.599 -16.227 1.00 92.81 361 PHE A CA 1
ATOM 2898 C C . PHE A 1 361 ? 7.212 10.227 -17.693 1.00 92.81 361 PHE A C 1
ATOM 2900 O O . PHE A 1 361 ? 6.280 10.172 -18.499 1.00 92.81 361 PHE A O 1
ATOM 2907 N N . GLN A 1 362 ? 8.454 9.875 -18.028 1.00 92.88 362 GLN A N 1
ATOM 2908 C CA . GLN A 1 362 ? 8.846 9.428 -19.365 1.00 92.88 362 GLN A CA 1
ATOM 2909 C C . GLN A 1 362 ? 8.232 8.069 -19.747 1.00 92.88 362 GLN A C 1
ATOM 2911 O O . GLN A 1 362 ? 8.197 7.715 -20.923 1.00 92.88 362 GLN A O 1
ATOM 2916 N N . PHE A 1 363 ? 7.684 7.327 -18.779 1.00 94.06 363 PHE A N 1
ATOM 2917 C CA . PHE A 1 363 ? 6.961 6.069 -18.988 1.00 94.06 363 PHE A CA 1
ATOM 2918 C C . PHE A 1 363 ? 5.436 6.251 -19.030 1.00 94.06 363 PHE A C 1
ATOM 2920 O O . PHE A 1 363 ? 4.70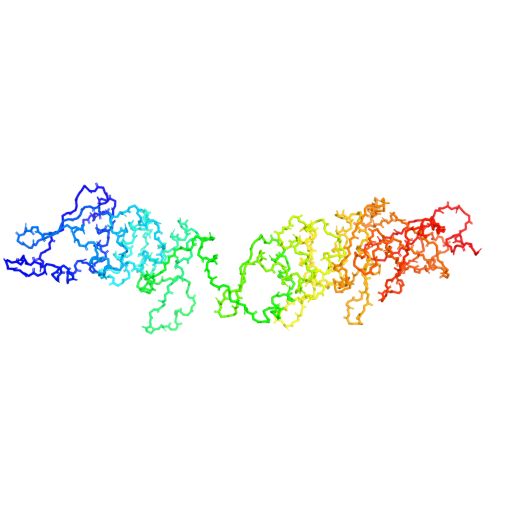0 5.268 -18.985 1.00 94.06 363 PHE A O 1
ATOM 2927 N N . ARG A 1 364 ? 4.913 7.484 -19.119 1.00 92.44 364 ARG A N 1
ATOM 2928 C CA . ARG A 1 364 ? 3.461 7.766 -19.059 1.00 92.44 364 ARG A CA 1
ATOM 2929 C C . ARG A 1 364 ? 2.599 7.002 -20.072 1.00 92.44 364 ARG A C 1
ATOM 2931 O O . ARG A 1 364 ? 1.415 6.807 -19.830 1.00 92.44 364 ARG A O 1
ATOM 2938 N N . PHE A 1 365 ? 3.176 6.574 -21.194 1.00 90.94 365 PHE A N 1
ATOM 2939 C CA . PHE A 1 365 ? 2.472 5.821 -22.239 1.00 90.94 365 PHE A CA 1
ATOM 2940 C C . PHE A 1 365 ? 2.682 4.306 -22.138 1.00 90.94 365 PHE A C 1
ATOM 2942 O O . PHE A 1 365 ? 2.132 3.557 -22.940 1.00 90.94 365 PHE A O 1
ATOM 2949 N N . CYS A 1 366 ? 3.435 3.836 -21.142 1.00 93.00 366 CYS A N 1
ATOM 2950 C CA . CYS A 1 366 ? 3.809 2.433 -20.994 1.00 93.00 366 CYS A CA 1
ATOM 2951 C C . CYS A 1 366 ? 2.786 1.591 -20.210 1.00 93.00 366 CYS A C 1
ATOM 2953 O O . CYS A 1 366 ? 3.058 0.430 -19.915 1.00 93.00 366 CYS A O 1
ATOM 2955 N N . GLY A 1 367 ? 1.605 2.138 -19.892 1.00 91.62 367 GLY A N 1
ATOM 2956 C CA . GLY A 1 367 ? 0.561 1.450 -19.115 1.00 91.62 367 GLY A CA 1
ATOM 2957 C C . GLY A 1 367 ? 0.066 0.137 -19.733 1.00 91.62 367 GLY A C 1
ATOM 2958 O O . GLY A 1 367 ? -0.427 -0.724 -19.019 1.00 91.62 367 GLY A O 1
ATOM 2959 N N . GLU A 1 368 ? 0.285 -0.060 -21.036 1.00 91.06 368 GLU A N 1
ATOM 2960 C CA . GLU A 1 368 ? -0.127 -1.254 -21.792 1.00 91.06 368 GLU A CA 1
ATOM 2961 C C . GLU A 1 368 ? 1.047 -2.093 -22.320 1.00 91.06 368 GLU A C 1
ATOM 2963 O O . GLU A 1 368 ? 0.870 -2.915 -23.223 1.00 91.06 368 GLU A O 1
ATOM 2968 N N . VAL A 1 369 ? 2.257 -1.858 -21.805 1.00 93.25 369 VAL A N 1
ATOM 2969 C CA . VAL A 1 369 ? 3.463 -2.576 -22.234 1.00 93.25 369 VAL A CA 1
ATOM 2970 C C . VAL A 1 369 ? 3.542 -3.935 -21.552 1.00 93.25 369 VAL A C 1
ATOM 2972 O O . VAL A 1 369 ? 3.497 -4.039 -20.323 1.00 93.25 369 VAL A O 1
ATOM 2975 N N . GLU A 1 370 ? 3.730 -4.978 -22.348 1.00 92.75 370 GLU A N 1
ATOM 2976 C CA . GLU A 1 370 ? 4.018 -6.337 -21.897 1.00 92.75 370 GLU A CA 1
ATOM 2977 C C . GLU A 1 370 ? 5.420 -6.740 -22.355 1.00 92.75 370 GLU A C 1
ATOM 2979 O O . GLU A 1 370 ? 5.846 -6.375 -23.451 1.00 92.75 370 GLU A O 1
ATOM 2984 N N . SER A 1 371 ? 6.146 -7.474 -21.511 1.00 92.62 371 SER A N 1
ATOM 2985 C CA . SER A 1 371 ? 7.461 -8.037 -21.828 1.00 92.62 371 SER A CA 1
ATOM 2986 C C . SER A 1 371 ? 7.353 -9.542 -22.078 1.00 92.62 371 SER A C 1
ATOM 2988 O O . SER A 1 371 ? 6.441 -10.209 -21.586 1.00 92.62 371 SER A O 1
ATOM 2990 N N . PHE A 1 372 ? 8.265 -10.084 -22.883 1.00 90.81 372 PHE A N 1
ATOM 2991 C CA . PHE A 1 372 ? 8.310 -11.506 -23.224 1.00 90.81 372 PHE A CA 1
ATOM 2992 C C . PHE A 1 372 ? 9.755 -12.008 -23.281 1.00 90.81 372 PHE A C 1
ATOM 2994 O O . PHE A 1 372 ? 10.677 -11.259 -23.594 1.00 90.81 372 PHE A O 1
ATOM 3001 N N . ASP A 1 373 ? 9.975 -13.291 -22.996 1.00 88.69 373 ASP A N 1
ATOM 3002 C CA . ASP A 1 373 ? 11.314 -13.880 -23.096 1.00 88.69 373 ASP A CA 1
ATOM 3003 C C . ASP A 1 373 ? 11.626 -14.224 -24.561 1.00 88.69 373 ASP A C 1
ATOM 3005 O O . ASP A 1 373 ? 10.924 -15.012 -25.196 1.00 88.69 373 ASP A O 1
ATOM 3009 N N . ASN A 1 374 ? 12.679 -13.615 -25.104 1.00 86.31 374 ASN A N 1
ATOM 3010 C CA . ASN A 1 374 ? 13.226 -13.922 -26.427 1.00 86.31 374 ASN A CA 1
ATOM 3011 C C . ASN A 1 374 ? 14.732 -14.224 -26.379 1.00 86.31 374 ASN A C 1
ATOM 3013 O O . ASN A 1 374 ? 15.401 -14.176 -27.410 1.00 86.31 374 ASN A O 1
ATOM 3017 N N . GLY A 1 375 ? 15.267 -14.488 -25.184 1.00 85.69 375 GLY A N 1
ATOM 3018 C CA . GLY A 1 375 ? 16.693 -14.693 -24.948 1.00 85.69 375 GLY A CA 1
ATOM 3019 C C . GLY A 1 375 ? 17.510 -13.412 -24.757 1.00 85.69 375 GLY A C 1
ATOM 3020 O O . GLY A 1 375 ? 18.660 -13.513 -24.329 1.00 85.69 375 GLY A O 1
ATOM 3021 N N . SER A 1 376 ? 16.943 -12.226 -25.013 1.00 90.38 376 SER A N 1
ATOM 3022 C CA . SER A 1 376 ? 17.635 -10.965 -24.732 1.00 90.38 376 SER A CA 1
ATOM 3023 C C . SER A 1 376 ? 17.734 -10.723 -23.225 1.00 90.38 376 SER A C 1
ATOM 3025 O O . SER A 1 376 ? 16.782 -10.970 -22.482 1.00 90.38 376 SER A O 1
ATOM 3027 N N . LYS A 1 377 ? 18.882 -10.228 -22.765 1.00 93.50 377 LYS A N 1
ATOM 3028 C CA . LYS A 1 377 ? 19.140 -9.963 -21.347 1.00 93.50 377 LYS A CA 1
ATOM 3029 C C . LYS A 1 377 ? 20.169 -8.861 -21.126 1.00 93.50 377 LYS A C 1
ATOM 3031 O O . LYS A 1 377 ? 21.036 -8.607 -21.960 1.00 93.50 377 LYS A O 1
ATOM 3036 N N . ILE A 1 378 ? 20.073 -8.245 -19.958 1.00 94.44 378 ILE A N 1
ATOM 3037 C CA . ILE A 1 378 ? 21.039 -7.315 -19.389 1.00 94.44 378 ILE A CA 1
ATOM 3038 C C . ILE A 1 378 ? 21.941 -8.110 -18.445 1.00 94.44 378 ILE A C 1
ATOM 3040 O O . ILE A 1 378 ? 21.459 -8.852 -17.591 1.00 94.44 378 ILE A O 1
ATOM 3044 N N . GLU A 1 379 ? 23.250 -7.968 -18.599 1.00 93.06 379 GLU A N 1
ATOM 3045 C CA . GLU A 1 379 ? 24.248 -8.681 -17.806 1.00 93.06 379 GLU A CA 1
ATOM 3046 C C . GLU A 1 379 ? 25.161 -7.692 -17.089 1.00 93.06 379 GLU A C 1
ATOM 3048 O O . GLU A 1 379 ? 25.544 -6.666 -17.650 1.00 93.06 379 GLU A O 1
ATOM 3053 N N . LEU A 1 380 ? 25.512 -7.994 -15.840 1.00 90.94 380 LEU A N 1
ATOM 3054 C CA . LEU A 1 380 ? 26.522 -7.236 -15.113 1.00 90.94 380 LEU A CA 1
ATOM 3055 C C . LEU A 1 380 ? 27.908 -7.680 -15.588 1.00 90.94 380 LEU A C 1
ATOM 3057 O O . LEU A 1 380 ? 28.211 -8.872 -15.594 1.00 90.94 380 LEU A O 1
ATOM 3061 N N . VAL A 1 381 ? 28.756 -6.728 -15.964 1.00 88.12 381 VAL A N 1
ATOM 3062 C CA . VAL A 1 381 ? 30.104 -7.026 -16.449 1.00 88.12 381 VAL A CA 1
ATOM 3063 C C . VAL A 1 381 ? 31.032 -7.249 -15.258 1.00 88.12 381 VAL A C 1
ATOM 3065 O O . VAL A 1 381 ? 31.279 -6.333 -14.468 1.00 88.12 381 VAL A O 1
ATOM 3068 N N . GLU A 1 382 ? 31.566 -8.464 -15.134 1.00 80.06 382 GLU A N 1
ATOM 3069 C CA . GLU A 1 382 ? 32.533 -8.814 -14.090 1.00 80.06 382 GLU A CA 1
ATOM 3070 C C . GLU A 1 382 ? 33.772 -7.903 -14.141 1.00 80.06 382 GLU A C 1
ATOM 3072 O O . GLU A 1 382 ? 34.228 -7.501 -15.212 1.00 80.06 382 GLU A O 1
ATOM 3077 N N . ASN A 1 383 ? 34.332 -7.581 -12.970 1.00 75.81 383 ASN A N 1
ATOM 3078 C CA . ASN A 1 383 ? 35.532 -6.742 -12.817 1.00 75.81 383 ASN A CA 1
ATOM 3079 C C . ASN A 1 383 ? 35.401 -5.303 -13.361 1.00 75.81 383 ASN A C 1
ATOM 3081 O O . ASN A 1 383 ? 36.403 -4.667 -13.689 1.00 75.81 383 ASN A O 1
ATOM 3085 N N . SER A 1 384 ? 34.178 -4.772 -13.433 1.00 76.50 384 SER A N 1
ATOM 3086 C CA . SER A 1 384 ? 33.896 -3.379 -13.793 1.00 76.50 384 SER A CA 1
ATOM 3087 C C . SER A 1 384 ? 33.138 -2.648 -12.677 1.00 76.50 384 SER A C 1
ATOM 3089 O O . SER A 1 384 ? 32.436 -3.277 -11.885 1.00 76.50 384 SER A O 1
ATOM 3091 N N . ASP A 1 385 ? 33.247 -1.316 -12.621 1.00 72.50 385 ASP A N 1
ATOM 3092 C CA . ASP A 1 385 ? 32.508 -0.459 -11.678 1.00 72.50 385 ASP A CA 1
ATOM 3093 C C . ASP A 1 385 ? 30.995 -0.421 -12.003 1.00 72.50 385 ASP A C 1
ATOM 3095 O O . ASP A 1 385 ? 30.468 0.605 -12.429 1.00 72.50 385 ASP A O 1
ATOM 3099 N N . ASN A 1 386 ? 30.270 -1.529 -11.800 1.00 74.25 386 ASN A N 1
ATOM 3100 C CA . ASN A 1 386 ? 28.832 -1.674 -12.086 1.00 74.25 386 ASN A CA 1
ATOM 3101 C C . ASN A 1 386 ? 28.443 -1.308 -13.533 1.00 74.25 386 ASN A C 1
ATOM 3103 O O . ASN A 1 386 ? 27.449 -0.615 -13.762 1.00 74.25 386 ASN A O 1
ATOM 3107 N N . MET A 1 387 ? 29.232 -1.755 -14.511 1.00 89.12 387 MET A N 1
ATOM 3108 C CA . MET A 1 387 ? 28.880 -1.629 -15.924 1.00 89.12 387 MET A CA 1
ATOM 3109 C C . MET A 1 387 ? 27.943 -2.768 -16.333 1.00 89.12 387 MET A C 1
ATOM 3111 O O . MET A 1 387 ? 28.117 -3.909 -15.903 1.00 89.12 387 MET A O 1
ATOM 3115 N N . PHE A 1 388 ? 26.977 -2.469 -17.194 1.00 92.31 388 PHE A N 1
ATOM 3116 C CA . PHE A 1 388 ? 26.054 -3.458 -17.748 1.00 92.31 388 PHE A CA 1
ATOM 3117 C C . PHE A 1 388 ? 26.325 -3.670 -19.232 1.00 92.31 388 PHE A C 1
ATOM 3119 O O . PHE A 1 388 ? 26.678 -2.719 -19.923 1.00 92.31 388 PHE A O 1
ATOM 3126 N N . SER A 1 389 ? 26.123 -4.884 -19.732 1.00 92.62 389 SER A N 1
ATOM 3127 C CA . SER A 1 389 ? 26.084 -5.196 -21.159 1.00 92.62 389 SER A CA 1
ATOM 3128 C C . SER A 1 389 ? 24.696 -5.675 -21.560 1.00 92.62 389 SER A C 1
ATOM 3130 O O . SER A 1 389 ? 24.086 -6.482 -20.862 1.00 92.62 389 SER A O 1
ATOM 3132 N N . ILE A 1 390 ? 24.199 -5.203 -22.698 1.00 92.31 390 ILE A N 1
ATOM 3133 C CA . ILE A 1 390 ? 22.938 -5.659 -23.280 1.00 92.31 390 ILE A CA 1
ATOM 3134 C C . ILE A 1 390 ? 23.261 -6.696 -24.346 1.00 92.31 390 ILE A C 1
ATOM 3136 O O . ILE A 1 390 ? 23.839 -6.371 -25.385 1.00 92.31 390 ILE A O 1
ATOM 3140 N N . ASN A 1 391 ? 22.847 -7.931 -24.092 1.00 89.12 391 ASN A N 1
ATOM 3141 C CA . ASN A 1 391 ? 22.818 -8.992 -25.081 1.00 89.12 391 ASN A CA 1
ATOM 3142 C C . ASN A 1 391 ? 21.395 -9.063 -25.645 1.00 89.12 391 ASN A C 1
ATOM 3144 O O . ASN A 1 391 ? 20.506 -9.639 -25.024 1.00 89.12 391 ASN A O 1
ATOM 3148 N N . GLY A 1 392 ? 21.158 -8.403 -26.775 1.00 85.94 392 GLY A N 1
ATOM 3149 C CA . GLY A 1 392 ? 19.843 -8.323 -27.408 1.00 85.94 392 GLY A CA 1
ATOM 3150 C C . GLY A 1 392 ? 19.948 -8.245 -28.924 1.00 85.94 392 GLY A C 1
ATOM 3151 O O . GLY A 1 392 ? 21.042 -8.232 -29.487 1.00 85.94 392 GLY A O 1
ATOM 3152 N N . LEU A 1 393 ? 18.802 -8.194 -29.601 1.00 87.38 393 LEU A N 1
ATOM 3153 C CA . LEU A 1 393 ? 18.769 -8.077 -31.055 1.00 87.38 393 LEU A CA 1
ATOM 3154 C C . LEU A 1 393 ? 19.102 -6.642 -31.479 1.00 87.38 393 LEU A C 1
ATOM 3156 O O . LEU A 1 393 ? 18.317 -5.712 -31.280 1.00 87.38 393 LEU A O 1
ATOM 3160 N N . VAL A 1 394 ? 20.274 -6.487 -32.089 1.00 87.62 394 VAL A N 1
ATOM 3161 C CA . VAL A 1 394 ? 20.795 -5.209 -32.565 1.00 87.62 394 VAL A CA 1
ATOM 3162 C C . VAL A 1 394 ? 20.811 -5.208 -34.092 1.00 87.62 394 VAL A C 1
ATOM 3164 O O . VAL A 1 394 ? 21.454 -6.057 -34.703 1.00 87.62 394 VAL A O 1
ATOM 3167 N N . ILE A 1 395 ? 20.121 -4.257 -34.719 1.00 87.00 395 ILE A N 1
ATOM 3168 C CA . ILE A 1 395 ? 20.033 -4.121 -36.178 1.00 87.00 395 ILE A CA 1
ATOM 3169 C C . ILE A 1 395 ? 20.872 -2.942 -36.672 1.00 87.00 395 ILE A C 1
ATOM 3171 O O . ILE A 1 395 ? 20.891 -1.875 -36.054 1.00 87.00 395 ILE A O 1
ATOM 3175 N N . SER A 1 396 ? 21.555 -3.128 -37.802 1.00 83.12 396 SER A N 1
ATOM 3176 C CA . SER A 1 396 ? 22.252 -2.029 -38.476 1.00 83.12 396 SER A CA 1
ATOM 3177 C C . SER A 1 396 ? 21.242 -1.047 -39.082 1.00 83.12 396 SER A C 1
ATOM 3179 O O . SER A 1 396 ? 20.174 -1.463 -39.547 1.00 83.12 396 SER A O 1
ATOM 3181 N N . GLN A 1 397 ? 21.547 0.250 -39.047 1.00 81.12 397 GLN A N 1
ATOM 3182 C CA . GLN A 1 397 ? 20.739 1.323 -39.632 1.00 81.12 397 GLN A CA 1
ATOM 3183 C C . GLN A 1 397 ? 21.638 2.294 -40.408 1.00 81.12 397 GLN A C 1
ATOM 3185 O O . GLN A 1 397 ? 22.837 2.388 -40.142 1.00 81.12 397 GLN A O 1
ATOM 3190 N N . ASP A 1 398 ? 21.048 3.039 -41.342 1.00 76.88 398 ASP A N 1
ATOM 3191 C CA . ASP A 1 398 ? 21.762 4.055 -42.119 1.00 76.88 398 ASP A CA 1
ATOM 3192 C C . ASP A 1 398 ? 22.317 5.178 -41.219 1.00 76.88 398 ASP A C 1
ATOM 3194 O O . ASP A 1 398 ? 21.815 5.425 -40.116 1.00 76.88 398 ASP A O 1
ATOM 3198 N N . LEU A 1 399 ? 23.312 5.916 -41.728 1.00 74.62 399 LEU A N 1
ATOM 3199 C CA . LEU A 1 399 ? 23.862 7.130 -41.099 1.00 74.62 399 LEU A CA 1
ATOM 3200 C C . LEU A 1 399 ? 24.444 6.892 -39.694 1.00 74.62 399 LEU A C 1
ATOM 3202 O O . LEU A 1 399 ? 24.168 7.653 -38.765 1.00 74.62 399 LEU A O 1
ATOM 3206 N N . ASP A 1 400 ? 25.232 5.826 -39.536 1.00 75.19 400 ASP A N 1
ATOM 3207 C CA . ASP A 1 400 ? 25.934 5.495 -38.289 1.00 75.19 400 ASP A CA 1
ATOM 3208 C C . ASP A 1 400 ? 25.024 5.255 -37.084 1.00 75.19 400 ASP A C 1
ATOM 3210 O O . ASP A 1 400 ? 25.403 5.469 -35.927 1.00 75.19 400 ASP A O 1
ATOM 3214 N N . ARG A 1 401 ? 23.819 4.752 -37.351 1.00 83.06 401 ARG A N 1
ATOM 3215 C CA . ARG A 1 401 ? 22.861 4.382 -36.318 1.00 83.06 401 ARG A CA 1
ATOM 3216 C C . ARG A 1 401 ? 22.826 2.885 -36.094 1.00 83.06 401 ARG A C 1
ATOM 3218 O O . ARG A 1 401 ? 23.136 2.068 -36.957 1.00 83.06 401 ARG A O 1
ATOM 3225 N N . ILE A 1 402 ? 22.405 2.537 -34.894 1.00 87.75 402 ILE A N 1
ATOM 3226 C CA . ILE A 1 402 ? 22.155 1.174 -34.472 1.00 87.75 402 ILE A CA 1
ATOM 3227 C C . ILE A 1 402 ? 20.762 1.132 -33.851 1.00 87.75 402 ILE A C 1
ATOM 3229 O O . ILE A 1 402 ? 20.410 1.982 -33.037 1.00 87.75 402 ILE A O 1
ATOM 3233 N N . GLY A 1 403 ? 19.961 0.146 -34.237 1.00 89.25 403 GLY A N 1
ATOM 3234 C CA . GLY A 1 403 ? 18.653 -0.093 -33.648 1.00 89.25 403 GLY A CA 1
ATOM 3235 C C . GLY A 1 403 ? 18.706 -1.214 -32.610 1.00 89.25 403 GLY A C 1
ATOM 3236 O O . GLY A 1 403 ? 19.064 -2.336 -32.951 1.00 89.25 403 GLY A O 1
ATOM 3237 N N . LEU A 1 404 ? 18.324 -0.943 -31.363 1.00 91.25 404 LEU A N 1
ATOM 3238 C CA . LEU A 1 404 ? 18.127 -1.969 -30.335 1.00 91.25 404 LEU A CA 1
ATOM 3239 C C . LEU A 1 404 ? 16.651 -2.379 -30.296 1.00 91.25 404 LEU A C 1
ATOM 3241 O O . LEU A 1 404 ? 15.789 -1.558 -29.971 1.00 91.25 404 LEU A O 1
ATOM 3245 N N . VAL A 1 405 ? 16.359 -3.636 -30.630 1.00 91.88 405 VAL A N 1
ATOM 3246 C CA . VAL A 1 405 ? 15.003 -4.198 -30.566 1.00 91.88 405 VAL A CA 1
ATOM 3247 C C . VAL A 1 405 ? 14.713 -4.640 -29.133 1.00 91.88 405 VAL A C 1
ATOM 3249 O O . VAL A 1 405 ? 15.456 -5.441 -28.564 1.00 91.88 405 VAL A O 1
ATOM 3252 N N . LEU A 1 406 ? 13.625 -4.138 -28.553 1.00 93.75 406 LEU A N 1
ATOM 3253 C CA . LEU A 1 406 ? 13.202 -4.506 -27.203 1.00 93.75 406 LEU A CA 1
ATOM 3254 C C . LEU A 1 406 ? 12.361 -5.785 -27.219 1.00 93.75 406 LEU A C 1
ATOM 3256 O O . LEU A 1 406 ? 11.646 -6.071 -28.179 1.00 93.75 406 LEU A O 1
ATOM 3260 N N . ASN A 1 407 ? 12.413 -6.547 -26.128 1.00 93.00 407 ASN A N 1
ATOM 3261 C CA . ASN A 1 407 ? 11.590 -7.738 -25.919 1.00 93.00 407 ASN A CA 1
ATOM 3262 C C . ASN A 1 407 ? 10.262 -7.401 -25.223 1.00 93.00 407 ASN A C 1
ATOM 3264 O O . ASN A 1 407 ? 9.842 -8.039 -24.256 1.00 93.00 407 ASN A O 1
ATOM 3268 N N . SER A 1 408 ? 9.604 -6.368 -25.734 1.00 93.06 408 SER A N 1
ATOM 3269 C CA . SER A 1 408 ? 8.321 -5.874 -25.254 1.00 93.06 408 SER A CA 1
ATOM 3270 C C . SER A 1 408 ? 7.392 -5.522 -26.416 1.00 93.06 408 SER A C 1
ATOM 3272 O O . SER A 1 408 ? 7.799 -5.524 -27.579 1.00 93.06 408 SER A O 1
ATOM 3274 N N . TYR A 1 409 ? 6.113 -5.293 -26.126 1.00 90.81 409 TYR A N 1
ATOM 3275 C CA . TYR A 1 409 ? 5.132 -4.783 -27.085 1.00 90.81 409 TYR A CA 1
ATOM 3276 C C . TYR A 1 409 ? 3.967 -4.088 -26.371 1.00 90.81 409 TYR A C 1
ATOM 3278 O O . TYR A 1 409 ? 3.663 -4.365 -25.211 1.00 90.81 409 TYR A O 1
ATOM 3286 N N . HIS A 1 410 ? 3.259 -3.222 -27.098 1.00 88.25 410 HIS A N 1
ATOM 3287 C CA . HIS A 1 410 ? 2.004 -2.626 -26.638 1.00 88.25 410 HIS A CA 1
ATOM 3288 C C . HIS A 1 410 ? 0.817 -3.515 -27.012 1.00 88.25 410 HIS A C 1
ATOM 3290 O O . HIS A 1 410 ? 0.527 -3.678 -28.200 1.00 88.25 410 HIS A O 1
ATOM 3296 N N . ASN A 1 411 ? 0.092 -4.037 -26.021 1.00 78.88 411 ASN A N 1
ATOM 3297 C CA . ASN A 1 411 ? -0.968 -5.020 -26.266 1.00 78.88 411 ASN A CA 1
ATOM 3298 C C . ASN A 1 411 ? -2.150 -4.441 -27.084 1.00 78.88 411 ASN A C 1
ATOM 3300 O O . ASN A 1 411 ? -2.650 -5.084 -28.003 1.00 78.88 411 ASN A O 1
ATOM 3304 N N . TYR A 1 412 ? -2.534 -3.182 -26.835 1.00 67.88 412 TYR A N 1
ATOM 3305 C CA . TYR A 1 412 ? -3.698 -2.553 -27.485 1.00 67.88 412 TYR A CA 1
ATOM 3306 C C . TYR A 1 412 ? -3.371 -1.625 -28.663 1.00 67.88 412 TYR A C 1
ATOM 3308 O O . TYR A 1 412 ? -4.178 -1.492 -29.579 1.00 67.88 412 TYR A O 1
ATOM 3316 N N . ILE A 1 413 ? -2.208 -0.964 -28.652 1.00 68.25 413 ILE A N 1
ATOM 3317 C CA . ILE A 1 413 ? -1.877 0.070 -29.652 1.00 68.25 413 ILE A CA 1
ATOM 3318 C C . ILE A 1 413 ? -1.279 -0.563 -30.914 1.00 68.25 413 ILE A C 1
ATOM 3320 O O . ILE A 1 413 ? -1.645 -0.198 -32.032 1.00 68.25 413 ILE A O 1
ATOM 3324 N N . ARG A 1 414 ? -0.335 -1.499 -30.745 1.00 70.88 414 ARG A N 1
ATOM 3325 C CA . ARG A 1 414 ? 0.381 -2.181 -31.836 1.00 70.88 414 ARG A CA 1
ATOM 3326 C C . ARG A 1 414 ? 0.710 -3.619 -31.424 1.00 70.88 414 ARG A C 1
ATOM 3328 O O . ARG A 1 414 ? 1.873 -3.915 -31.134 1.00 70.88 414 ARG A O 1
ATOM 3335 N N . PRO A 1 415 ? -0.291 -4.516 -31.391 1.00 73.38 415 PRO A N 1
ATOM 3336 C CA . PRO A 1 415 ? -0.059 -5.893 -30.988 1.00 73.38 415 PRO A CA 1
ATOM 3337 C C . PRO A 1 415 ? 0.992 -6.538 -31.896 1.00 73.38 415 PRO A C 1
ATOM 3339 O O . PRO A 1 415 ? 0.917 -6.440 -33.122 1.00 73.38 415 PRO A O 1
ATOM 3342 N N . ARG A 1 416 ? 1.962 -7.225 -31.281 1.00 74.12 416 ARG A N 1
ATOM 3343 C CA . ARG A 1 416 ? 3.023 -7.987 -31.968 1.00 74.12 416 ARG A CA 1
ATOM 3344 C C . ARG A 1 416 ? 3.951 -7.152 -32.859 1.00 74.12 416 ARG A C 1
ATOM 3346 O O . ARG A 1 416 ? 4.489 -7.676 -33.833 1.00 74.12 416 ARG A O 1
ATOM 3353 N N . VAL A 1 417 ? 4.162 -5.879 -32.535 1.00 87.88 417 VAL A N 1
ATOM 3354 C CA . VAL A 1 417 ? 5.235 -5.064 -33.122 1.00 87.88 417 VAL A CA 1
ATOM 3355 C C . VAL A 1 417 ? 6.210 -4.689 -32.015 1.00 87.88 417 VAL A C 1
ATOM 3357 O O . VAL A 1 417 ? 5.787 -4.225 -30.958 1.00 87.88 417 VAL A O 1
ATOM 3360 N N . TYR A 1 418 ? 7.501 -4.903 -32.254 1.00 90.56 418 TYR A N 1
ATOM 3361 C CA . TYR A 1 418 ? 8.530 -4.691 -31.245 1.00 90.56 418 TYR A CA 1
ATOM 3362 C C . TYR A 1 418 ? 9.018 -3.243 -31.278 1.00 90.56 418 TYR A C 1
ATOM 3364 O O . TYR A 1 418 ? 9.300 -2.723 -32.367 1.00 90.56 418 TYR A O 1
ATOM 3372 N N . PRO A 1 419 ? 9.116 -2.574 -30.120 1.00 91.12 419 PRO A N 1
ATOM 3373 C CA . PRO A 1 419 ? 9.731 -1.267 -30.028 1.00 91.12 419 PRO A CA 1
ATOM 3374 C C . PRO A 1 419 ? 11.21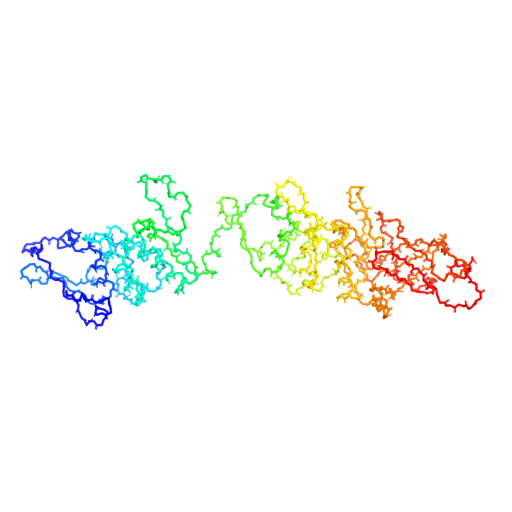2 -1.342 -30.409 1.00 91.12 419 PRO A C 1
ATOM 3376 O O . PRO A 1 419 ? 11.927 -2.288 -30.070 1.00 91.12 419 PRO A O 1
ATOM 3379 N N . LEU A 1 420 ? 11.661 -0.325 -31.134 1.00 90.62 420 LEU A N 1
ATOM 3380 C CA . LEU A 1 420 ? 13.021 -0.168 -31.623 1.00 90.62 420 LEU A CA 1
ATOM 3381 C C . LEU A 1 420 ? 13.573 1.154 -31.099 1.00 90.62 420 LEU A C 1
ATOM 3383 O O . LEU A 1 420 ? 13.032 2.219 -31.403 1.00 90.62 420 LEU A O 1
ATOM 3387 N N . ILE A 1 421 ? 14.664 1.092 -30.345 1.00 91.62 421 ILE A N 1
ATOM 3388 C CA . ILE A 1 421 ? 15.373 2.286 -29.889 1.00 91.62 421 ILE A CA 1
ATOM 3389 C C . ILE A 1 421 ? 16.519 2.569 -30.843 1.00 91.62 421 ILE A C 1
ATOM 3391 O O . ILE A 1 421 ? 17.373 1.713 -31.061 1.00 91.62 421 ILE A O 1
ATOM 3395 N N . LEU A 1 422 ? 16.556 3.783 -31.384 1.00 89.25 422 LEU A N 1
ATOM 3396 C CA . LEU A 1 422 ? 17.635 4.223 -32.258 1.00 89.25 422 LEU A CA 1
ATOM 3397 C C . LEU A 1 422 ? 18.764 4.850 -31.440 1.00 89.25 422 LEU A C 1
ATOM 3399 O O . LEU A 1 422 ? 18.548 5.797 -30.682 1.00 89.25 422 LEU A O 1
ATOM 3403 N N . LEU A 1 423 ? 19.979 4.352 -31.632 1.00 89.12 423 LEU A N 1
ATOM 3404 C CA . LEU A 1 423 ? 21.203 4.860 -31.028 1.00 89.12 423 LEU A CA 1
ATOM 3405 C C . LEU A 1 423 ? 22.113 5.417 -32.125 1.00 89.12 423 LEU A C 1
ATOM 3407 O O . LEU A 1 423 ? 22.402 4.712 -33.090 1.00 89.12 423 LEU A O 1
ATOM 3411 N N . SER A 1 424 ? 22.586 6.652 -31.976 1.00 87.06 424 SER A N 1
ATOM 3412 C CA . SER A 1 424 ? 23.642 7.193 -32.843 1.00 87.06 424 SER A CA 1
ATOM 3413 C C . SER A 1 424 ? 25.015 6.862 -32.281 1.00 87.06 424 SER A C 1
ATOM 3415 O O . SER A 1 424 ? 25.207 6.909 -31.064 1.00 87.06 424 SER A O 1
ATOM 3417 N N . LYS A 1 425 ? 25.967 6.564 -33.170 1.00 84.38 425 LYS A N 1
ATOM 3418 C CA . LYS A 1 425 ? 27.383 6.371 -32.844 1.00 84.38 425 LYS A CA 1
ATOM 3419 C C . LYS A 1 425 ? 28.144 7.702 -32.874 1.00 84.38 425 LYS A C 1
ATOM 3421 O O . LYS A 1 425 ? 27.929 8.529 -33.754 1.00 84.38 425 LYS A O 1
ATOM 3426 N N . GLU A 1 426 ? 29.073 7.882 -31.942 1.00 79.62 426 GLU A N 1
ATOM 3427 C CA . GLU A 1 426 ? 30.064 8.962 -31.938 1.00 79.62 426 GLU A CA 1
ATOM 3428 C C . GLU A 1 426 ? 31.472 8.406 -32.173 1.00 79.62 426 GLU A C 1
ATOM 3430 O O . GLU A 1 426 ? 31.801 7.338 -31.645 1.00 79.62 426 GLU A O 1
ATOM 3435 N N . PRO A 1 427 ? 32.334 9.122 -32.921 1.00 71.38 427 PRO A N 1
ATOM 3436 C CA . PRO A 1 427 ? 33.706 8.693 -33.169 1.00 71.38 427 PRO A CA 1
ATOM 3437 C C . PRO A 1 427 ? 34.464 8.410 -31.864 1.00 71.38 427 PRO A C 1
ATOM 3439 O O . PRO A 1 427 ? 34.268 9.106 -30.862 1.00 71.38 427 PRO A O 1
ATOM 3442 N N . PRO A 1 428 ? 35.338 7.385 -31.849 1.00 69.88 428 PRO A N 1
ATOM 3443 C CA . PRO A 1 428 ? 36.099 7.034 -30.661 1.00 69.88 428 PRO A CA 1
ATOM 3444 C C . PRO A 1 428 ? 36.965 8.217 -30.212 1.00 69.88 428 PRO A C 1
ATOM 3446 O O . PRO A 1 428 ? 37.567 8.919 -31.025 1.00 69.88 428 PRO A O 1
ATOM 3449 N N . LYS A 1 429 ? 37.058 8.419 -28.891 1.00 68.31 429 LYS A N 1
ATOM 3450 C CA . LYS A 1 429 ? 37.796 9.547 -28.288 1.00 68.31 429 LYS A CA 1
ATOM 3451 C C . LYS A 1 429 ? 39.300 9.538 -28.608 1.00 68.31 429 LYS A C 1
ATOM 3453 O O . LYS A 1 429 ? 39.957 10.564 -28.468 1.00 68.31 429 LYS A O 1
ATOM 3458 N N . SER A 1 430 ? 39.847 8.395 -29.021 1.00 67.06 430 SER A N 1
ATOM 3459 C CA . SER A 1 430 ? 41.231 8.237 -29.473 1.00 67.06 430 SER A CA 1
ATOM 3460 C C . SER A 1 430 ? 41.317 7.193 -30.589 1.00 67.06 430 SER A C 1
ATOM 3462 O O . SER A 1 430 ? 40.461 6.315 -30.695 1.00 67.06 430 SER A O 1
ATOM 3464 N N . ARG A 1 431 ? 42.384 7.253 -31.399 1.00 60.53 431 ARG A N 1
ATOM 3465 C CA . ARG A 1 431 ? 42.645 6.285 -32.485 1.00 60.53 431 ARG A CA 1
ATOM 3466 C C . ARG A 1 431 ? 42.903 4.852 -31.993 1.00 60.53 431 ARG A C 1
ATOM 3468 O O . ARG A 1 431 ? 42.825 3.927 -32.788 1.00 60.53 431 ARG A O 1
ATOM 3475 N N . GLU A 1 432 ? 43.193 4.681 -30.705 1.00 59.44 432 GLU A N 1
ATOM 3476 C CA . GLU A 1 432 ? 43.494 3.391 -30.066 1.00 59.44 432 GLU A CA 1
ATOM 3477 C C . GLU A 1 432 ? 42.275 2.779 -29.347 1.00 59.44 432 GLU A C 1
ATOM 3479 O O . GLU A 1 432 ? 42.325 1.636 -28.900 1.00 59.44 432 GLU A O 1
ATOM 3484 N N . SER A 1 433 ? 41.167 3.520 -29.217 1.00 65.25 433 SER A N 1
ATOM 3485 C CA . SER A 1 433 ? 39.964 3.055 -28.519 1.00 65.25 433 SER A CA 1
ATOM 3486 C C . SER A 1 433 ? 39.026 2.295 -29.455 1.00 65.25 433 SER A C 1
ATOM 3488 O O . SER A 1 433 ? 38.537 2.844 -30.437 1.00 65.25 433 SER A O 1
ATOM 3490 N N . THR A 1 434 ? 38.670 1.065 -29.082 1.00 69.19 434 THR A N 1
ATOM 3491 C CA . THR A 1 434 ? 37.617 0.266 -29.739 1.00 69.19 434 THR A CA 1
ATOM 3492 C C . THR A 1 434 ? 36.203 0.605 -29.252 1.00 69.19 434 THR A C 1
ATOM 3494 O O . THR A 1 434 ? 35.224 0.064 -29.763 1.00 69.19 434 THR A O 1
ATOM 3497 N N . LYS A 1 435 ? 36.077 1.501 -28.262 1.00 74.69 435 LYS A N 1
ATOM 3498 C CA . LYS A 1 435 ? 34.794 1.960 -27.717 1.00 74.69 435 LYS A CA 1
ATOM 3499 C C . LYS A 1 435 ? 34.250 3.128 -28.532 1.00 74.69 435 LYS A C 1
ATOM 3501 O O . LYS A 1 435 ? 34.905 4.169 -28.623 1.00 74.69 435 LYS A O 1
ATOM 3506 N N . VAL A 1 436 ? 33.037 2.963 -29.050 1.00 82.25 436 VAL A N 1
ATOM 3507 C CA . VAL A 1 436 ? 32.296 3.978 -29.810 1.00 82.25 436 VAL A CA 1
ATOM 3508 C C . VAL A 1 436 ? 31.185 4.500 -28.913 1.00 82.25 436 VAL A C 1
ATOM 3510 O O . VAL A 1 436 ? 30.314 3.731 -28.512 1.00 82.25 436 VAL A O 1
ATOM 3513 N N . GLY A 1 437 ? 31.228 5.782 -28.545 1.00 82.56 437 GLY A N 1
ATOM 3514 C CA . GLY A 1 437 ? 30.171 6.372 -27.720 1.00 82.56 437 GLY A CA 1
ATOM 3515 C C . GLY A 1 437 ? 28.823 6.227 -28.420 1.00 82.56 437 GLY A C 1
ATOM 3516 O O . GLY A 1 437 ? 28.756 6.337 -29.643 1.00 82.56 437 GLY A O 1
ATOM 3517 N N . CYS A 1 438 ? 27.757 5.945 -27.677 1.00 86.25 438 CYS A N 1
ATOM 3518 C CA . CYS A 1 438 ? 26.423 5.936 -28.255 1.00 86.25 438 CYS A CA 1
ATOM 3519 C C . CYS A 1 438 ? 25.401 6.607 -27.343 1.00 86.25 438 CYS A C 1
ATOM 3521 O O . CYS A 1 438 ? 25.488 6.568 -26.115 1.00 86.25 438 CYS A O 1
ATOM 3523 N N . TYR A 1 439 ? 24.422 7.251 -27.967 1.00 86.69 439 TYR A N 1
ATOM 3524 C CA . TYR A 1 439 ? 23.347 7.942 -27.271 1.00 86.69 439 TYR A CA 1
ATOM 3525 C C . TYR A 1 439 ? 22.024 7.713 -27.983 1.00 86.69 439 TYR A C 1
ATOM 3527 O O . TYR A 1 439 ? 21.964 7.481 -29.193 1.00 86.69 439 TYR A O 1
ATOM 3535 N N . ARG A 1 440 ? 20.943 7.779 -27.209 1.00 87.75 440 ARG A N 1
ATOM 3536 C CA . ARG A 1 440 ? 19.598 7.597 -27.733 1.00 87.75 440 ARG A CA 1
ATOM 3537 C C . ARG A 1 440 ? 19.197 8.777 -28.610 1.00 87.75 440 ARG A C 1
ATOM 3539 O O . ARG A 1 440 ? 19.204 9.922 -28.167 1.00 87.75 440 ARG A O 1
ATOM 3546 N N . THR A 1 441 ? 18.818 8.471 -29.841 1.00 78.94 441 THR A N 1
ATOM 3547 C CA . THR A 1 441 ? 18.224 9.421 -30.781 1.00 78.94 441 THR A CA 1
ATOM 3548 C C . THR A 1 441 ? 16.714 9.306 -30.790 1.00 78.94 441 THR A C 1
ATOM 3550 O O . THR A 1 441 ? 16.166 8.275 -30.410 1.00 78.94 441 THR A O 1
ATOM 3553 N N . ASP A 1 442 ? 16.057 10.392 -31.201 1.00 76.88 442 ASP A N 1
ATOM 3554 C CA . ASP A 1 442 ? 14.597 10.484 -31.261 1.00 76.88 442 ASP A CA 1
ATOM 3555 C C . ASP A 1 442 ? 13.929 10.117 -29.927 1.00 76.88 442 ASP A C 1
ATOM 3557 O O . ASP A 1 442 ? 12.952 9.386 -29.862 1.00 76.88 442 ASP A O 1
ATOM 3561 N N . VAL A 1 443 ? 14.464 10.630 -28.814 1.00 81.75 443 VAL A N 1
ATOM 3562 C CA . VAL A 1 443 ? 13.894 10.374 -27.480 1.00 81.75 443 VAL A CA 1
ATOM 3563 C C . VAL A 1 443 ? 12.420 10.786 -27.378 1.00 81.75 443 VAL A C 1
ATOM 3565 O O . VAL A 1 443 ? 11.731 10.289 -26.497 1.00 81.75 443 VAL A O 1
ATOM 3568 N N . GLY A 1 444 ? 11.928 11.654 -28.269 1.00 80.75 444 GLY A N 1
ATOM 3569 C CA . GLY A 1 444 ? 10.528 12.069 -28.322 1.00 80.75 444 GLY A CA 1
ATOM 3570 C C . GLY A 1 444 ? 9.567 11.017 -28.866 1.00 80.75 444 GLY A C 1
ATOM 3571 O O . GLY A 1 444 ? 8.404 11.040 -28.472 1.00 80.75 444 GLY A O 1
ATOM 3572 N N . ASN A 1 445 ? 10.026 10.088 -29.713 1.00 79.38 445 ASN A N 1
ATOM 3573 C CA . ASN A 1 445 ? 9.175 9.078 -30.338 1.00 79.38 445 ASN A CA 1
ATOM 3574 C C . ASN A 1 445 ? 9.831 7.692 -30.364 1.00 79.38 445 ASN A C 1
ATOM 3576 O O . ASN A 1 445 ? 11.017 7.529 -30.620 1.00 79.38 445 ASN A O 1
ATOM 3580 N N . MET A 1 446 ? 9.023 6.650 -30.165 1.00 82.94 446 MET A N 1
ATOM 3581 C CA . MET A 1 446 ? 9.482 5.273 -30.352 1.00 82.94 446 MET A CA 1
ATOM 3582 C C . MET A 1 446 ? 9.361 4.836 -31.813 1.00 82.94 446 MET A C 1
ATOM 3584 O O . MET A 1 446 ? 8.315 5.016 -32.444 1.00 82.94 446 MET A O 1
ATOM 3588 N N . CYS A 1 447 ? 10.413 4.198 -32.327 1.00 87.38 447 CYS A N 1
ATOM 3589 C CA . CYS A 1 447 ? 10.352 3.445 -33.575 1.00 87.38 447 CYS A CA 1
ATOM 3590 C C . CYS A 1 447 ? 9.837 2.026 -33.311 1.00 87.38 447 CYS A C 1
ATOM 3592 O O . CYS A 1 447 ? 9.834 1.546 -32.179 1.00 87.38 447 CYS A O 1
ATOM 3594 N N . TYR A 1 448 ? 9.384 1.348 -34.365 1.00 89.25 448 TYR A N 1
ATOM 3595 C CA . TYR A 1 448 ? 8.771 0.028 -34.252 1.00 89.25 448 TYR A CA 1
ATOM 3596 C C . TYR A 1 448 ? 9.146 -0.858 -35.436 1.00 89.25 448 TYR A C 1
ATOM 3598 O O . TYR A 1 448 ? 9.212 -0.388 -36.572 1.00 89.25 448 TYR A O 1
ATOM 3606 N N . ILE A 1 449 ? 9.323 -2.152 -35.180 1.00 89.19 449 ILE A N 1
ATOM 3607 C CA . ILE A 1 449 ? 9.662 -3.149 -36.192 1.00 89.19 449 ILE A CA 1
ATOM 3608 C C . ILE A 1 449 ? 8.829 -4.421 -36.013 1.00 89.19 449 ILE A C 1
ATOM 3610 O O . ILE A 1 449 ? 8.592 -4.898 -34.906 1.00 89.19 449 ILE A O 1
ATOM 3614 N N . SER A 1 450 ? 8.351 -4.987 -37.121 1.00 88.62 450 SER A N 1
ATOM 3615 C CA . SER A 1 450 ? 7.637 -6.267 -37.087 1.00 88.62 450 SER A CA 1
ATOM 3616 C C . SER A 1 450 ? 8.602 -7.430 -36.801 1.00 88.62 450 SER A C 1
ATOM 3618 O O . SER A 1 450 ? 9.701 -7.415 -37.364 1.00 88.62 450 SER A O 1
ATOM 3620 N N . PRO A 1 451 ? 8.184 -8.484 -36.077 1.00 84.56 451 PRO A N 1
ATOM 3621 C CA . PRO A 1 451 ? 9.038 -9.616 -35.711 1.00 84.56 451 PRO A CA 1
ATOM 3622 C C . PRO A 1 451 ? 9.742 -10.264 -36.908 1.00 84.56 451 PRO A C 1
ATOM 3624 O O . PRO A 1 451 ? 10.947 -10.483 -36.871 1.00 84.56 451 PRO A O 1
ATOM 3627 N N . GLY A 1 452 ? 9.010 -10.498 -38.006 1.00 83.44 452 GLY A N 1
ATOM 3628 C CA . GLY A 1 452 ? 9.581 -11.084 -39.224 1.00 83.44 452 GLY A CA 1
ATOM 3629 C C . GLY A 1 452 ? 10.691 -10.222 -39.828 1.00 83.44 452 GLY A C 1
ATOM 3630 O O . GLY A 1 452 ? 11.757 -10.736 -40.146 1.00 83.44 452 GLY A O 1
ATOM 3631 N N . LYS A 1 453 ? 10.483 -8.898 -39.899 1.00 84.75 453 LYS A N 1
ATOM 3632 C CA . LYS A 1 453 ? 11.515 -7.961 -40.371 1.00 84.75 453 LYS A CA 1
ATOM 3633 C C . LYS A 1 453 ? 12.735 -7.942 -39.455 1.00 84.75 453 LYS A C 1
ATOM 3635 O O . LYS A 1 453 ? 13.850 -7.931 -39.961 1.00 84.75 453 LYS A O 1
ATOM 3640 N N . ALA A 1 454 ? 12.528 -7.973 -38.139 1.00 82.94 454 ALA A N 1
ATOM 3641 C CA . ALA A 1 454 ? 13.613 -7.929 -37.162 1.00 82.94 454 ALA A CA 1
ATOM 3642 C C . ALA A 1 454 ? 14.596 -9.102 -37.329 1.00 82.94 454 ALA A C 1
ATOM 3644 O O . ALA A 1 454 ? 15.797 -8.907 -37.202 1.00 82.94 454 ALA A O 1
ATOM 3645 N N . VAL A 1 455 ? 14.095 -10.289 -37.688 1.00 80.31 455 VAL A N 1
ATOM 3646 C CA . VAL A 1 455 ? 14.927 -11.480 -37.943 1.00 80.31 455 VAL A CA 1
ATOM 3647 C C . VAL A 1 455 ? 15.647 -11.412 -39.296 1.00 80.31 455 VAL A C 1
ATOM 3649 O O . VAL A 1 455 ? 16.743 -11.940 -39.435 1.00 80.31 455 VAL A O 1
ATOM 3652 N N . THR A 1 456 ? 15.045 -10.775 -40.304 1.00 81.44 456 THR A N 1
ATOM 3653 C CA . THR A 1 456 ? 15.617 -10.700 -41.662 1.00 81.44 456 THR A CA 1
ATOM 3654 C C . THR A 1 456 ? 16.619 -9.565 -41.866 1.00 81.44 456 THR A C 1
ATOM 3656 O O . THR A 1 456 ? 17.319 -9.555 -42.876 1.00 81.44 456 THR A O 1
ATOM 3659 N N . MET A 1 457 ? 16.660 -8.576 -40.967 1.00 79.12 457 MET A N 1
ATOM 3660 C CA . MET A 1 457 ? 17.568 -7.436 -41.105 1.00 79.12 457 MET A CA 1
ATOM 3661 C C . MET A 1 457 ? 19.004 -7.803 -40.705 1.00 79.12 457 MET A C 1
ATOM 3663 O O . MET A 1 457 ? 19.192 -8.606 -39.791 1.00 79.12 457 MET A O 1
ATOM 3667 N N . PRO A 1 458 ? 20.024 -7.189 -41.337 1.00 77.69 458 PRO A N 1
ATOM 3668 C CA . PRO A 1 458 ? 21.413 -7.381 -40.940 1.00 77.69 458 PRO A CA 1
ATOM 3669 C C . PRO A 1 458 ? 21.624 -7.003 -39.470 1.00 77.69 458 PRO A C 1
ATOM 3671 O O . PRO A 1 458 ? 21.411 -5.854 -39.067 1.00 77.69 458 PRO A O 1
ATOM 3674 N N . THR A 1 459 ? 22.048 -7.974 -38.665 1.00 78.06 459 THR A N 1
ATOM 3675 C CA . THR A 1 459 ? 22.370 -7.752 -37.255 1.00 78.06 459 THR A CA 1
ATOM 3676 C C . THR A 1 459 ? 23.722 -7.068 -37.124 1.00 78.06 459 THR A C 1
ATOM 3678 O O . THR A 1 459 ? 24.707 -7.536 -37.700 1.00 78.06 459 THR A O 1
ATOM 3681 N N . ALA A 1 460 ? 23.797 -5.999 -36.335 1.00 71.19 460 ALA A N 1
ATOM 3682 C CA . ALA A 1 460 ? 25.079 -5.409 -35.977 1.00 71.19 460 ALA A CA 1
ATOM 3683 C C . ALA A 1 460 ? 25.794 -6.349 -34.995 1.00 71.19 460 ALA A C 1
ATOM 3685 O O . ALA A 1 460 ? 25.258 -6.679 -33.938 1.00 71.19 460 ALA A O 1
ATOM 3686 N N . GLN A 1 461 ? 27.001 -6.799 -35.341 1.00 70.50 461 GLN A N 1
ATOM 3687 C CA . GLN A 1 461 ? 27.808 -7.620 -34.441 1.00 70.50 461 GLN A CA 1
ATOM 3688 C C . GLN A 1 461 ? 28.407 -6.739 -33.343 1.00 70.50 461 GLN A C 1
ATOM 3690 O O . GLN A 1 461 ? 29.242 -5.882 -33.630 1.00 70.50 461 GLN A O 1
ATOM 3695 N N . GLY A 1 462 ? 28.007 -6.947 -32.090 1.00 74.31 462 GLY A N 1
ATOM 3696 C CA . GLY A 1 462 ? 28.562 -6.224 -30.948 1.00 74.31 462 GLY A CA 1
ATOM 3697 C C . GLY A 1 462 ? 27.640 -6.202 -29.737 1.00 74.31 462 GLY A C 1
ATOM 3698 O O . GLY A 1 462 ? 26.520 -6.704 -29.782 1.00 74.31 462 GLY A O 1
ATOM 3699 N N . LEU A 1 463 ? 28.130 -5.606 -28.654 1.00 84.31 463 LEU A N 1
ATOM 3700 C CA . LEU A 1 463 ? 27.389 -5.411 -27.410 1.00 84.31 463 LEU A CA 1
ATOM 3701 C C . LEU A 1 463 ? 27.280 -3.919 -27.092 1.00 84.31 463 LEU A C 1
ATOM 3703 O O . LEU A 1 463 ? 28.194 -3.133 -27.361 1.00 84.31 463 LEU A O 1
ATOM 3707 N N . ILE A 1 464 ? 26.149 -3.539 -26.501 1.00 89.06 464 ILE A N 1
ATOM 3708 C CA . ILE A 1 464 ? 25.946 -2.202 -25.939 1.00 89.06 464 ILE A CA 1
ATOM 3709 C C . ILE A 1 464 ? 26.294 -2.271 -24.461 1.00 89.06 464 ILE A C 1
ATOM 3711 O O . ILE A 1 464 ? 25.750 -3.102 -23.737 1.00 89.06 464 ILE A O 1
ATOM 3715 N N . TYR A 1 465 ? 27.166 -1.379 -24.015 1.00 90.69 465 TYR A N 1
ATOM 3716 C CA . TYR A 1 465 ? 27.550 -1.245 -22.621 1.00 90.69 465 TYR A CA 1
ATOM 3717 C C . TYR A 1 465 ? 26.946 0.019 -22.022 1.00 90.69 465 TYR A C 1
ATOM 3719 O O . TYR A 1 465 ? 26.937 1.062 -22.672 1.00 90.69 465 TYR A O 1
ATOM 3727 N N . ILE A 1 466 ? 26.476 -0.068 -20.779 1.00 91.38 466 ILE A N 1
ATOM 3728 C CA . ILE A 1 466 ? 25.964 1.053 -19.988 1.00 91.38 466 ILE A CA 1
ATOM 3729 C C . ILE A 1 466 ? 26.875 1.242 -18.779 1.00 91.38 466 ILE A C 1
ATOM 3731 O O . ILE A 1 466 ? 27.021 0.349 -17.943 1.00 91.38 466 ILE A O 1
ATOM 3735 N N . CYS A 1 467 ? 27.477 2.420 -18.691 1.00 89.69 467 CYS A N 1
ATOM 3736 C CA . CYS A 1 467 ? 28.333 2.848 -17.598 1.00 89.69 467 CYS A CA 1
ATOM 3737 C C . CYS A 1 467 ? 27.522 3.239 -16.355 1.00 89.69 467 CYS A C 1
ATOM 3739 O O . CYS A 1 467 ? 26.330 3.550 -16.412 1.00 89.69 467 CYS A O 1
ATOM 3741 N N . LYS A 1 468 ? 28.209 3.311 -15.212 1.00 87.00 468 LYS A N 1
ATOM 3742 C CA . LYS A 1 468 ? 27.630 3.717 -13.924 1.00 87.00 468 LYS A CA 1
ATOM 3743 C C . LYS A 1 468 ? 27.017 5.123 -13.925 1.00 87.00 468 LYS A C 1
ATOM 3745 O O . LYS A 1 468 ? 26.117 5.389 -13.135 1.00 87.00 468 LYS A O 1
ATOM 3750 N N . ASP A 1 469 ? 27.495 6.018 -14.779 1.00 86.38 469 ASP A N 1
ATOM 3751 C CA . ASP A 1 469 ? 26.978 7.381 -14.949 1.00 86.38 469 ASP A CA 1
ATOM 3752 C C . ASP A 1 469 ? 25.800 7.471 -15.945 1.00 86.38 469 ASP A C 1
ATOM 3754 O O . ASP A 1 469 ? 25.257 8.554 -16.160 1.00 86.38 469 ASP A O 1
ATOM 3758 N N . GLY A 1 470 ? 25.385 6.343 -16.535 1.00 84.88 470 GLY A N 1
ATOM 3759 C CA . GLY A 1 470 ? 24.322 6.257 -17.540 1.00 84.88 470 GLY A CA 1
ATOM 3760 C C . GLY A 1 470 ? 24.794 6.460 -18.984 1.00 84.88 470 GLY A C 1
ATOM 3761 O O . GLY A 1 470 ? 24.001 6.274 -19.911 1.00 84.88 470 GLY A O 1
ATOM 3762 N N . ALA A 1 471 ? 26.069 6.804 -19.209 1.00 87.81 471 ALA A N 1
ATOM 3763 C CA . ALA A 1 471 ? 26.630 6.865 -20.555 1.00 87.81 471 ALA A CA 1
ATOM 3764 C C . ALA A 1 471 ? 26.662 5.468 -21.187 1.00 87.81 471 ALA A C 1
ATOM 3766 O O . ALA A 1 471 ? 26.872 4.473 -20.493 1.00 87.81 471 ALA A O 1
ATOM 3767 N N . ALA A 1 472 ? 26.481 5.388 -22.504 1.00 89.62 472 ALA A N 1
ATOM 3768 C CA . ALA A 1 472 ? 26.531 4.126 -23.225 1.00 89.62 472 ALA A CA 1
ATOM 3769 C C . ALA A 1 472 ? 27.612 4.141 -24.308 1.00 89.62 472 ALA A C 1
ATOM 3771 O O . ALA A 1 472 ? 27.969 5.188 -24.854 1.00 89.62 472 ALA A O 1
ATOM 3772 N N . PHE A 1 473 ? 28.156 2.966 -24.605 1.00 88.94 473 PHE A N 1
ATOM 3773 C CA . PHE A 1 473 ? 29.043 2.777 -25.745 1.00 88.94 473 PHE A CA 1
ATOM 3774 C C . PHE A 1 473 ? 28.776 1.437 -26.420 1.00 88.94 473 PHE A C 1
ATOM 3776 O O . PHE A 1 473 ? 28.382 0.460 -25.786 1.00 88.94 473 PHE A O 1
ATOM 3783 N N . PHE A 1 474 ? 29.001 1.399 -27.725 1.00 85.69 474 PHE A N 1
ATOM 3784 C CA . PHE A 1 474 ? 28.951 0.195 -28.532 1.00 85.69 474 PHE A CA 1
ATOM 3785 C C . PHE A 1 474 ? 30.366 -0.354 -28.724 1.00 85.69 474 PHE A C 1
ATOM 3787 O O . PHE A 1 474 ? 31.314 0.402 -28.965 1.00 85.69 474 PHE A O 1
ATOM 3794 N N . GLN A 1 475 ? 30.505 -1.673 -28.628 1.00 82.56 475 GLN A N 1
ATOM 3795 C CA . GLN A 1 475 ? 31.743 -2.383 -28.927 1.00 82.56 475 GLN A CA 1
ATOM 3796 C C . GLN A 1 475 ? 31.430 -3.539 -29.879 1.00 82.56 475 GLN A C 1
ATOM 3798 O O . GLN A 1 475 ? 30.700 -4.465 -29.522 1.00 82.56 475 GLN A O 1
ATOM 3803 N N . GLY A 1 476 ? 31.968 -3.464 -31.096 1.00 69.62 476 GLY A N 1
ATOM 3804 C CA . GLY A 1 476 ? 31.783 -4.495 -32.116 1.00 69.62 476 GLY A CA 1
ATOM 3805 C C . GLY A 1 476 ? 32.626 -5.748 -31.871 1.00 69.62 476 GLY A C 1
ATOM 3806 O O . GLY A 1 476 ? 33.574 -5.732 -31.081 1.00 69.62 476 GLY A O 1
ATOM 3807 N N . ALA A 1 477 ? 32.291 -6.837 -32.569 1.00 57.25 477 ALA A N 1
ATOM 3808 C CA . ALA A 1 477 ? 33.130 -8.033 -32.603 1.00 57.25 477 ALA A CA 1
ATOM 3809 C C . ALA A 1 477 ? 34.487 -7.692 -33.249 1.00 57.25 477 ALA A C 1
ATOM 3811 O O . ALA A 1 477 ? 34.547 -7.118 -34.333 1.00 57.25 477 ALA A O 1
ATOM 3812 N N . VAL A 1 478 ? 35.585 -7.993 -32.557 1.00 47.53 478 VAL A N 1
ATOM 3813 C CA . VAL A 1 478 ? 36.941 -7.623 -32.983 1.00 47.53 478 VAL A CA 1
ATOM 3814 C C . VAL A 1 478 ? 37.320 -8.372 -34.267 1.00 47.53 478 VAL A C 1
ATOM 3816 O O . VAL A 1 478 ? 37.514 -9.584 -34.231 1.00 47.53 478 VAL A O 1
ATOM 3819 N N . SER A 1 479 ? 37.519 -7.648 -35.371 1.00 40.06 479 SER A N 1
ATOM 3820 C CA . SER A 1 479 ? 38.542 -8.005 -36.362 1.00 40.06 479 SER A CA 1
ATOM 3821 C C . SER A 1 479 ? 39.802 -7.189 -36.030 1.00 40.06 479 SER A C 1
ATOM 3823 O O . SER A 1 479 ? 39.679 -5.980 -35.825 1.00 40.06 479 SER A O 1
ATOM 3825 N N . PRO A 1 480 ? 41.010 -7.777 -35.934 1.00 36.16 480 PRO A N 1
ATOM 3826 C CA . PRO A 1 480 ? 42.214 -7.078 -35.459 1.00 36.16 480 PRO A CA 1
ATOM 3827 C C . PRO A 1 480 ? 42.726 -5.915 -36.331 1.00 36.16 480 PRO A C 1
ATOM 3829 O O . PRO A 1 480 ? 43.810 -5.409 -36.052 1.00 36.16 480 PRO A O 1
ATOM 3832 N N . ALA A 1 481 ? 42.028 -5.511 -37.400 1.00 39.72 481 ALA A N 1
ATOM 3833 C CA . ALA A 1 481 ? 42.643 -4.740 -38.480 1.00 39.72 481 ALA A CA 1
ATOM 3834 C C . ALA A 1 481 ? 42.082 -3.331 -38.756 1.00 39.72 481 ALA A C 1
ATOM 3836 O O . ALA A 1 481 ? 42.794 -2.572 -39.411 1.00 39.72 481 ALA A O 1
ATOM 3837 N N . ASN A 1 482 ? 40.888 -2.912 -38.300 1.00 46.78 482 ASN A N 1
ATOM 3838 C CA . ASN A 1 482 ? 40.443 -1.539 -38.604 1.00 46.78 482 ASN A CA 1
ATOM 3839 C C . ASN A 1 482 ? 39.305 -0.991 -37.709 1.00 46.78 482 ASN A C 1
ATOM 3841 O O . ASN A 1 482 ? 38.221 -1.568 -37.684 1.00 46.78 482 ASN A O 1
ATOM 3845 N N . PRO A 1 483 ? 39.463 0.185 -37.061 1.00 46.66 483 PRO A N 1
ATOM 3846 C CA . PRO A 1 483 ? 38.360 0.899 -36.400 1.00 46.66 483 PRO A CA 1
ATOM 3847 C C . PRO A 1 483 ? 37.212 1.285 -37.351 1.00 46.66 483 PRO A C 1
ATOM 3849 O O . PRO A 1 483 ? 36.106 1.561 -36.891 1.00 46.66 483 PRO A O 1
ATOM 3852 N N . ALA A 1 484 ? 37.464 1.303 -38.667 1.00 48.38 484 ALA A N 1
ATOM 3853 C CA . ALA A 1 484 ? 36.467 1.559 -39.707 1.00 48.38 484 ALA A CA 1
ATOM 3854 C C . ALA A 1 484 ? 35.372 0.474 -39.782 1.00 48.38 484 ALA A C 1
ATOM 3856 O O . ALA A 1 484 ? 34.241 0.787 -40.142 1.00 48.38 484 ALA A O 1
ATOM 3857 N N . ASP A 1 485 ? 35.657 -0.761 -39.355 1.00 49.94 485 ASP A N 1
ATOM 3858 C CA . ASP A 1 485 ? 34.680 -1.862 -39.366 1.00 49.94 485 ASP A CA 1
ATOM 3859 C C . ASP A 1 485 ? 33.523 -1.619 -38.369 1.00 49.94 485 ASP A C 1
ATOM 3861 O O . ASP A 1 485 ? 32.414 -2.118 -38.552 1.00 49.94 485 ASP A O 1
ATOM 3865 N N . LEU A 1 486 ? 33.741 -0.777 -37.346 1.00 52.03 486 LEU A N 1
ATOM 3866 C CA . LEU A 1 486 ? 32.717 -0.339 -36.380 1.00 52.03 486 LEU A CA 1
ATOM 3867 C C . LEU A 1 486 ? 31.739 0.697 -36.966 1.00 52.03 486 LEU A C 1
ATOM 3869 O O . LEU A 1 486 ? 30.655 0.930 -36.416 1.00 52.03 486 LEU A O 1
ATOM 3873 N N . TRP A 1 487 ? 32.109 1.328 -38.082 1.00 53.91 487 TRP A N 1
ATOM 3874 C CA . TRP A 1 487 ? 31.290 2.320 -38.778 1.00 53.91 487 TRP A CA 1
ATOM 3875 C C . TRP A 1 487 ? 30.370 1.686 -39.832 1.00 53.91 487 TRP A C 1
ATOM 3877 O O . TRP A 1 487 ? 29.398 2.315 -40.223 1.00 53.91 487 TRP A O 1
ATOM 3887 N N . GLY A 1 488 ? 30.524 0.386 -40.109 1.00 47.78 488 GLY A N 1
ATOM 3888 C CA . GLY A 1 488 ? 29.710 -0.344 -41.080 1.00 47.78 488 GLY A CA 1
ATOM 3889 C C . GLY A 1 488 ? 30.202 -0.074 -42.500 1.00 47.78 488 GLY A C 1
ATOM 3890 O O . GLY A 1 488 ? 30.301 1.071 -42.928 1.00 47.78 488 GLY A O 1
ATOM 3891 N N . GLY A 1 489 ? 30.556 -1.137 -43.224 1.00 41.72 489 GLY A N 1
ATOM 3892 C CA . GLY A 1 489 ? 30.802 -1.039 -44.661 1.00 41.72 489 GLY A CA 1
ATOM 3893 C C . GLY A 1 489 ? 29.509 -0.649 -45.376 1.00 41.72 489 GLY A C 1
ATOM 3894 O O . GLY A 1 489 ? 28.471 -1.255 -45.107 1.00 41.72 489 GLY A O 1
ATOM 3895 N N . PHE A 1 490 ? 29.601 0.380 -46.221 1.00 30.70 490 PHE A N 1
ATOM 3896 C CA . PHE A 1 490 ? 28.540 0.857 -47.111 1.00 30.70 490 PHE A CA 1
ATOM 3897 C C . PHE A 1 490 ? 27.975 -0.242 -48.014 1.00 30.70 490 PHE A C 1
ATOM 3899 O O . PHE A 1 490 ? 28.778 -1.075 -48.500 1.00 30.70 490 PHE A O 1
#

Radius of gyration: 36.45 Å; chains: 1; bounding box: 93×44×105 Å

Sequence (490 aa):
MSGLEYADYRRAPMCLVYLEDVVYPHESGDFMTLIQNISRLKEAWALQELLASKEITFYSREAIRLCTKSDILQSLSLWTKIDVDILEDPAKIRDACIAKRMFWAAGRQSRLETDVVQSLKGIFDVKVIPYQRNNTPKSVFCRLQFRLMKMYPGDLSIFAWRAQEPVPSASHGRLLADSPSEFASCHRINLITPCSRLLQAPLHTVKDWGQSKWFRHTYTLPELVASNEILFFTNTWTPVGFKSNLCKELSSITGIDEAVLRDREKVQNTSVAKRMSWASQRIPQKNRWGRPIEEESAHCLMGIFHVPKLAVHLTIGLKAAMLLLQQEIMKEYPKDLSIFEWQHTDVNDPGTNGVLAGSPFQFRFCGEVESFDNGSKIELVENSDNMFSINGLVISQDLDRIGLVLNSYHNYIRPRVYPLILLSKEPPKSRESTKVGCYRTDVGNMCYISPGKAVTMPTAQGLIYICKDGAAFFQGAVSPANPADLWGGF

Organism: NCBI:txid61420

Foldseek 3Di:
DPDDALVNLLPDQEAEAEQLPFDDDPPPDDVLVVVLPGLLLLALQVVSNQQRHQWYWYAYSVRHTDGICVVCLVVNCVRQVDDSVSSNDSVCLVQFAPLQLLLSLARHDDPDLLVNLSSSCSSLVPPDQDDDPPDDSQNSQVSVLVVSCVVCVLRPCQQVFADDPPDDPVNPPDRGDSGSNRSNVVSPDGDDPPDDVVVPQPADQDPPCLVDLLQQALQNLCVQQVDQKDFDADPVRHTNGILLVCLVVNCVSQLAHSVSSNPSVCLQVAAPLQLLLSLQRHFADADPVRHGLLLSSLVSCCVSLVNVVQDDDSPPALQLSQLSSVLSSCVSCFQHQCQQVFADADPPQQDQLFSGRSGSNRSNVVSQKGADGPPWGWAQDPPDPRKIKTDAFWFDDPPQKIWGWGRMDRCPPDNQKTWIWIKHWADDPDQPDQWTWIGTPPSHDIDIHHPVVSVVGDTFAWIWMADSSRTITTGHDDDPPDSVVSSPDD

Secondary structure (DSSP, 8-state):
--PPPHHHHHH-S-EEEE-TT----SSS--HHHHHHT-GGGGBTTHHHHHHH-S-EEEE-TTS-EEEETGGGHHHHHHHH---HHHHH-GGGGGGS-HHHHHHHHTT-B-SSHHHHHHHHHHHTT-S-----TT--HHHHHHHHHHHHHHH-TT-GGGG---PPSS--GGGTT-SS-SSGGGGTTGGG-----TTSSGGGS-----TTGGG-GGGGBSTHHHHHHH-S--EEE-TT--EEEETTTSHHHHHHHH---HHHHH-GGGGGGS-HHHHHHTTTT-BPPB-TTS-B-TTHHHHHHHHHTT-TT----TTS-HHHHHHHHHHHHHHH-TT-GGGG------TTS---BTTB-S-GGGGTTGGGEEE--SS-EEEEPTTSSS-EEEES-EEEETTTEEEEE-SEEETTTBTT-EEEEEEEEE--SSTT---EEEEES-TTS-EEE-HHHHHHSPBP-EEEEE-TTS-EEEEE---TT-GGGGG---

pLDDT: mean 83.25, std 12.46, range [30.7, 97.75]